Protein AF-0000000081416481 (afdb_homodimer)

Foldseek 3Di:
DDFAKEWFWEDDPQWIWIWIARLVVRDTDDIDTGHLVVLVVVLVVCVVVPHAEYEYFDALAAFWDKLVCLPVCPRLPPADDCPPSVSVNVSQVVVSVRHTYIYAHALVLFPQEDPVQPAPFSHQGGSLRQLLLLLCCPVVVDQFAWEFEQAQKTKIFTGHRLGTNDIDILLRDAHHQQAHRDDDVVVCVVVVDDPHVNRGRPDGDDPVSNVVVCVVCVVVGTDDYDYPVPDDPCSSRSSRRNVVSVRHGPRRDNDDDDPDPPPPVD/DDFAKEWFWEDDPQWIWIWIARLVVRDTDDIDTGHLVVLVVVLVVCVVVPHAEYEYFDALAAAWDKLVCLPPCPRLPPADDCPPSVSVNVSQVVVSVRHTYIYAHALVLFPQEDPVQPAPFSGQGGSLRQLLLLLCCPVVVDQFAWEFEQAQKTKIFTGHRLGTNDIDILLRDAHHQQAHRDDDVVVCVVVVDDPHVNRGRPPGDDPVSNVVVCVVCVVVGTDDYDYPVPDDPCSSRSSRRNVVSVRHGPRRDNDDPDPDDPVPVD

Sequence (532 aa):
MRTYLSAGIDIGTRGIRLTVIDCSSLNTIYKEVYDRHSIDFLLKTIKGLGVERICVAGGYQWREVTNHDIYSEELIAFGSSQEETHGLRRTVRMLSLAKELLLLPSGGASGELPRWFTFNVLDSGTPDKVAKANYIIHRMGLHTFTLIDDGCFTTLIGIEDDAITKVIASTWGVPGKCSPGRVDVELCLAFKWPQSKRDLIDCDVPNDVMEGWIDFYKELFPSPYMRGSELDEFSASEGAALWCCGLRPKHIFSSRPWGCLWDKHGMRTYLSAGIDIGTRGIRLTVIDCSSLNTIYKEVYDRHSIDFLLKTIKGLGVERICVAGGYQWREVTNHDIYSEELIAFGSSQEETHGLRRTVRMLSLAKELLLLPSGGASGELPRWFTFNVLDSGTPDKVAKANYIIHRMGLHTFTLIDDGCFTTLIGIEDDAITKVIASTWGVPGKCSPGRVDVELCLAFKWPQSKRDLIDCDVPNDVMEGWIDFYKELFPSPYMRGSELDEFSASEGAALWCCGLRPKHIFSSRPWGCLWDKHG

Radius of gyration: 26.32 Å; Cα contacts (8 Å, |Δi|>4): 1264; chains: 2; bounding box: 42×94×52 Å

Organism: NCBI:txid940294

pLDDT: mean 77.61, std 19.05, range [24.7, 98.44]

Nearest PDB structures (foldseek):
  7l1p-assembly1_B  TM=5.091E-01  e=4.007E-02  Human immunodeficiency virus 1
  7sia-assembly1_B  TM=4.610E-01  e=2.797E-02  Human immunodeficiency virus 1
  7rq0-assembly1_B  TM=4.502E-01  e=3.348E-02  Human immunodeficiency virus 1
  6vlh-assembly1_B  TM=4.629E-01  e=4.797E-02  Human immunodeficiency virus 1
  6vka-assembly1_B  TM=5.162E-01  e=7.298E-02  Human immunodeficiency virus 1

Structure (mmCIF, N/CA/C/O backbone):
data_AF-0000000081416481-model_v1
#
loop_
_entity.id
_entity.type
_entity.pdbx_description
1 polymer 'Carbohydrate kinase FGGY N-terminal domain-containing protein'
#
loop_
_atom_site.group_PDB
_atom_site.id
_atom_site.type_symbol
_atom_site.label_atom_id
_atom_site.label_alt_id
_atom_site.label_comp_id
_atom_site.label_asym_id
_atom_site.label_entity_id
_atom_site.label_seq_id
_atom_site.pdbx_PDB_ins_code
_atom_site.Cartn_x
_atom_site.Cartn_y
_atom_site.Cartn_z
_atom_site.occupancy
_atom_site.B_iso_or_equiv
_atom_site.auth_seq_id
_atom_site.auth_comp_id
_atom_site.auth_asym_id
_atom_site.auth_atom_id
_atom_site.pdbx_PDB_model_num
ATOM 1 N N . MET A 1 1 ? 9.281 47.531 17.812 1 38.59 1 MET A N 1
ATOM 2 C CA . MET A 1 1 ? 9.164 46.781 16.562 1 38.59 1 MET A CA 1
ATOM 3 C C . MET A 1 1 ? 7.953 45.844 16.609 1 38.59 1 MET A C 1
ATOM 5 O O . MET A 1 1 ? 7.762 45.125 17.578 1 38.59 1 MET A O 1
ATOM 9 N N . ARG A 1 2 ? 6.867 46.062 15.977 1 51.91 2 ARG A N 1
ATOM 10 C CA . ARG A 1 2 ? 5.602 45.344 16.156 1 51.91 2 ARG A CA 1
ATOM 11 C C . ARG A 1 2 ? 5.781 43.844 15.977 1 51.91 2 ARG A C 1
ATOM 13 O O . ARG A 1 2 ? 6.32 43.406 14.961 1 51.91 2 ARG A O 1
ATOM 20 N N . THR A 1 3 ? 5.672 43.094 17.109 1 67.25 3 THR A N 1
ATOM 21 C CA . THR A 1 3 ? 5.895 41.656 17.125 1 67.25 3 THR A CA 1
ATOM 22 C C . THR A 1 3 ? 4.797 40.938 16.359 1 67.25 3 THR A C 1
ATOM 24 O O . THR A 1 3 ? 3.619 41.281 16.469 1 67.25 3 THR A O 1
ATOM 27 N N . TYR A 1 4 ? 5.172 40.281 15.297 1 88.38 4 TYR A N 1
ATOM 28 C CA . TYR A 1 4 ? 4.266 39.469 14.5 1 88.38 4 TYR A CA 1
ATOM 29 C C . TYR A 1 4 ? 4.016 38.094 15.164 1 88.38 4 TYR A C 1
ATOM 31 O O . TYR A 1 4 ? 4.949 37.344 15.398 1 88.38 4 TYR A O 1
ATOM 39 N N . LEU A 1 5 ? 2.717 38.094 15.766 1 95.12 5 LEU A N 1
ATOM 40 C CA . LEU A 1 5 ? 2.359 36.844 16.422 1 95.12 5 LEU A CA 1
ATOM 41 C C . LEU A 1 5 ? 1.654 35.906 15.445 1 95.12 5 LEU A C 1
ATOM 43 O O . LEU A 1 5 ? 0.775 36.344 14.688 1 95.12 5 LEU A O 1
ATOM 47 N N . SER A 1 6 ? 2.1 34.719 15.445 1 95.38 6 SER A N 1
ATOM 48 C CA . SER A 1 6 ? 1.468 33.656 14.656 1 95.38 6 SER A CA 1
ATOM 49 C C . SER A 1 6 ? 0.84 32.594 15.555 1 95.38 6 SER A C 1
ATOM 51 O O . SER A 1 6 ? 1.391 32.25 16.609 1 95.38 6 SER A O 1
ATOM 53 N N . ALA A 1 7 ? -0.306 32.125 15.109 1 96.38 7 ALA A N 1
ATOM 54 C CA . ALA A 1 7 ? -0.968 31.031 15.805 1 96.38 7 ALA A CA 1
ATOM 55 C C . ALA A 1 7 ? -0.958 29.766 14.953 1 96.38 7 ALA A C 1
ATOM 57 O O . ALA A 1 7 ? -1.301 29.812 13.766 1 96.38 7 ALA A O 1
ATOM 58 N N . GLY A 1 8 ? -0.435 28.703 15.586 1 96.44 8 GLY A N 1
ATOM 59 C CA . GLY A 1 8 ? -0.566 27.375 15.008 1 96.44 8 GLY A CA 1
ATOM 60 C C . GLY A 1 8 ? -1.636 26.531 15.68 1 96.44 8 GLY A C 1
ATOM 61 O O . GLY A 1 8 ? -1.695 26.453 16.906 1 96.44 8 GLY A O 1
ATOM 62 N N . ILE A 1 9 ? -2.451 25.891 14.844 1 93.94 9 ILE A N 1
ATOM 63 C CA . ILE A 1 9 ? -3.555 25.078 15.359 1 93.94 9 ILE A CA 1
ATOM 64 C C . ILE A 1 9 ? -3.455 23.656 14.805 1 93.94 9 ILE A C 1
ATOM 66 O O . ILE A 1 9 ? -3.275 23.469 13.602 1 93.94 9 ILE A O 1
ATOM 70 N N . ASP A 1 10 ? -3.52 22.703 15.656 1 92.56 10 ASP A N 1
ATOM 71 C CA . ASP A 1 10 ? -3.627 21.281 15.32 1 92.56 10 ASP A CA 1
ATOM 72 C C . ASP A 1 10 ? -4.996 20.719 15.711 1 92.56 10 ASP A C 1
ATOM 74 O O . ASP A 1 10 ? -5.324 20.641 16.891 1 92.56 10 ASP A O 1
ATOM 78 N N . ILE A 1 11 ? -5.668 20.328 14.664 1 83.81 11 ILE A N 1
ATOM 79 C CA . ILE A 1 11 ? -7 19.797 14.906 1 83.81 11 ILE A CA 1
ATOM 80 C C . ILE A 1 11 ? -6.934 18.266 14.977 1 83.81 11 ILE A C 1
ATOM 82 O O . ILE A 1 11 ? -6.863 17.594 13.945 1 83.81 11 ILE A O 1
ATOM 86 N N . GLY A 1 12 ? -6.891 17.703 16.156 1 72.19 12 GLY A N 1
ATOM 87 C CA . GLY A 1 12 ? -6.82 16.266 16.344 1 72.19 12 GLY A CA 1
ATOM 88 C C . GLY A 1 12 ? -8.156 15.648 16.703 1 72.19 12 GLY A C 1
ATOM 89 O O . GLY A 1 12 ? -9.148 16.359 16.891 1 72.19 12 GLY A O 1
ATOM 90 N N . THR A 1 13 ? -8.164 14.336 16.797 1 62.53 13 THR A N 1
ATOM 91 C CA . THR A 1 13 ? -9.352 13.57 17.125 1 62.53 13 THR A CA 1
ATOM 92 C C . THR A 1 13 ? -9.789 13.859 18.562 1 62.53 13 THR A C 1
ATOM 94 O O . THR A 1 13 ? -10.984 13.875 18.859 1 62.53 13 THR A O 1
ATOM 97 N N . ARG A 1 14 ? -8.844 14.188 19.484 1 64.25 14 ARG A N 1
ATOM 98 C CA . ARG A 1 14 ? -9.164 14.289 20.906 1 64.25 14 ARG A CA 1
ATOM 99 C C . ARG A 1 14 ? -9.25 15.75 21.344 1 64.25 14 ARG A C 1
ATOM 101 O O . ARG A 1 14 ? -9.703 16.047 22.453 1 64.25 14 ARG A O 1
ATOM 108 N N . GLY A 1 15 ? -8.812 16.562 20.469 1 79.19 15 GLY A N 1
ATOM 109 C CA . GLY A 1 15 ? -8.828 17.953 20.844 1 79.19 15 GLY A CA 1
ATOM 110 C C . GLY A 1 15 ? -8.086 18.844 19.859 1 79.19 15 GLY A C 1
ATOM 111 O O . GLY A 1 15 ? -7.543 18.359 18.859 1 79.19 15 GLY A O 1
ATOM 112 N N . ILE A 1 16 ? -8.234 20.188 20.172 1 90.38 16 ILE A N 1
ATOM 113 C CA . ILE A 1 16 ? -7.566 21.203 19.375 1 90.38 16 ILE A CA 1
ATOM 114 C C . ILE A 1 16 ? -6.398 21.797 20.156 1 90.38 16 ILE A C 1
ATOM 116 O O . ILE A 1 16 ? -6.559 22.219 21.297 1 90.38 16 ILE A O 1
ATOM 120 N N . ARG A 1 17 ? -5.246 21.812 19.531 1 94.75 17 ARG A N 1
ATOM 121 C CA . ARG A 1 17 ? -4.07 22.406 20.172 1 94.75 17 ARG A CA 1
ATOM 122 C C . ARG A 1 17 ? -3.715 23.734 19.531 1 94.75 17 ARG A C 1
ATOM 124 O O . ARG A 1 17 ? -3.65 23.859 18.312 1 94.75 17 ARG A O 1
ATOM 131 N N . LEU A 1 18 ? -3.52 24.672 20.438 1 96.25 18 LEU A N 1
ATOM 132 C CA . LEU A 1 18 ? -3.133 26.016 20 1 96.25 18 LEU A CA 1
ATOM 133 C C . LEU A 1 18 ? -1.738 26.359 20.516 1 96.25 18 LEU A C 1
ATOM 135 O O . LEU A 1 18 ? -1.438 26.172 21.703 1 96.25 18 LEU A O 1
ATOM 139 N N . THR A 1 19 ? -0.907 26.812 19.609 1 98.12 19 THR A N 1
ATOM 140 C CA . THR A 1 19 ? 0.381 27.391 19.953 1 98.12 19 THR A CA 1
ATOM 141 C C . THR A 1 19 ? 0.535 28.781 19.328 1 98.12 19 THR A C 1
ATOM 143 O O . THR A 1 19 ? 0.225 28.969 18.156 1 98.12 19 THR A O 1
ATOM 146 N N . VAL A 1 20 ? 0.928 29.734 20.141 1 97.88 20 VAL A N 1
ATOM 147 C CA . VAL A 1 20 ? 1.2 31.078 19.641 1 97.88 20 VAL A CA 1
ATOM 148 C C . VAL A 1 20 ? 2.686 31.391 19.781 1 97.88 20 VAL A C 1
ATOM 150 O O . VAL A 1 20 ? 3.266 31.203 20.859 1 97.88 20 VAL A O 1
ATOM 153 N N . ILE A 1 21 ? 3.227 31.906 18.719 1 97.69 21 ILE A N 1
ATOM 154 C CA . ILE A 1 21 ? 4.656 32.188 18.688 1 97.69 21 ILE A CA 1
ATOM 155 C C . ILE A 1 21 ? 4.879 33.656 18.281 1 97.69 21 ILE A C 1
ATOM 157 O O . ILE A 1 21 ? 4.137 34.188 17.453 1 97.69 21 ILE A O 1
ATOM 161 N N . ASP A 1 22 ? 5.879 34.281 18.922 1 97.06 22 ASP A N 1
ATOM 162 C CA . ASP A 1 22 ? 6.414 35.531 18.438 1 97.06 22 ASP A CA 1
ATOM 163 C C . ASP A 1 22 ? 7.406 35.312 17.297 1 97.06 22 ASP A C 1
ATOM 165 O O . ASP A 1 22 ? 8.516 34.812 17.516 1 97.06 22 ASP A O 1
ATOM 169 N N . CYS A 1 23 ? 7.066 35.719 16.109 1 95.5 23 CYS A N 1
ATOM 170 C CA . CYS A 1 23 ? 7.836 35.375 14.922 1 95.5 23 CYS A CA 1
ATOM 171 C C . CYS A 1 23 ? 9.195 36.094 14.938 1 95.5 23 CYS A C 1
ATOM 173 O O . CYS A 1 23 ? 10.109 35.688 14.219 1 95.5 23 CYS A O 1
ATOM 175 N N . SER A 1 24 ? 9.344 37.156 15.672 1 94.06 24 SER A N 1
ATOM 176 C CA . SER A 1 24 ? 10.609 37.875 15.758 1 94.06 24 SER A CA 1
ATOM 177 C C . SER A 1 24 ? 11.609 37.125 16.641 1 94.06 24 SER A C 1
ATOM 179 O O . SER A 1 24 ? 12.773 36.969 16.266 1 94.06 24 SER A O 1
ATOM 181 N N . SER A 1 25 ? 11.18 36.625 17.766 1 95.19 25 SER A N 1
ATOM 182 C CA . SER A 1 25 ? 12.055 35.906 18.703 1 95.19 25 SER A CA 1
ATOM 183 C C . SER A 1 25 ? 11.961 34.406 18.531 1 95.19 25 SER A C 1
ATOM 185 O O . SER A 1 25 ? 12.797 33.656 19.047 1 95.19 25 SER A O 1
ATOM 187 N N . LEU A 1 26 ? 10.867 33.969 17.953 1 95.25 26 LEU A N 1
ATOM 188 C CA . LEU A 1 26 ? 10.531 32.562 17.766 1 95.25 26 LEU A CA 1
ATOM 189 C C . LEU A 1 26 ? 10.234 31.875 19.094 1 95.25 26 LEU A C 1
ATOM 191 O O . LEU A 1 26 ? 10.227 30.656 19.203 1 95.25 26 LEU A O 1
ATOM 195 N N . ASN A 1 27 ? 9.961 32.688 20.062 1 96.31 27 ASN A N 1
ATOM 196 C CA . ASN A 1 27 ? 9.555 32.156 21.359 1 96.31 27 ASN A CA 1
ATOM 197 C C . ASN A 1 27 ? 8.062 31.812 21.391 1 96.31 27 ASN A C 1
ATOM 199 O O . ASN A 1 27 ? 7.246 32.562 20.828 1 96.31 27 ASN A O 1
ATOM 203 N N . THR A 1 28 ? 7.855 30.672 22.016 1 96.75 28 THR A N 1
ATOM 204 C CA . THR A 1 28 ? 6.461 30.312 22.266 1 96.75 28 THR A CA 1
ATOM 205 C C . THR A 1 28 ? 5.883 31.156 23.391 1 96.75 28 THR A C 1
ATOM 207 O O . THR A 1 28 ? 6.422 31.172 24.5 1 96.75 28 THR A O 1
ATOM 210 N N . ILE A 1 29 ? 4.711 31.797 23.125 1 96 29 ILE A N 1
ATOM 211 C CA . ILE A 1 29 ? 4.148 32.719 24.094 1 96 29 ILE A CA 1
ATOM 212 C C . ILE A 1 29 ? 2.92 32.125 24.75 1 96 29 ILE A C 1
ATOM 214 O O . ILE A 1 29 ? 2.508 32.531 25.828 1 96 29 ILE A O 1
ATOM 218 N N . TYR A 1 30 ? 2.361 31.156 24.078 1 97.69 30 TYR A N 1
ATOM 219 C CA . TYR A 1 30 ? 1.127 30.578 24.594 1 97.69 30 TYR A CA 1
ATOM 220 C C . TYR A 1 30 ? 0.916 29.172 24.047 1 97.69 30 TYR A C 1
ATOM 222 O O . TYR A 1 30 ? 1.189 28.906 22.859 1 97.69 30 TYR A O 1
ATOM 230 N N . LYS A 1 31 ? 0.507 28.234 24.906 1 97.25 31 LYS A N 1
ATOM 231 C CA . LYS A 1 31 ? 0.068 26.891 24.531 1 97.25 31 LYS A CA 1
ATOM 232 C C . LYS A 1 31 ? -1.149 26.469 25.359 1 97.25 31 LYS A C 1
ATOM 234 O O . LYS A 1 31 ? -1.186 26.656 26.562 1 97.25 31 LYS A O 1
ATOM 239 N N . GLU A 1 32 ? -2.049 25.859 24.625 1 96.62 32 GLU A N 1
ATOM 240 C CA . GLU A 1 32 ? -3.215 25.344 25.344 1 96.62 32 GLU A CA 1
ATOM 241 C C . GLU A 1 32 ? -3.957 24.297 24.516 1 96.62 32 GLU A C 1
ATOM 243 O O . GLU A 1 32 ? -3.93 24.344 23.281 1 96.62 32 GLU A O 1
ATOM 248 N N . VAL A 1 33 ? -4.562 23.344 25.188 1 94.56 33 VAL A N 1
ATOM 249 C CA . VAL A 1 33 ? -5.445 22.359 24.562 1 94.56 33 VAL A CA 1
ATOM 250 C C . VAL A 1 33 ? -6.898 22.766 24.766 1 94.56 33 VAL A C 1
ATOM 252 O O . VAL A 1 33 ? -7.297 23.125 25.891 1 94.56 33 VAL A O 1
ATOM 255 N N . TYR A 1 34 ? -7.605 22.781 23.688 1 91.69 34 TYR A N 1
ATOM 256 C CA . TYR A 1 34 ? -9.031 23.094 23.734 1 91.69 34 TYR A CA 1
ATOM 257 C C . TYR A 1 34 ? -9.867 21.875 23.359 1 91.69 34 TYR A C 1
ATOM 259 O O . TYR A 1 34 ? -9.445 21.047 22.547 1 91.69 34 TYR A O 1
ATOM 267 N N . ASP A 1 35 ? -11.023 21.812 23.922 1 86.44 35 ASP A N 1
ATOM 268 C CA . ASP A 1 35 ? -12.008 20.844 23.453 1 86.44 35 ASP A CA 1
ATOM 269 C C . ASP A 1 35 ? -12.594 21.25 22.109 1 86.44 35 ASP A C 1
ATOM 271 O O . ASP A 1 35 ? -12.68 22.438 21.797 1 86.44 35 ASP A O 1
ATOM 275 N N . ARG A 1 36 ? -13.055 20.344 21.359 1 76.62 36 ARG A N 1
ATOM 276 C CA . ARG A 1 36 ? -13.586 20.594 20.016 1 76.62 36 ARG A CA 1
ATOM 277 C C . ARG A 1 36 ? -14.812 21.5 20.078 1 76.62 36 ARG A C 1
ATOM 279 O O . ARG A 1 36 ? -15.117 22.219 19.109 1 76.62 36 ARG A O 1
ATOM 286 N N . HIS A 1 37 ? -15.438 21.516 21.203 1 77.94 37 HIS A N 1
ATOM 287 C CA . HIS A 1 37 ? -16.641 22.312 21.375 1 77.94 37 HIS A CA 1
ATOM 288 C C . HIS A 1 37 ? -16.312 23.719 21.891 1 77.94 37 HIS A C 1
ATOM 290 O O . HIS A 1 37 ? -17.203 24.562 21.984 1 77.94 37 HIS A O 1
ATOM 296 N N . SER A 1 38 ? -15.109 24 22.109 1 81 38 SER A N 1
ATOM 297 C CA . SER A 1 38 ? -14.719 25.281 22.703 1 81 38 SER A CA 1
ATOM 298 C C . SER A 1 38 ? -14.023 26.172 21.688 1 81 38 SER A C 1
ATOM 300 O O . SER A 1 38 ? -13.055 26.859 22.016 1 81 38 SER A O 1
ATOM 302 N N . ILE A 1 39 ? -14.492 26.125 20.531 1 83.25 39 ILE A N 1
ATOM 303 C CA . ILE A 1 39 ? -13.859 26.891 19.453 1 83.25 39 ILE A CA 1
ATOM 304 C C . ILE A 1 39 ? -14.016 28.375 19.734 1 83.25 39 ILE A C 1
ATOM 306 O O . ILE A 1 39 ? -13.117 29.172 19.422 1 83.25 39 ILE A O 1
ATOM 310 N N . ASP A 1 40 ? -15.094 28.734 20.359 1 86.19 40 ASP A N 1
ATOM 311 C CA . ASP A 1 40 ? -15.328 30.141 20.672 1 86.19 40 ASP A CA 1
ATOM 312 C C . ASP A 1 40 ? -14.273 30.672 21.641 1 86.19 40 ASP A C 1
ATOM 314 O O . ASP A 1 40 ? -13.805 31.812 21.484 1 86.19 40 ASP A O 1
ATOM 318 N N . PHE A 1 41 ? -13.977 29.875 22.562 1 90.44 41 PHE A N 1
ATOM 319 C CA . PHE A 1 41 ? -12.961 30.281 23.531 1 90.44 41 PHE A CA 1
ATOM 320 C C . PHE A 1 41 ? -11.594 30.375 22.875 1 90.44 41 PHE A C 1
ATOM 322 O O . PHE A 1 41 ? -10.805 31.266 23.188 1 90.44 41 PHE A O 1
ATOM 329 N N . LEU A 1 42 ? -11.32 29.5 21.984 1 91.38 42 LEU A N 1
ATOM 330 C CA . LEU A 1 42 ? -10.086 29.516 21.219 1 91.38 42 LEU A CA 1
ATOM 331 C C . LEU A 1 42 ? -9.961 30.812 20.406 1 91.38 42 LEU A C 1
ATOM 333 O O . LEU A 1 42 ? -8.914 31.453 20.422 1 91.38 42 LEU A O 1
ATOM 337 N N . LEU A 1 43 ? -11.008 31.156 19.797 1 89.88 43 LEU A N 1
ATOM 338 C CA . LEU A 1 43 ? -11.023 32.375 18.984 1 89.88 43 LEU A CA 1
ATOM 339 C C . LEU A 1 43 ? -10.812 33.625 19.859 1 89.88 43 LEU A C 1
ATOM 341 O O . LEU A 1 43 ? -10.094 34.531 19.453 1 89.88 43 LEU A O 1
ATOM 345 N N . LYS A 1 44 ? -11.492 33.625 20.953 1 92.12 44 LYS A N 1
ATOM 346 C CA . LYS A 1 44 ? -11.328 34.75 21.891 1 92.12 44 LYS A CA 1
ATOM 347 C C . LYS A 1 44 ? -9.875 34.875 22.328 1 92.12 44 LYS A C 1
ATOM 349 O O . LYS A 1 44 ? -9.352 36 22.438 1 92.12 44 LYS A O 1
ATOM 354 N N . THR A 1 45 ? -9.312 33.781 22.578 1 93.88 45 THR A N 1
ATOM 355 C CA . THR A 1 45 ? -7.91 33.75 22.984 1 93.88 45 THR A CA 1
ATOM 356 C C . THR A 1 45 ? -7.02 34.312 21.875 1 93.88 45 THR A C 1
ATOM 358 O O . THR A 1 45 ? -6.164 35.188 22.141 1 93.88 45 THR A O 1
ATOM 361 N N . ILE A 1 46 ? -7.191 33.875 20.719 1 93.06 46 ILE A N 1
ATOM 362 C CA . ILE A 1 46 ? -6.406 34.312 19.562 1 93.06 46 ILE A CA 1
ATOM 363 C C . ILE A 1 46 ? -6.551 35.812 19.375 1 93.06 46 ILE A C 1
ATOM 365 O O . ILE A 1 46 ? -5.559 36.531 19.219 1 93.06 46 ILE A O 1
ATOM 369 N N . LYS A 1 47 ? -7.75 36.281 19.438 1 90.81 47 LYS A N 1
ATOM 370 C CA . LYS A 1 47 ? -8.023 37.719 19.297 1 90.81 47 LYS A CA 1
ATOM 371 C C . LYS A 1 47 ? -7.391 38.531 20.438 1 90.81 47 LYS A C 1
ATOM 373 O O . LYS A 1 47 ? -6.789 39.562 20.203 1 90.81 47 LYS A O 1
ATOM 378 N N . GLY A 1 48 ? -7.582 38.031 21.578 1 93.38 48 GLY A N 1
ATOM 379 C CA . GLY A 1 48 ? -7.066 38.688 22.766 1 93.38 48 GLY A CA 1
ATOM 380 C C . GLY A 1 48 ? -5.559 38.844 22.766 1 93.38 48 GLY A C 1
ATOM 381 O O . GLY A 1 48 ? -5.016 39.812 23.281 1 93.38 48 GLY A O 1
ATOM 382 N N . LEU A 1 49 ? -4.875 37.906 22.172 1 94 49 LEU A N 1
ATOM 383 C CA . LEU A 1 49 ? -3.418 37.906 22.156 1 94 49 LEU A CA 1
ATOM 384 C C . LEU A 1 49 ? -2.881 38.781 21.031 1 94 49 LEU A C 1
ATOM 386 O O . LEU A 1 49 ? -1.693 39.125 21.016 1 94 49 LEU A O 1
ATOM 390 N N . GLY A 1 50 ? -3.814 39.125 20.094 1 92.38 50 GLY A N 1
ATOM 391 C CA . GLY A 1 50 ? -3.389 39.969 18.984 1 92.38 50 GLY A CA 1
ATOM 392 C C . GLY A 1 50 ? -2.715 39.188 17.875 1 92.38 50 GLY A C 1
ATOM 393 O O . GLY A 1 50 ? -1.798 39.688 17.219 1 92.38 50 GLY A O 1
ATOM 394 N N . VAL A 1 51 ? -3.02 37.938 17.703 1 93.69 51 VAL A N 1
ATOM 395 C CA . VAL A 1 51 ? -2.484 37.094 16.641 1 93.69 51 VAL A CA 1
ATOM 396 C C . VAL A 1 51 ? -2.828 37.719 15.273 1 93.69 51 VAL A C 1
ATOM 398 O O . VAL A 1 51 ? -3.949 38.188 15.062 1 93.69 51 VAL A O 1
ATOM 401 N N . GLU A 1 52 ? -1.878 37.688 14.391 1 89.25 52 GLU A N 1
ATOM 402 C CA . GLU A 1 52 ? -2.082 38.281 13.078 1 89.25 52 GLU A CA 1
ATOM 403 C C . GLU A 1 52 ? -2.4 37.219 12.031 1 89.25 52 GLU A C 1
ATOM 405 O O . GLU A 1 52 ? -3.125 37.5 11.07 1 89.25 52 GLU A O 1
ATOM 410 N N . ARG A 1 53 ? -1.781 36.062 12.18 1 90.06 53 ARG A N 1
ATOM 411 C CA . ARG A 1 53 ? -1.967 35 11.211 1 90.06 53 ARG A CA 1
ATOM 412 C C . ARG A 1 53 ? -2.199 33.656 11.914 1 90.06 53 ARG A C 1
ATOM 414 O O . ARG A 1 53 ? -1.585 33.375 12.945 1 90.06 53 ARG A O 1
ATOM 421 N N . ILE A 1 54 ? -3.092 32.906 11.242 1 91.88 54 ILE A N 1
ATOM 422 C CA . ILE A 1 54 ? -3.398 31.562 11.773 1 91.88 54 ILE A CA 1
ATOM 423 C C . ILE A 1 54 ? -3.016 30.5 10.75 1 91.88 54 ILE A C 1
ATOM 425 O O . ILE A 1 54 ? -3.385 30.594 9.578 1 91.88 54 ILE A O 1
ATOM 429 N N . CYS A 1 55 ? -2.25 29.578 11.18 1 91.25 55 CYS A N 1
ATOM 430 C CA . CYS A 1 55 ? -1.938 28.406 10.375 1 91.25 55 CYS A CA 1
ATOM 431 C C . CYS A 1 55 ? -2.529 27.156 11.008 1 91.25 55 CYS A C 1
ATOM 433 O O . CYS A 1 55 ? -2.346 26.906 12.195 1 91.25 55 CYS A O 1
ATOM 435 N N . VAL A 1 56 ? -3.152 26.391 10.172 1 89.75 56 VAL A N 1
ATOM 436 C CA . VAL A 1 56 ? -3.873 25.234 10.68 1 89.75 56 VAL A CA 1
ATOM 437 C C . VAL A 1 56 ? -3.289 23.953 10.07 1 89.75 56 VAL A C 1
ATOM 439 O O . VAL A 1 56 ? -3.119 23.859 8.852 1 89.75 56 VAL A O 1
ATOM 442 N N . ALA A 1 57 ? -2.906 23.078 10.969 1 89.69 57 ALA A N 1
ATOM 443 C CA . ALA A 1 57 ? -2.533 21.719 10.594 1 89.69 57 ALA A CA 1
ATOM 444 C C . ALA A 1 57 ? -3.725 20.766 10.719 1 89.69 57 ALA A C 1
ATOM 446 O O . ALA A 1 57 ? -3.959 20.188 11.781 1 89.69 57 ALA A O 1
ATOM 447 N N . GLY A 1 58 ? -4.457 20.562 9.703 1 76.44 58 GLY A N 1
ATOM 448 C CA . GLY A 1 58 ? -5.629 19.703 9.703 1 76.44 58 GLY A CA 1
ATOM 449 C C . GLY A 1 58 ? -6.164 19.438 8.312 1 76.44 58 GLY A C 1
ATOM 450 O O . GLY A 1 58 ? -5.895 20.188 7.375 1 76.44 58 GLY A O 1
ATOM 451 N N . GLY A 1 59 ? -6.895 18.219 8.25 1 66.19 59 GLY A N 1
ATOM 452 C CA . GLY A 1 59 ? -7.598 17.891 7.023 1 66.19 59 GLY A CA 1
ATOM 453 C C . GLY A 1 59 ? -6.777 17.031 6.078 1 66.19 59 GLY A C 1
ATOM 454 O O . GLY A 1 59 ? -5.82 16.375 6.5 1 66.19 59 GLY A O 1
ATOM 455 N N . TYR A 1 60 ? -7.328 16.75 4.84 1 59.47 60 TYR A N 1
ATOM 456 C CA . TYR A 1 60 ? -6.805 15.859 3.807 1 59.47 60 TYR A CA 1
ATOM 457 C C . TYR A 1 60 ? -6.008 16.641 2.771 1 59.47 60 TYR A C 1
ATOM 459 O O . TYR A 1 60 ? -5.375 16.062 1.891 1 59.47 60 TYR A O 1
ATOM 467 N N . GLN A 1 61 ? -5.719 17.938 3.133 1 55.69 61 GLN A N 1
ATOM 468 C CA . GLN A 1 61 ? -5.5 18.812 1.982 1 55.69 61 GLN A CA 1
ATOM 469 C C . GLN A 1 61 ? -4.039 18.797 1.547 1 55.69 61 GLN A C 1
ATOM 471 O O . GLN A 1 61 ? -3.143 18.609 2.371 1 55.69 61 GLN A O 1
ATOM 476 N N . TRP A 1 62 ? -3.846 18.578 0.098 1 57.16 62 TRP A N 1
ATOM 477 C CA . TRP A 1 62 ? -2.496 18.688 -0.449 1 57.16 62 TRP A CA 1
ATOM 478 C C . TRP A 1 62 ? -2.043 20.141 -0.516 1 57.16 62 TRP A C 1
ATOM 480 O O . TRP A 1 62 ? -0.862 20.438 -0.327 1 57.16 62 TRP A O 1
ATOM 490 N N . ARG A 1 63 ? -3.018 21.094 -0.978 1 52.12 63 ARG A N 1
ATOM 491 C CA . ARG A 1 63 ? -2.457 22.422 -1.206 1 52.12 63 ARG A CA 1
ATOM 492 C C . ARG A 1 63 ? -2.707 23.328 -0.01 1 52.12 63 ARG A C 1
ATOM 494 O O . ARG A 1 63 ? -3.607 23.078 0.793 1 52.12 63 ARG A O 1
ATOM 501 N N . GLU A 1 64 ? -1.729 24.203 0.074 1 51.94 64 GLU A N 1
ATOM 502 C CA . GLU A 1 64 ? -1.997 25.297 1.004 1 51.94 64 GLU A CA 1
ATOM 503 C C . GLU A 1 64 ? -3.277 26.047 0.63 1 51.94 64 GLU A C 1
ATOM 505 O O . GLU A 1 64 ? -3.492 26.375 -0.538 1 51.94 64 GLU A O 1
ATOM 510 N N . VAL A 1 65 ? -4.258 25.906 1.418 1 54.88 65 VAL A N 1
ATOM 511 C CA . VAL A 1 65 ? -5.516 26.594 1.144 1 54.88 65 VAL A CA 1
ATOM 512 C C . VAL A 1 65 ? -5.617 27.859 1.997 1 54.88 65 VAL A C 1
ATOM 514 O O . VAL A 1 65 ? -5.355 27.828 3.201 1 54.88 65 VAL A O 1
ATOM 517 N N . THR A 1 66 ? -5.605 28.984 1.227 1 52.38 66 THR A N 1
ATOM 518 C CA . THR A 1 66 ? -5.859 30.219 1.938 1 52.38 66 THR A CA 1
ATOM 519 C C . THR A 1 66 ? -7.355 30.5 2.035 1 52.38 66 THR A C 1
ATOM 521 O O . THR A 1 66 ? -8.164 29.734 1.5 1 52.38 66 THR A O 1
ATOM 524 N N . ASN A 1 67 ? -7.723 31.453 2.775 1 51.75 67 ASN A N 1
ATOM 525 C CA . ASN A 1 67 ? -9.102 31.859 3.043 1 51.75 67 ASN A CA 1
ATOM 526 C C . ASN A 1 67 ? -9.953 31.812 1.776 1 51.75 67 ASN A C 1
ATOM 528 O O . ASN A 1 67 ? -11.109 31.391 1.815 1 51.75 67 ASN A O 1
ATOM 532 N N . HIS A 1 68 ? -9.367 32.125 0.734 1 46.47 68 HIS A N 1
ATOM 533 C CA . HIS A 1 68 ? -10.141 32.281 -0.494 1 46.47 68 HIS A CA 1
ATOM 534 C C . HIS A 1 68 ? -10.539 30.906 -1.055 1 46.47 68 HIS A C 1
ATOM 536 O O . HIS A 1 68 ? -11.594 30.781 -1.674 1 46.47 68 HIS A O 1
ATOM 542 N N . ASP A 1 69 ? -9.773 29.938 -0.774 1 52.41 69 ASP A N 1
ATOM 543 C CA . ASP A 1 69 ? -9.938 28.656 -1.452 1 52.41 69 ASP A CA 1
ATOM 544 C C . ASP A 1 69 ? -10.719 27.672 -0.581 1 52.41 69 ASP A C 1
ATOM 546 O O . ASP A 1 69 ? -11.172 26.641 -1.063 1 52.41 69 ASP A O 1
ATOM 550 N N . ILE A 1 70 ? -10.758 28.016 0.603 1 49.41 70 ILE A N 1
ATOM 551 C CA . ILE A 1 70 ? -11.281 27.062 1.574 1 49.41 70 ILE A CA 1
ATOM 552 C C . ILE A 1 70 ? -12.703 26.672 1.188 1 49.41 70 ILE A C 1
ATOM 554 O O . ILE A 1 70 ? -13.117 25.531 1.425 1 49.41 70 ILE A O 1
ATOM 558 N N . TYR A 1 71 ? -13.391 27.625 0.591 1 46.59 71 TYR A N 1
ATOM 559 C CA . TYR A 1 71 ? -14.797 27.328 0.322 1 46.59 71 TYR A CA 1
ATOM 560 C C . TYR A 1 71 ? -14.961 26.656 -1.037 1 46.59 71 TYR A C 1
ATOM 562 O O . TYR A 1 71 ? -16.078 26.359 -1.452 1 46.59 71 TYR A O 1
ATOM 570 N N . SER A 1 72 ? -13.875 26.516 -1.605 1 45 72 SER A N 1
ATOM 571 C CA . SER A 1 72 ? -14.133 25.797 -2.854 1 45 72 SER A CA 1
ATOM 572 C C . SER A 1 72 ? -14.5 24.344 -2.592 1 45 72 SER A C 1
ATOM 574 O O . SER A 1 72 ? -13.93 23.703 -1.708 1 45 72 SER A O 1
ATOM 576 N N . GLU A 1 73 ? -15.734 23.906 -2.869 1 44.88 73 GLU A N 1
ATOM 577 C CA . GLU A 1 73 ? -16.562 22.734 -2.596 1 44.88 73 GLU A CA 1
ATOM 578 C C . GLU A 1 73 ? -15.75 21.453 -2.623 1 44.88 73 GLU A C 1
ATOM 580 O O . GLU A 1 73 ? -16.031 20.5 -1.882 1 44.88 73 GLU A O 1
ATOM 585 N N . GLU A 1 74 ? -14.805 21.375 -3.463 1 46.88 74 GLU A N 1
ATOM 586 C CA . GLU A 1 74 ? -14.289 20.047 -3.791 1 46.88 74 GLU A CA 1
ATOM 587 C C . GLU A 1 74 ? -13.414 19.5 -2.662 1 46.88 74 GLU A C 1
ATOM 589 O O . GLU A 1 74 ? -13.406 18.297 -2.398 1 46.88 74 GLU A O 1
ATOM 594 N N . LEU A 1 75 ? -12.672 20.297 -2.195 1 45.84 75 LEU A N 1
ATOM 595 C CA . LEU A 1 75 ? -11.695 19.859 -1.207 1 45.84 75 LEU A CA 1
ATOM 596 C C . LEU A 1 75 ? -12.391 19.375 0.065 1 45.84 75 LEU A C 1
ATOM 598 O O . LEU A 1 75 ? -11.961 18.391 0.673 1 45.84 75 LEU A O 1
ATOM 602 N N . ILE A 1 76 ? -13.336 20.203 0.565 1 44 76 ILE A N 1
ATOM 603 C CA . ILE A 1 76 ? -14.086 19.953 1.792 1 44 76 ILE A CA 1
ATOM 604 C C . ILE A 1 76 ? -15.055 18.797 1.572 1 44 76 ILE A C 1
ATOM 606 O O . ILE A 1 76 ? -15.539 18.188 2.533 1 44 76 ILE A O 1
ATOM 610 N N . ALA A 1 77 ? -15.414 18.625 0.343 1 41.62 77 ALA A N 1
ATOM 611 C CA . ALA A 1 77 ? -16.547 17.766 -0.011 1 41.62 77 ALA A CA 1
ATOM 612 C C . ALA A 1 77 ? -16.203 16.297 0.21 1 41.62 77 ALA A C 1
ATOM 614 O O . ALA A 1 77 ? -17.094 15.438 0.18 1 41.62 77 ALA A O 1
ATOM 615 N N . PHE A 1 78 ? -15 16.031 0.054 1 43.09 78 PHE A N 1
ATOM 616 C CA . PHE A 1 78 ? -14.852 14.586 -0.104 1 43.09 78 PHE A CA 1
ATOM 617 C C . PHE A 1 78 ? -15.477 13.844 1.072 1 43.09 78 PHE A C 1
ATOM 619 O O . PHE A 1 78 ? -15.727 12.641 0.993 1 43.09 78 PHE A O 1
ATOM 626 N N . GLY A 1 79 ? -15.18 14.328 2.346 1 39.47 79 GLY A N 1
ATOM 627 C CA . GLY A 1 79 ? -15.57 13.398 3.396 1 39.47 79 GLY A CA 1
ATOM 628 C C . GLY A 1 79 ? -17.078 13.289 3.562 1 39.47 79 GLY A C 1
ATOM 629 O O . GLY A 1 79 ? -17.844 13.836 2.762 1 39.47 79 GLY A O 1
ATOM 630 N N . SER A 1 80 ? -17.5 13.219 4.977 1 36.72 80 SER A N 1
ATOM 631 C CA . SER A 1 80 ? -18.578 12.617 5.773 1 36.72 80 SER A CA 1
ATOM 632 C C . SER A 1 80 ? -19.938 13.18 5.391 1 36.72 80 SER A C 1
ATOM 634 O O . SER A 1 80 ? -20.031 14.273 4.828 1 36.72 80 SER A O 1
ATOM 636 N N . SER A 1 81 ? -20.766 12.289 5.457 1 38.59 81 SER A N 1
ATOM 637 C CA . SER A 1 81 ? -22.062 12.68 5.992 1 38.59 81 SER A CA 1
ATOM 638 C C . SER A 1 81 ? -21.953 13.906 6.895 1 38.59 81 SER A C 1
ATOM 640 O O . SER A 1 81 ? -20.906 14.133 7.508 1 38.59 81 SER A O 1
ATOM 642 N N . GLN A 1 82 ? -22.828 14.875 6.902 1 39.72 82 GLN A N 1
ATOM 643 C CA . GLN A 1 82 ? -23.078 16.125 7.613 1 39.72 82 GLN A CA 1
ATOM 644 C C . GLN A 1 82 ? -22.406 16.125 8.977 1 39.72 82 GLN A C 1
ATOM 646 O O . GLN A 1 82 ? -22.031 17.188 9.492 1 39.72 82 GLN A O 1
ATOM 651 N N . GLU A 1 83 ? -22.219 15.023 9.594 1 40.28 83 GLU A N 1
ATOM 652 C CA . GLU A 1 83 ? -22.016 15.148 11.031 1 40.28 83 GLU A CA 1
ATOM 653 C C . GLU A 1 83 ? -20.531 15.25 11.367 1 40.28 83 GLU A C 1
ATOM 655 O O . GLU A 1 83 ? -20.141 16.078 12.195 1 40.28 83 GLU A O 1
ATOM 660 N N . GLU A 1 84 ? -19.594 14.273 10.969 1 43.56 84 GLU A N 1
ATOM 661 C CA . GLU A 1 84 ? -18.281 14.148 11.602 1 43.56 84 GLU A CA 1
ATOM 662 C C . GLU A 1 84 ? -17.281 15.109 10.977 1 43.56 84 GLU A C 1
ATOM 664 O O . GLU A 1 84 ? -16.422 15.664 11.672 1 43.56 84 GLU A O 1
ATOM 669 N N . THR A 1 85 ? -17.125 15.273 9.617 1 44.69 85 THR A N 1
ATOM 670 C CA . THR A 1 85 ? -16.359 16.281 8.898 1 44.69 85 THR A CA 1
ATOM 671 C C . THR A 1 85 ? -16.797 17.688 9.32 1 44.69 85 THR A C 1
ATOM 673 O O . THR A 1 85 ? -16.125 18.672 9.008 1 44.69 85 THR A O 1
ATOM 676 N N . HIS A 1 86 ? -17.781 17.719 10.109 1 49.41 86 HIS A N 1
ATOM 677 C CA . HIS A 1 86 ? -18.375 18.953 10.602 1 49.41 86 HIS A CA 1
ATOM 678 C C . HIS A 1 86 ? -17.422 19.672 11.562 1 49.41 86 HIS A C 1
ATOM 680 O O . HIS A 1 86 ? -17.344 20.906 11.555 1 49.41 86 HIS A O 1
ATOM 686 N N . GLY A 1 87 ? -16.484 18.781 12.102 1 59.53 87 GLY A N 1
ATOM 687 C CA . GLY A 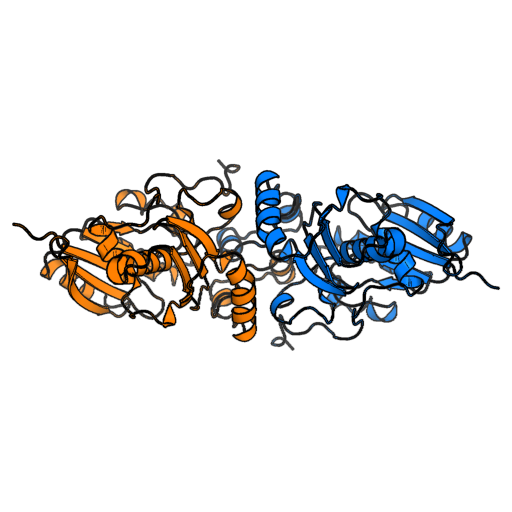1 87 ? -15.672 19.484 13.086 1 59.53 87 GLY A CA 1
ATOM 688 C C . GLY A 1 87 ? -14.586 20.344 12.469 1 59.53 87 GLY A C 1
ATOM 689 O O . GLY A 1 87 ? -14.438 21.516 12.828 1 59.53 87 GLY A O 1
ATOM 690 N N . LEU A 1 88 ? -13.914 19.812 11.406 1 67.88 88 LEU A N 1
ATOM 691 C CA . LEU A 1 88 ? -12.844 20.578 10.781 1 67.88 88 LEU A CA 1
ATOM 692 C C . LEU A 1 88 ? -13.406 21.75 9.984 1 67.88 88 LEU A C 1
ATOM 694 O O . LEU A 1 88 ? -12.922 22.875 10.102 1 67.88 88 LEU A O 1
ATOM 698 N N . ARG A 1 89 ? -14.422 21.469 9.32 1 67.62 89 ARG A N 1
ATOM 699 C CA . ARG A 1 89 ? -15.031 22.5 8.484 1 67.62 89 ARG A CA 1
ATOM 700 C C . ARG A 1 89 ? -15.531 23.656 9.328 1 67.62 89 ARG A C 1
ATOM 702 O O . ARG A 1 89 ? -15.305 24.828 8.992 1 67.62 89 ARG A O 1
ATOM 709 N N . ARG A 1 90 ? -16.172 23.234 10.328 1 70.38 90 ARG A N 1
ATOM 710 C CA . ARG A 1 90 ? -16.688 24.266 11.227 1 70.38 90 ARG A CA 1
ATOM 711 C C . ARG A 1 90 ? -15.547 25.078 11.836 1 70.38 90 ARG A C 1
ATOM 713 O O . ARG A 1 90 ? -15.625 26.312 11.898 1 70.38 90 ARG A O 1
ATOM 720 N N . THR A 1 91 ? -14.602 24.375 12.219 1 74 91 THR A N 1
ATOM 721 C CA . THR A 1 91 ? -13.469 25.031 12.852 1 74 91 THR A CA 1
ATOM 722 C C . THR A 1 91 ? -12.758 25.953 11.859 1 74 91 THR A C 1
ATOM 724 O O . THR A 1 91 ? -12.5 27.125 12.172 1 74 91 THR A O 1
ATOM 727 N N . VAL A 1 92 ? -12.555 25.5 10.719 1 75.88 92 VAL A N 1
ATOM 728 C CA . VAL A 1 92 ? -11.852 26.266 9.695 1 75.88 92 VAL A CA 1
ATOM 729 C C . VAL A 1 92 ? -12.688 27.469 9.289 1 75.88 92 VAL A C 1
ATOM 731 O O . VAL A 1 92 ? -12.156 28.578 9.117 1 75.88 92 VAL A O 1
ATOM 734 N N . ARG A 1 93 ? -13.914 27.25 9.219 1 76 93 ARG A N 1
ATOM 735 C CA . ARG A 1 93 ? -14.812 28.359 8.875 1 76 93 ARG A CA 1
ATOM 736 C C . ARG A 1 93 ? -14.766 29.453 9.93 1 76 93 ARG A C 1
ATOM 738 O O . ARG A 1 93 ? -14.625 30.641 9.602 1 76 93 ARG A O 1
ATOM 745 N N . MET A 1 94 ? -14.828 29.062 11.062 1 76.44 94 MET A N 1
ATOM 746 C CA . MET A 1 94 ? -14.844 30.031 12.164 1 76.44 94 MET A CA 1
ATOM 747 C C . MET A 1 94 ? -13.523 30.781 12.25 1 76.44 94 MET A C 1
ATOM 749 O O . MET A 1 94 ? -13.508 31.984 12.461 1 76.44 94 MET A O 1
ATOM 753 N N . LEU A 1 95 ? -12.57 30.094 12.023 1 79.19 95 LEU A N 1
ATOM 754 C CA . LEU A 1 95 ? -11.25 30.703 12.07 1 79.19 95 LEU A CA 1
ATOM 755 C C . LEU A 1 95 ? -11.047 31.672 10.914 1 79.19 95 LEU A C 1
ATOM 757 O O . LEU A 1 95 ? -10.461 32.75 11.086 1 79.19 95 LEU A O 1
ATOM 761 N N . SER A 1 96 ? -11.5 31.219 9.812 1 77.06 96 SER A N 1
ATOM 762 C CA . SER A 1 96 ? -11.297 32 8.609 1 77.06 96 SER A CA 1
ATOM 763 C C . SER A 1 96 ? -12.047 33.344 8.672 1 77.06 96 SER A C 1
ATOM 765 O O . SER A 1 96 ? -11.672 34.312 8.023 1 77.06 96 SER A O 1
ATOM 767 N N . LEU A 1 97 ? -13.07 33.344 9.398 1 73.19 97 LEU A N 1
ATOM 768 C CA . LEU A 1 97 ? -13.852 34.562 9.578 1 73.19 97 LEU A CA 1
ATOM 769 C C . LEU A 1 97 ? -13.133 35.531 10.516 1 73.19 97 LEU A C 1
ATOM 771 O O . LEU A 1 97 ? -13.352 36.75 10.438 1 73.19 97 LEU A O 1
ATOM 775 N N . ALA A 1 98 ? -12.281 35.062 11.266 1 72.62 98 ALA A N 1
ATOM 776 C CA . ALA A 1 98 ? -11.648 35.875 12.297 1 72.62 98 ALA A CA 1
ATOM 777 C C . ALA A 1 98 ? -10.336 36.469 11.789 1 72.62 98 ALA A C 1
ATOM 779 O O . ALA A 1 98 ? -10.039 37.625 12.07 1 72.62 98 ALA A O 1
ATOM 780 N N . LYS A 1 99 ? -9.602 35.719 11.117 1 78 99 LYS A N 1
ATOM 781 C CA . LYS A 1 99 ? -8.266 36.156 10.695 1 78 99 LYS A CA 1
ATOM 782 C C . LYS A 1 99 ? -7.848 35.438 9.406 1 78 99 LYS A C 1
ATOM 784 O O . LYS A 1 99 ? -8.492 34.469 8.984 1 78 99 LYS A O 1
ATOM 789 N N . GLU A 1 100 ? -6.762 36.031 8.883 1 78.44 100 GLU A N 1
ATOM 790 C CA . GLU A 1 100 ? -6.145 35.312 7.766 1 78.44 100 GLU A CA 1
ATOM 791 C C . GLU A 1 100 ? -5.73 33.906 8.172 1 78.44 100 GLU A C 1
ATOM 793 O O . GLU A 1 100 ? -5.043 33.719 9.18 1 78.44 100 GLU A O 1
ATOM 798 N N . LEU A 1 101 ? -6.25 33 7.434 1 82.62 101 LEU A N 1
ATOM 799 C CA . LEU A 1 101 ? -6.035 31.609 7.75 1 82.62 101 LEU A CA 1
ATOM 800 C C . LEU A 1 101 ? -5.273 30.906 6.633 1 82.62 101 LEU A C 1
ATOM 802 O O . LEU A 1 101 ? -5.531 31.156 5.453 1 82.62 101 LEU A O 1
ATOM 806 N N . LEU A 1 102 ? -4.316 30.156 7.051 1 82.94 102 LEU A N 1
ATOM 807 C CA . LEU A 1 102 ? -3.602 29.281 6.121 1 82.94 102 LEU A CA 1
ATOM 808 C C . LEU A 1 102 ? -3.721 27.828 6.543 1 82.94 102 LEU A C 1
ATOM 810 O O . LEU A 1 102 ? -3.457 27.484 7.695 1 82.94 102 LEU A O 1
ATOM 814 N N . LEU A 1 103 ? -4.168 27.062 5.648 1 84 103 LEU A N 1
ATOM 815 C CA . LEU A 1 103 ? -4.129 25.609 5.852 1 84 103 LEU A CA 1
ATOM 816 C C . LEU A 1 103 ? -2.838 25.016 5.297 1 84 103 LEU A C 1
ATOM 818 O O . LEU A 1 103 ? -2.502 25.234 4.129 1 84 103 LEU A O 1
ATOM 822 N N . LEU A 1 104 ? -2.193 24.344 6.164 1 86.06 104 LEU A N 1
ATOM 823 C CA . LEU A 1 104 ? -0.926 23.766 5.73 1 86.06 104 LEU A CA 1
ATOM 824 C C . LEU A 1 104 ? -1.153 22.688 4.68 1 86.06 104 LEU A C 1
ATOM 826 O O . LEU A 1 104 ? -2.17 21.984 4.707 1 86.06 104 LEU A O 1
ATOM 830 N N . PRO A 1 105 ? -0.185 22.547 3.877 1 83.44 105 PRO A N 1
ATOM 831 C CA . PRO A 1 105 ? -0.274 21.484 2.877 1 83.44 105 PRO A CA 1
ATOM 832 C C . PRO A 1 105 ? 0.053 20.109 3.451 1 83.44 105 PRO A C 1
ATOM 834 O O . PRO A 1 105 ? 0.589 20 4.559 1 83.44 105 PRO A O 1
ATOM 837 N N . SER A 1 106 ? -0.302 19.094 2.684 1 83.81 106 SER A N 1
ATOM 838 C CA . SER A 1 106 ? 0.141 17.734 2.977 1 83.81 106 SER A CA 1
ATOM 839 C C . SER A 1 106 ? 1.535 17.484 2.416 1 83.81 106 SER A C 1
ATOM 841 O O . SER A 1 106 ? 2.088 18.312 1.697 1 83.81 106 SER A O 1
ATOM 843 N N . GLY A 1 107 ? 2.092 16.328 2.848 1 84.06 107 GLY A N 1
ATOM 844 C CA . GLY A 1 107 ? 3.4 15.953 2.342 1 84.06 107 GLY A CA 1
ATOM 845 C C . GLY A 1 107 ? 3.439 15.82 0.831 1 84.06 107 GLY A C 1
ATOM 846 O O . GLY A 1 107 ? 4.465 16.094 0.205 1 84.06 107 GLY A O 1
ATOM 847 N N . GLY A 1 108 ? 2.35 15.484 0.279 1 79.75 108 GLY A N 1
ATOM 848 C CA . GLY A 1 108 ? 2.236 15.305 -1.16 1 79.75 108 GLY A CA 1
ATOM 849 C C . GLY A 1 108 ? 2.449 16.594 -1.938 1 79.75 108 GLY A C 1
ATOM 850 O O . GLY A 1 108 ? 2.67 16.562 -3.15 1 79.75 108 GLY A O 1
ATOM 851 N N . ALA A 1 109 ? 2.463 17.688 -1.277 1 78.88 109 ALA A N 1
ATOM 852 C CA . ALA A 1 109 ? 2.627 18.969 -1.939 1 78.88 109 ALA A CA 1
ATOM 853 C C . ALA A 1 109 ? 4.102 19.297 -2.158 1 78.88 109 ALA A C 1
ATOM 855 O O . ALA A 1 109 ? 4.438 20.297 -2.789 1 78.88 109 ALA A O 1
ATOM 856 N N . SER A 1 110 ? 4.957 18.469 -1.636 1 82.94 110 SER A N 1
ATOM 857 C CA . SER A 1 110 ? 6.387 18.688 -1.835 1 82.94 110 SER A CA 1
ATOM 858 C C . SER A 1 110 ? 6.766 18.547 -3.305 1 82.94 110 SER A C 1
ATOM 860 O O . SER A 1 110 ? 6.352 17.594 -3.967 1 82.94 110 SER A O 1
ATOM 862 N N . GLY A 1 111 ? 7.52 19.438 -3.74 1 80.81 111 GLY A N 1
ATOM 863 C CA . GLY A 1 111 ? 8.016 19.391 -5.109 1 80.81 111 GLY A CA 1
ATOM 864 C C . GLY A 1 111 ? 9.078 18.328 -5.32 1 80.81 111 GLY A C 1
ATOM 865 O O . GLY A 1 111 ? 9.484 18.062 -6.453 1 80.81 111 GLY A O 1
ATOM 866 N N . GLU A 1 112 ? 9.484 17.781 -4.191 1 85.88 112 GLU A N 1
ATOM 867 C CA . GLU A 1 112 ? 10.531 16.766 -4.27 1 85.88 112 GLU A CA 1
ATOM 868 C C . GLU A 1 112 ? 9.938 15.383 -4.539 1 85.88 112 GLU A C 1
ATOM 870 O O . GLU A 1 112 ? 10.664 14.445 -4.887 1 85.88 112 GLU A O 1
ATOM 875 N N . LEU A 1 113 ? 8.656 15.273 -4.324 1 85.25 113 LEU A N 1
ATOM 876 C CA . LEU A 1 113 ? 8.031 13.969 -4.496 1 85.25 113 LEU A CA 1
ATOM 877 C C . LEU A 1 113 ? 7.742 13.688 -5.969 1 85.25 113 LEU A C 1
ATOM 879 O O . LEU A 1 113 ? 7.152 14.523 -6.656 1 85.25 113 LEU A O 1
ATOM 883 N N . PRO A 1 114 ? 8.156 12.555 -6.359 1 81.88 114 PRO A N 1
ATOM 884 C CA . PRO A 1 114 ? 7.809 12.211 -7.738 1 81.88 114 PRO A CA 1
ATOM 885 C C . PRO A 1 114 ? 6.305 12.023 -7.938 1 81.88 114 PRO A C 1
ATOM 887 O O . PRO A 1 114 ? 5.586 11.734 -6.977 1 81.88 114 PRO A O 1
ATOM 890 N N . ARG A 1 115 ? 5.891 12.055 -9.086 1 76 115 ARG A N 1
ATOM 891 C CA . ARG A 1 115 ? 4.477 11.992 -9.445 1 76 115 ARG A CA 1
ATOM 892 C C . ARG A 1 115 ? 3.859 10.664 -9.016 1 76 115 ARG A C 1
ATOM 894 O O . ARG A 1 115 ? 2.709 10.625 -8.578 1 76 115 ARG A O 1
ATOM 901 N N . TRP A 1 116 ? 4.57 9.648 -9.172 1 76.81 116 TRP A N 1
ATOM 902 C CA . TRP A 1 116 ? 4.012 8.328 -8.914 1 76.81 116 TRP A CA 1
ATOM 903 C C . TRP A 1 116 ? 3.654 8.164 -7.441 1 76.81 116 TRP A C 1
ATOM 905 O O . TRP A 1 116 ? 2.77 7.379 -7.09 1 76.81 116 TRP A O 1
ATOM 915 N N . PHE A 1 117 ? 4.207 9 -6.625 1 76.75 117 PHE A N 1
ATOM 916 C CA . PHE A 1 117 ? 3.939 8.93 -5.191 1 76.75 117 PHE A CA 1
ATOM 917 C C . PHE A 1 117 ? 2.572 9.523 -4.867 1 76.75 117 PHE A C 1
ATOM 919 O O . PHE A 1 117 ? 1.986 9.211 -3.83 1 76.75 117 PHE A O 1
ATOM 926 N N . THR A 1 118 ? 2.16 10.328 -5.68 1 71.31 118 THR A N 1
ATOM 927 C CA . THR A 1 118 ? 0.938 11.062 -5.383 1 71.31 118 THR A CA 1
ATOM 928 C C . THR A 1 118 ? -0.195 10.625 -6.309 1 71.31 118 THR A C 1
ATOM 930 O O . THR A 1 118 ? -1.284 11.203 -6.281 1 71.31 118 THR A O 1
ATOM 933 N N . PHE A 1 119 ? 0.04 9.547 -6.965 1 70.75 119 PHE A N 1
ATOM 934 C CA . PHE A 1 119 ? -0.959 9.07 -7.914 1 70.75 119 PHE A CA 1
ATOM 935 C C . PHE A 1 119 ? -2.107 8.375 -7.188 1 70.75 119 PHE A C 1
ATOM 937 O O . PHE A 1 119 ? -1.882 7.504 -6.344 1 70.75 119 PHE A O 1
ATOM 944 N N . ASN A 1 120 ? -3.387 8.797 -7.352 1 64.81 120 ASN A N 1
ATOM 945 C CA . ASN A 1 120 ? -4.617 8.219 -6.82 1 64.81 120 ASN A CA 1
ATOM 946 C C . ASN A 1 120 ? -4.613 8.203 -5.297 1 64.81 120 ASN A C 1
ATOM 948 O O . ASN A 1 120 ? -5.051 7.223 -4.68 1 64.81 120 ASN A O 1
ATOM 952 N N . VAL A 1 121 ? -4 9.188 -4.742 1 63.72 121 VAL A N 1
ATOM 953 C CA . VAL A 1 121 ? -3.994 9.273 -3.287 1 63.72 121 VAL A CA 1
ATOM 954 C C . VAL A 1 121 ? -4.652 10.578 -2.84 1 63.72 121 VAL A C 1
ATOM 956 O O . VAL A 1 121 ? -4.469 11.617 -3.469 1 63.72 121 VAL A O 1
ATOM 959 N N . LEU A 1 122 ? -5.512 10.367 -1.878 1 60.28 122 LEU A N 1
ATOM 960 C CA . LEU A 1 122 ? -6.152 11.555 -1.32 1 60.28 122 LEU A CA 1
ATOM 961 C C . LEU A 1 122 ? -5.184 12.328 -0.436 1 60.28 122 LEU A C 1
ATOM 963 O O . LEU A 1 122 ? -5.195 13.562 -0.428 1 60.28 122 LEU A O 1
ATOM 967 N N . ASP A 1 123 ? -4.449 11.453 0.311 1 63.16 123 ASP A N 1
ATOM 968 C CA . ASP A 1 123 ? -3.555 12.094 1.269 1 63.16 123 ASP A CA 1
ATOM 969 C C . ASP A 1 123 ? -2.18 11.43 1.271 1 63.16 123 ASP A C 1
ATOM 971 O O . ASP A 1 123 ? -2.078 10.203 1.188 1 63.16 123 ASP A O 1
ATOM 975 N N . SER A 1 124 ? -1.186 12.164 1.061 1 72.5 124 SER A N 1
ATOM 976 C CA . SER A 1 124 ? 0.2 11.711 1.139 1 72.5 124 SER A CA 1
ATOM 977 C C . SER A 1 124 ? 0.916 12.328 2.336 1 72.5 124 SER A C 1
ATOM 979 O O . SER A 1 124 ? 2.016 12.867 2.197 1 72.5 124 SER A O 1
ATOM 981 N N . GLY A 1 125 ? 0.276 12.156 3.535 1 74.75 125 GLY A N 1
ATOM 982 C CA . GLY A 1 125 ? 0.782 12.766 4.754 1 74.75 125 GLY A CA 1
ATOM 983 C C . GLY A 1 125 ? 0.042 14.031 5.141 1 74.75 125 GLY A C 1
ATOM 984 O O . GLY A 1 125 ? 0.309 15.102 4.594 1 74.75 125 GLY A O 1
ATOM 985 N N . THR A 1 126 ? -0.774 13.898 6.035 1 81.5 126 THR A N 1
ATOM 986 C CA . THR A 1 126 ? -1.658 14.984 6.445 1 81.5 126 THR A CA 1
ATOM 987 C C . THR A 1 126 ? -0.856 16.156 7.004 1 81.5 126 THR A C 1
ATOM 989 O O . THR A 1 126 ? 0.297 15.984 7.406 1 81.5 126 THR A O 1
ATOM 992 N N . PRO A 1 127 ? -1.487 17.312 6.984 1 86.62 127 PRO A N 1
ATOM 993 C CA . PRO A 1 127 ? -0.781 18.531 7.367 1 86.62 127 PRO A CA 1
ATOM 994 C C . PRO A 1 127 ? -0.19 18.453 8.773 1 86.62 127 PRO A C 1
ATOM 996 O O . PRO A 1 127 ? 0.852 19.062 9.039 1 86.62 127 PRO A O 1
ATOM 999 N N . ASP A 1 128 ? -0.805 17.766 9.633 1 89.75 128 ASP A N 1
ATOM 1000 C CA . ASP A 1 128 ? -0.271 17.672 10.984 1 89.75 128 ASP A CA 1
ATOM 1001 C C . ASP A 1 128 ? 1.104 17 10.984 1 89.75 128 ASP A C 1
ATOM 1003 O O . ASP A 1 128 ? 1.974 17.359 11.781 1 89.75 128 ASP A O 1
ATOM 1007 N N . LYS A 1 129 ? 1.257 16.062 10.094 1 90.88 129 LYS A N 1
ATOM 1008 C CA . LYS A 1 129 ? 2.564 15.43 9.992 1 90.88 129 LYS A CA 1
ATOM 1009 C C . LYS A 1 129 ? 3.598 16.375 9.391 1 90.88 129 LYS A C 1
ATOM 1011 O O . LYS A 1 129 ? 4.758 16.391 9.812 1 90.88 129 LYS A O 1
ATOM 1016 N N . VAL A 1 130 ? 3.162 17.094 8.453 1 92.12 130 VAL A N 1
ATOM 1017 C CA . VAL A 1 130 ? 4.039 18.094 7.863 1 92.12 130 VAL A CA 1
ATOM 1018 C C . VAL A 1 130 ? 4.426 19.141 8.922 1 92.12 130 VAL A C 1
ATOM 1020 O O . VAL A 1 130 ? 5.586 19.547 9 1 92.12 130 VAL A O 1
ATOM 1023 N N . ALA A 1 131 ? 3.482 19.516 9.68 1 95.31 131 ALA A N 1
ATOM 1024 C CA . ALA A 1 131 ? 3.736 20.469 10.758 1 95.31 131 ALA A CA 1
ATOM 1025 C C . ALA A 1 131 ? 4.727 19.891 11.773 1 95.31 131 ALA A C 1
ATOM 1027 O O . ALA A 1 131 ? 5.629 20.609 12.227 1 95.31 131 ALA A O 1
ATOM 1028 N N . LYS A 1 132 ? 4.59 18.672 12.078 1 96.06 132 LYS A N 1
ATOM 1029 C CA . LYS A 1 132 ? 5.531 18.016 12.984 1 96.06 132 LYS A CA 1
ATOM 1030 C C . LYS A 1 132 ? 6.938 18 12.391 1 96.06 132 LYS A C 1
ATOM 1032 O O . LYS A 1 132 ? 7.918 18.234 13.094 1 96.06 132 LYS A O 1
ATOM 1037 N N . ALA A 1 133 ? 6.988 17.672 11.156 1 96.69 133 ALA A N 1
ATOM 1038 C CA . ALA A 1 133 ? 8.281 17.703 10.492 1 96.69 133 ALA A CA 1
ATOM 1039 C C . ALA A 1 133 ? 8.906 19.094 10.562 1 96.69 133 ALA A C 1
ATOM 1041 O O . ALA A 1 133 ? 10.102 19.234 10.828 1 96.69 133 ALA A O 1
ATOM 1042 N N . ASN A 1 134 ? 8.07 20.047 10.312 1 97.06 134 ASN A N 1
ATOM 1043 C CA . ASN A 1 134 ? 8.531 21.438 10.398 1 97.06 134 ASN A CA 1
ATOM 1044 C C . ASN A 1 134 ? 9.055 21.766 11.797 1 97.06 134 ASN A C 1
ATOM 1046 O O . ASN A 1 134 ? 10.078 22.438 11.938 1 97.06 134 ASN A O 1
ATOM 1050 N N . TYR A 1 135 ? 8.359 21.297 12.805 1 98.31 135 TYR A N 1
ATOM 1051 C CA . TYR A 1 135 ? 8.789 21.438 14.195 1 98.31 135 TYR A CA 1
ATOM 1052 C C . TYR A 1 135 ? 10.164 20.828 14.406 1 98.31 135 TYR A C 1
ATOM 1054 O O . TYR A 1 135 ? 11.039 21.438 15.023 1 98.31 135 TYR A O 1
ATOM 1062 N N . ILE A 1 136 ? 10.391 19.656 13.906 1 98.25 136 ILE A N 1
ATOM 1063 C CA . ILE A 1 136 ? 11.648 18.938 14.086 1 98.25 136 ILE A CA 1
ATOM 1064 C C . ILE A 1 136 ? 12.781 19.703 13.406 1 98.25 136 ILE A C 1
ATOM 1066 O O . ILE A 1 136 ? 13.859 19.875 13.984 1 98.25 136 ILE A O 1
ATOM 1070 N N . ILE A 1 137 ? 12.516 20.219 12.266 1 98 137 ILE A N 1
ATOM 1071 C CA . ILE A 1 137 ? 13.523 20.953 11.508 1 98 137 ILE A CA 1
ATOM 1072 C C . ILE A 1 137 ? 13.93 22.203 12.281 1 98 137 ILE A C 1
ATOM 1074 O O . ILE A 1 137 ? 15.125 22.453 12.484 1 98 137 ILE A O 1
ATOM 1078 N N . HIS A 1 138 ? 13.023 22.922 12.812 1 97.31 138 HIS A N 1
ATOM 1079 C CA . HIS A 1 138 ? 13.312 24.281 13.242 1 97.31 138 HIS A CA 1
ATOM 1080 C C . HIS A 1 138 ? 13.461 24.359 14.758 1 97.31 138 HIS A C 1
ATOM 1082 O O . HIS A 1 138 ? 14.102 25.281 15.281 1 97.31 138 HIS A O 1
ATOM 1088 N N . ARG A 1 139 ? 12.844 23.484 15.492 1 97.62 139 ARG A N 1
ATOM 1089 C CA . ARG A 1 139 ? 12.977 23.516 16.953 1 97.62 139 ARG A CA 1
ATOM 1090 C C . ARG A 1 139 ? 14.031 22.531 17.422 1 97.62 139 ARG A C 1
ATOM 1092 O O . ARG A 1 139 ? 14.773 22.797 18.359 1 97.62 139 ARG A O 1
ATOM 1099 N N . MET A 1 140 ? 14.094 21.438 16.719 1 97.25 140 MET A N 1
ATOM 1100 C CA . MET A 1 140 ? 15.023 20.406 17.156 1 97.25 140 MET A CA 1
ATOM 1101 C C . MET A 1 140 ? 16.328 20.469 16.359 1 97.25 140 MET A C 1
ATOM 1103 O O . MET A 1 140 ? 17.328 19.875 16.734 1 97.25 140 MET A O 1
ATOM 1107 N N . GLY A 1 141 ? 16.312 21.094 15.227 1 97.44 141 GLY A N 1
ATOM 1108 C CA . GLY A 1 141 ? 17.531 21.344 14.461 1 97.44 141 GLY A CA 1
ATOM 1109 C C . GLY A 1 141 ? 17.969 20.141 13.648 1 97.44 141 GLY A C 1
ATOM 1110 O O . GLY A 1 141 ? 19.156 20 13.32 1 97.44 141 GLY A O 1
ATOM 1111 N N . LEU A 1 142 ? 17.062 19.219 13.367 1 97.75 142 LEU A N 1
ATOM 1112 C CA . LEU A 1 142 ? 17.359 18.062 12.516 1 97.75 142 LEU A CA 1
ATOM 1113 C C . LEU A 1 142 ? 16.938 18.328 11.078 1 97.75 142 LEU A C 1
ATOM 1115 O O . LEU A 1 142 ? 15.789 18.719 10.82 1 97.75 142 LEU A O 1
ATOM 1119 N N . HIS A 1 143 ? 17.797 18.062 10.188 1 98.06 143 HIS A N 1
ATOM 1120 C CA . HIS A 1 143 ? 17.547 18.484 8.812 1 98.06 143 HIS A CA 1
ATOM 1121 C C . HIS A 1 143 ? 17.391 17.266 7.891 1 98.06 143 HIS A C 1
ATOM 1123 O O . HIS A 1 143 ? 16.891 17.406 6.773 1 98.06 143 HIS A O 1
ATOM 1129 N N . THR A 1 144 ? 17.906 16.156 8.25 1 98.44 144 THR A N 1
ATOM 1130 C CA . THR A 1 144 ? 17.719 14.867 7.59 1 98.44 144 THR A CA 1
ATOM 1131 C C . THR A 1 144 ? 17.25 13.812 8.586 1 98.44 144 THR A C 1
ATOM 1133 O O . THR A 1 144 ? 17.953 13.531 9.57 1 98.44 144 THR A O 1
ATOM 1136 N N . PHE A 1 145 ? 16.062 13.352 8.344 1 98.38 145 PHE A N 1
ATOM 1137 C CA . PHE A 1 145 ? 15.438 12.406 9.273 1 98.38 145 PHE A CA 1
ATOM 1138 C C . PHE A 1 145 ? 14.156 11.828 8.688 1 98.38 145 PHE A C 1
ATOM 1140 O O . PHE A 1 145 ? 13.727 12.234 7.602 1 98.38 145 PHE A O 1
ATOM 1147 N N . THR A 1 146 ? 13.664 10.805 9.352 1 98 146 THR A N 1
ATOM 1148 C CA . THR A 1 146 ? 12.336 10.281 9.055 1 98 146 THR A CA 1
ATOM 1149 C C . THR A 1 146 ? 11.406 10.445 10.258 1 98 146 THR A C 1
ATOM 1151 O O . THR A 1 146 ? 11.75 10.031 11.367 1 98 146 THR A O 1
ATOM 1154 N N . LEU A 1 147 ? 10.359 11.109 10.023 1 97.19 147 LEU A N 1
ATOM 1155 C CA . LEU A 1 147 ? 9.289 11.148 11.016 1 97.19 147 LEU A CA 1
ATOM 1156 C C . LEU A 1 147 ? 8.352 9.961 10.844 1 97.19 147 LEU A C 1
ATOM 1158 O O . LEU A 1 147 ? 7.805 9.742 9.758 1 97.19 147 LEU A O 1
ATOM 1162 N N . ILE A 1 148 ? 8.188 9.188 11.852 1 94.62 148 ILE A N 1
ATOM 1163 C CA . ILE A 1 148 ? 7.215 8.102 11.914 1 94.62 148 ILE A CA 1
ATOM 1164 C C . ILE A 1 148 ? 6.059 8.5 12.828 1 94.62 148 ILE A C 1
ATOM 1166 O O . ILE A 1 148 ? 6.195 8.484 14.055 1 94.62 148 ILE A O 1
ATOM 1170 N N . ASP A 1 149 ? 5.027 8.867 12.219 1 90 149 ASP A N 1
ATOM 1171 C CA . ASP A 1 149 ? 3.822 9.094 13.008 1 90 149 ASP A CA 1
ATOM 1172 C C . ASP A 1 149 ? 3.049 7.797 13.219 1 90 149 ASP A C 1
ATOM 1174 O O . ASP A 1 149 ? 2.391 7.305 12.297 1 90 149 ASP A O 1
ATOM 1178 N N . ASP A 1 150 ? 3.059 7.273 14.352 1 82 150 ASP A N 1
ATOM 1179 C CA . ASP A 1 150 ? 2.486 5.965 14.648 1 82 150 ASP A CA 1
ATOM 1180 C C . ASP A 1 150 ? 1.104 6.102 15.281 1 82 150 ASP A C 1
ATOM 1182 O O . ASP A 1 150 ? 0.695 5.258 16.078 1 82 150 ASP A O 1
ATOM 1186 N N . GLY A 1 151 ? 0.414 7.172 14.977 1 75.19 151 GLY A N 1
ATOM 1187 C CA . GLY A 1 151 ? -0.945 7.383 15.453 1 75.19 151 GLY A CA 1
ATOM 1188 C C . GLY A 1 151 ? -1.986 6.668 14.609 1 75.19 151 GLY A C 1
ATOM 1189 O O . GLY A 1 151 ? -1.712 5.609 14.039 1 75.19 151 GLY A O 1
ATOM 1190 N N . CYS A 1 152 ? -3.23 7.16 14.57 1 71.62 152 CYS A N 1
ATOM 1191 C CA . CYS A 1 152 ? -4.359 6.547 13.875 1 71.62 152 CYS A CA 1
ATOM 1192 C C . CYS A 1 152 ? -4.07 6.395 12.391 1 71.62 152 CYS A C 1
ATOM 1194 O O . CYS A 1 152 ? -4.398 5.371 11.789 1 71.62 152 CYS A O 1
ATOM 1196 N N . PHE A 1 153 ? -3.416 7.445 11.867 1 77.94 153 PHE A N 1
ATOM 1197 C CA . PHE A 1 153 ? -3.02 7.406 10.469 1 77.94 153 PHE A CA 1
ATOM 1198 C C . PHE A 1 153 ? -1.503 7.352 10.336 1 77.94 153 PHE A C 1
ATOM 1200 O O . PHE A 1 153 ? -0.855 8.375 10.125 1 77.94 153 PHE A O 1
ATOM 1207 N N . THR A 1 154 ? -1.036 6.156 10.406 1 84.38 154 THR A N 1
ATOM 1208 C CA . THR A 1 154 ? 0.405 5.934 10.406 1 84.38 154 THR A CA 1
ATOM 1209 C C . THR A 1 154 ? 1.035 6.473 9.125 1 84.38 154 THR A C 1
ATOM 1211 O O . THR A 1 154 ? 0.499 6.277 8.031 1 84.38 154 THR A O 1
ATOM 1214 N N . THR A 1 155 ? 2.127 7.223 9.32 1 88.19 155 THR A N 1
ATOM 1215 C CA . THR A 1 155 ? 2.789 7.863 8.188 1 88.19 155 THR A CA 1
ATOM 1216 C C . THR A 1 155 ? 4.301 7.918 8.406 1 88.19 155 THR A C 1
ATOM 1218 O O . THR A 1 155 ? 4.762 8.188 9.516 1 88.19 155 THR A O 1
ATOM 1221 N N . LEU A 1 156 ? 5 7.566 7.387 1 91.75 156 LEU A N 1
ATOM 1222 C CA . LEU A 1 156 ? 6.43 7.852 7.328 1 91.75 156 LEU A CA 1
ATOM 1223 C C . LEU A 1 156 ? 6.715 9.023 6.391 1 91.75 156 LEU A C 1
ATOM 1225 O O . LEU A 1 156 ? 6.285 9.016 5.234 1 91.75 156 LEU A O 1
ATOM 1229 N N . ILE A 1 157 ? 7.352 10.023 6.891 1 93.81 157 ILE A N 1
ATOM 1230 C CA . ILE A 1 157 ? 7.789 11.172 6.098 1 93.81 157 ILE A CA 1
ATOM 1231 C C . ILE A 1 157 ? 9.312 11.297 6.16 1 93.81 157 ILE A C 1
ATOM 1233 O O . ILE A 1 157 ? 9.883 11.461 7.238 1 93.81 157 ILE A O 1
ATOM 1237 N N . GLY A 1 158 ? 9.906 11.18 4.988 1 95.88 158 GLY A N 1
ATOM 1238 C CA . GLY A 1 158 ? 11.352 11.352 4.891 1 95.88 158 GLY A CA 1
ATOM 1239 C C . GLY A 1 158 ? 11.758 12.773 4.535 1 95.88 158 GLY A C 1
ATOM 1240 O O . GLY A 1 158 ? 11.258 13.344 3.562 1 95.88 158 GLY A O 1
ATOM 1241 N N . ILE A 1 159 ? 12.586 13.32 5.375 1 97.38 159 ILE A N 1
ATOM 1242 C CA . ILE A 1 159 ? 13.117 14.664 5.172 1 97.38 159 ILE A CA 1
ATOM 1243 C C . ILE A 1 159 ? 14.609 14.586 4.855 1 97.38 159 ILE A C 1
ATOM 1245 O O . ILE A 1 159 ? 15.375 13.961 5.594 1 97.38 159 ILE A O 1
ATOM 1249 N N . GLU A 1 160 ? 14.969 15.156 3.719 1 97.06 160 GLU A N 1
ATOM 1250 C CA . GLU A 1 160 ? 16.375 15.312 3.352 1 97.06 160 GLU A CA 1
ATOM 1251 C C . GLU A 1 160 ? 16.719 16.781 3.092 1 97.06 160 GLU A C 1
ATOM 1253 O O . GLU A 1 160 ? 16.141 17.406 2.205 1 97.06 160 GLU A O 1
ATOM 1258 N N . ASP A 1 161 ? 17.719 17.297 3.887 1 97.06 161 ASP A N 1
ATOM 1259 C CA . ASP A 1 161 ? 18.109 18.688 3.75 1 97.06 161 ASP A CA 1
ATOM 1260 C C . ASP A 1 161 ? 16.906 19.609 3.783 1 97.06 161 ASP A C 1
ATOM 1262 O O . ASP A 1 161 ? 16.703 20.406 2.857 1 97.06 161 ASP A O 1
ATOM 1266 N N . ASP A 1 162 ? 15.984 19.422 4.715 1 96.81 162 ASP A N 1
ATOM 1267 C CA . ASP A 1 162 ? 14.828 20.25 5.051 1 96.81 162 ASP A CA 1
ATOM 1268 C C . ASP A 1 162 ? 13.695 20.047 4.051 1 96.81 162 ASP A C 1
ATOM 1270 O O . ASP A 1 162 ? 12.672 20.734 4.113 1 96.81 162 ASP A O 1
ATOM 1274 N N . ALA A 1 163 ? 13.859 19.094 3.125 1 95.38 163 ALA A N 1
ATOM 1275 C CA . ALA A 1 163 ? 12.828 18.875 2.119 1 95.38 163 ALA A CA 1
ATOM 1276 C C . ALA A 1 163 ? 12.133 17.531 2.342 1 95.38 163 ALA A C 1
ATOM 1278 O O . ALA A 1 163 ? 12.781 16.531 2.67 1 95.38 163 ALA A O 1
ATOM 1279 N N . ILE A 1 164 ? 10.859 17.578 2.166 1 93.44 164 ILE A N 1
ATOM 1280 C CA . ILE A 1 164 ? 10.117 16.312 2.174 1 93.44 164 ILE A CA 1
ATOM 1281 C C . ILE A 1 164 ? 10.375 15.555 0.878 1 93.44 164 ILE A C 1
ATOM 1283 O O . ILE A 1 164 ? 9.969 15.992 -0.2 1 93.44 164 ILE A O 1
ATOM 1287 N N . THR A 1 165 ? 10.984 14.367 0.996 1 92.94 165 THR A N 1
ATOM 1288 C CA . THR A 1 165 ? 11.43 13.672 -0.207 1 92.94 165 THR A CA 1
ATOM 1289 C C . THR A 1 165 ? 10.68 12.352 -0.374 1 92.94 165 THR A C 1
ATOM 1291 O O . THR A 1 165 ? 10.68 11.766 -1.457 1 92.94 165 THR A O 1
ATOM 1294 N N . LYS A 1 166 ? 10.102 11.891 0.669 1 91.06 166 LYS A N 1
ATOM 1295 C CA . LYS A 1 166 ? 9.359 10.641 0.648 1 91.06 166 LYS A CA 1
ATOM 1296 C C . LYS A 1 166 ? 8.195 10.672 1.639 1 91.06 166 LYS A C 1
ATOM 1298 O O . LYS A 1 166 ? 8.32 11.234 2.729 1 91.06 166 LYS A O 1
ATOM 1303 N N . VAL A 1 167 ? 7.133 10.102 1.24 1 88.69 167 VAL A N 1
ATOM 1304 C CA . VAL A 1 167 ? 5.988 9.977 2.139 1 88.69 167 VAL A CA 1
ATOM 1305 C C . VAL A 1 167 ? 5.277 8.648 1.893 1 88.69 167 VAL A C 1
ATOM 1307 O O . VAL A 1 167 ? 4.977 8.305 0.748 1 88.69 167 VAL A O 1
ATOM 1310 N N . ILE A 1 168 ? 5.148 7.871 2.92 1 84.81 168 ILE A N 1
ATOM 1311 C CA . ILE A 1 168 ? 4.254 6.719 2.904 1 84.81 168 ILE A CA 1
ATOM 1312 C C . ILE A 1 168 ? 3.197 6.875 3.994 1 84.81 168 ILE A C 1
ATOM 1314 O O . ILE A 1 168 ? 3.516 6.848 5.188 1 84.81 168 ILE A O 1
ATOM 1318 N N . ALA A 1 169 ? 2.047 7.086 3.59 1 79.94 169 ALA A N 1
ATOM 1319 C CA . ALA A 1 169 ? 0.95 7.297 4.531 1 79.94 169 ALA A CA 1
ATOM 1320 C C . ALA A 1 169 ? 0.031 6.078 4.582 1 79.94 169 ALA A C 1
ATOM 1322 O O . ALA A 1 169 ? 0.191 5.141 3.797 1 79.94 169 ALA A O 1
ATOM 1323 N N . SER A 1 170 ? -0.86 6.109 5.574 1 67 170 SER A N 1
ATOM 1324 C CA . SER A 1 170 ? -1.817 5.02 5.738 1 67 170 SER A CA 1
ATOM 1325 C C . SER A 1 170 ? -2.637 4.805 4.473 1 67 170 SER A C 1
ATOM 1327 O O . SER A 1 170 ? -3.121 3.701 4.219 1 67 170 SER A O 1
ATOM 1329 N N . THR A 1 171 ? -2.676 5.871 3.783 1 60.75 171 THR A N 1
ATOM 1330 C CA . THR A 1 171 ? -3.363 5.742 2.504 1 60.75 171 THR A CA 1
ATOM 1331 C C . THR A 1 171 ? -2.584 4.832 1.561 1 60.75 171 THR A C 1
ATOM 1333 O O . THR A 1 171 ? -3.17 4.172 0.698 1 60.75 171 THR A O 1
ATOM 1336 N N . TRP A 1 172 ? -1.271 4.801 1.706 1 60.59 172 TRP A N 1
ATOM 1337 C CA . TRP A 1 172 ? -0.454 4.012 0.791 1 60.59 172 TRP A CA 1
ATOM 1338 C C . TRP A 1 172 ? 0.09 2.768 1.483 1 60.59 172 TRP A C 1
ATOM 1340 O O . TRP A 1 172 ? 0.683 1.899 0.838 1 60.59 172 TRP A O 1
ATOM 1350 N N . GLY A 1 173 ? -0.331 2.623 2.639 1 56.72 173 GLY A N 1
ATOM 1351 C CA . GLY A 1 173 ? 0.255 1.31 2.855 1 56.72 173 GLY A CA 1
ATOM 1352 C C . GLY A 1 173 ? 0.367 0.94 4.32 1 56.72 173 GLY A C 1
ATOM 1353 O O . GLY A 1 173 ? 0.58 -0.227 4.66 1 56.72 173 GLY A O 1
ATOM 1354 N N . VAL A 1 174 ? 0.418 1.807 5.105 1 60.44 174 VAL A N 1
ATOM 1355 C CA . VAL A 1 174 ? 0.609 1.358 6.48 1 60.44 174 VAL A CA 1
ATOM 1356 C C . VAL A 1 174 ? -0.712 1.449 7.242 1 60.44 174 VAL A C 1
ATOM 1358 O O . VAL A 1 174 ? -1.259 2.539 7.422 1 60.44 174 VAL A O 1
ATOM 1361 N N . PRO A 1 175 ? -1.132 0.164 7.367 1 64 175 PRO A N 1
ATOM 1362 C CA . PRO A 1 175 ? -2.318 0.239 8.227 1 64 175 PRO A CA 1
ATOM 1363 C C . PRO A 1 175 ? -2.041 0.936 9.555 1 64 175 PRO A C 1
ATOM 1365 O O . PRO A 1 175 ? -0.928 0.849 10.086 1 64 175 PRO A O 1
ATOM 1368 N N . GLY A 1 176 ? -2.912 1.838 9.891 1 62.81 176 GLY A N 1
ATOM 1369 C CA . GLY A 1 176 ? -2.797 2.559 11.148 1 62.81 176 GLY A CA 1
ATOM 1370 C 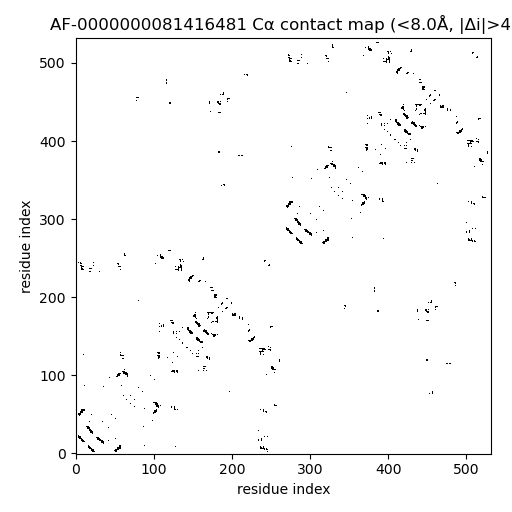C . GLY A 1 176 ? -3.715 2.021 12.234 1 62.81 176 GLY A C 1
ATOM 1371 O O . GLY A 1 176 ? -4.461 1.067 12 1 62.81 176 GLY A O 1
ATOM 1372 N N . LYS A 1 177 ? -3.576 2.564 13.336 1 66.5 177 LYS A N 1
ATOM 1373 C CA . LYS A 1 177 ? -4.309 2.127 14.523 1 66.5 177 LYS A CA 1
ATOM 1374 C C . LYS A 1 177 ? -5.812 2.303 14.336 1 66.5 177 LYS A C 1
ATOM 1376 O O . LYS A 1 177 ? -6.602 1.51 14.852 1 66.5 177 LYS A O 1
ATOM 1381 N N . CYS A 1 178 ? -6.148 3.309 13.539 1 64.94 178 CYS A N 1
ATOM 1382 C CA . CYS A 1 178 ? -7.574 3.598 13.422 1 64.94 178 CYS A CA 1
ATOM 1383 C C . CYS A 1 178 ? -8.031 3.502 11.977 1 64.94 178 CYS A C 1
ATOM 1385 O O . CYS A 1 178 ? -9.148 3.916 11.641 1 64.94 178 CYS A O 1
ATOM 1387 N N . SER A 1 179 ? -7.188 3.172 11.227 1 64.88 179 SER A N 1
ATOM 1388 C CA . SER A 1 179 ? -7.527 3.064 9.812 1 64.88 179 SER A CA 1
ATOM 1389 C C . SER A 1 179 ? -6.82 1.88 9.164 1 64.88 179 SER A C 1
ATOM 1391 O O . SER A 1 179 ? -5.629 1.658 9.391 1 64.88 179 SER A O 1
ATOM 1393 N N . PRO A 1 180 ? -7.633 1.226 8.391 1 64.94 180 PRO A N 1
ATOM 1394 C CA . PRO A 1 180 ? -6.977 0.104 7.715 1 64.94 180 PRO A CA 1
ATOM 1395 C C . PRO A 1 180 ? -6.031 0.555 6.605 1 64.94 180 PRO A C 1
ATOM 1397 O O . PRO A 1 180 ? -5.227 -0.239 6.117 1 64.94 180 PRO A O 1
ATOM 1400 N N . GLY A 1 181 ? -6.098 1.884 6.402 1 64.12 181 GLY A N 1
ATOM 1401 C CA . GLY A 1 181 ? -5.281 2.348 5.293 1 64.12 181 GLY A CA 1
ATOM 1402 C C . GLY A 1 181 ? -5.773 1.855 3.945 1 64.12 181 GLY A C 1
ATOM 1403 O O . GLY A 1 181 ? -6.953 2.004 3.615 1 64.12 181 GLY A O 1
ATOM 1404 N N . ARG A 1 182 ? -4.941 1.34 3.152 1 63.47 182 ARG A N 1
ATOM 1405 C CA . ARG A 1 182 ? -5.309 0.812 1.843 1 63.47 182 ARG A CA 1
ATOM 1406 C C . ARG A 1 182 ? -5.859 -0.605 1.96 1 63.47 182 ARG A C 1
ATOM 1408 O O . ARG A 1 182 ? -5.375 -1.403 2.762 1 63.47 182 ARG A O 1
ATOM 1415 N N . VAL A 1 183 ? -6.906 -0.591 1.372 1 64.62 183 VAL A N 1
ATOM 1416 C CA . VAL A 1 183 ? -7.559 -1.896 1.345 1 64.62 183 VAL A CA 1
ATOM 1417 C C . VAL A 1 183 ? -7.672 -2.389 -0.096 1 64.62 183 VAL A C 1
ATOM 1419 O O . VAL A 1 183 ? -7.812 -1.587 -1.023 1 64.62 183 VAL A O 1
ATOM 1422 N N . ASP A 1 184 ? -7.41 -3.617 -0.215 1 64.44 184 ASP A N 1
ATOM 1423 C CA . ASP A 1 184 ? -7.707 -4.207 -1.518 1 64.44 184 ASP A CA 1
ATOM 1424 C C . ASP A 1 184 ? -9.141 -3.891 -1.948 1 64.44 184 ASP A C 1
ATOM 1426 O O . ASP A 1 184 ? -10.094 -4.246 -1.254 1 64.44 184 ASP A O 1
ATOM 1430 N N . VAL A 1 185 ? -9.195 -3.207 -3.035 1 68.81 185 VAL A N 1
ATOM 1431 C CA . VAL A 1 185 ? -10.5 -2.717 -3.477 1 68.81 185 VAL A CA 1
ATOM 1432 C C . VAL A 1 185 ? -11.414 -3.898 -3.789 1 68.81 185 VAL A C 1
ATOM 1434 O O . VAL A 1 185 ? -12.641 -3.789 -3.674 1 68.81 185 VAL A O 1
ATOM 1437 N N . GLU A 1 186 ? -10.844 -4.988 -4.164 1 65.19 186 GLU A N 1
ATOM 1438 C CA . GLU A 1 186 ? -11.656 -6.172 -4.43 1 65.19 186 GLU A CA 1
ATOM 1439 C C . GLU A 1 186 ? -12.383 -6.633 -3.168 1 65.19 186 GLU A C 1
ATOM 1441 O O . GLU A 1 186 ? -13.484 -7.184 -3.246 1 65.19 186 GLU A O 1
ATOM 1446 N N . LEU A 1 187 ? -11.75 -6.32 -2.057 1 66.44 187 LEU A N 1
ATOM 1447 C CA . LEU A 1 187 ? -12.414 -6.621 -0.792 1 66.44 187 LEU A CA 1
ATOM 1448 C C . LEU A 1 187 ? -13.602 -5.688 -0.565 1 66.44 187 LEU A C 1
ATOM 1450 O O . LEU A 1 187 ? -14.641 -6.113 -0.058 1 66.44 187 LEU A O 1
ATOM 1454 N N . CYS A 1 188 ? -13.375 -4.52 -0.972 1 69.81 188 CYS A N 1
ATOM 1455 C CA . CYS A 1 188 ? -14.453 -3.551 -0.837 1 69.81 188 CYS A CA 1
ATOM 1456 C C . CYS A 1 188 ? -15.664 -3.961 -1.672 1 69.81 188 CYS A C 1
ATOM 1458 O O . CYS A 1 188 ? -16.797 -3.846 -1.219 1 69.81 188 CYS A O 1
ATOM 1460 N N . LEU A 1 189 ? -15.367 -4.445 -2.805 1 69.31 189 LEU A N 1
ATOM 1461 C CA . LEU A 1 189 ? -16.438 -4.891 -3.699 1 69.31 189 LEU A CA 1
ATOM 1462 C C . LEU A 1 189 ? -17.109 -6.145 -3.156 1 69.31 189 LEU A C 1
ATOM 1464 O O . LEU A 1 189 ? -18.344 -6.238 -3.15 1 69.31 189 LEU A O 1
ATOM 1468 N N . ALA A 1 190 ? -16.312 -7.039 -2.732 1 65.25 190 ALA A N 1
ATOM 1469 C CA . ALA A 1 190 ? -16.828 -8.328 -2.285 1 65.25 190 ALA A CA 1
ATOM 1470 C C . ALA A 1 190 ? -17.688 -8.18 -1.032 1 65.25 190 ALA A C 1
ATOM 1472 O O . ALA A 1 190 ? -18.719 -8.844 -0.889 1 65.25 190 ALA A O 1
ATOM 1473 N N . PHE A 1 191 ? -17.25 -7.238 -0.213 1 68.75 191 PHE A N 1
ATOM 1474 C CA . PHE A 1 191 ? -17.906 -7.145 1.086 1 68.75 191 PHE A CA 1
ATOM 1475 C C . PHE A 1 191 ? -18.766 -5.891 1.172 1 68.75 191 PHE A C 1
ATOM 1477 O O . PHE A 1 191 ? -19.422 -5.648 2.186 1 68.75 191 PHE A O 1
ATOM 1484 N N . LYS A 1 192 ? -18.75 -5.27 0.103 1 73 192 LYS A N 1
ATOM 1485 C CA . LYS A 1 192 ? -19.484 -4.008 0.077 1 73 192 LYS A CA 1
ATOM 1486 C C . LYS A 1 192 ? -19.094 -3.123 1.257 1 73 192 LYS A C 1
ATOM 1488 O O . LYS A 1 192 ? -19.953 -2.654 2.002 1 73 192 LYS A O 1
ATOM 1493 N N . TRP A 1 193 ? -17.906 -3.15 1.474 1 73.06 193 TRP A N 1
ATOM 1494 C CA . TRP A 1 193 ? -17.266 -2.426 2.566 1 73.06 193 TRP A CA 1
ATOM 1495 C C . TRP A 1 193 ? -16.219 -1.444 2.033 1 73.06 193 TRP A C 1
ATOM 1497 O O . TRP A 1 193 ? -15.539 -1.729 1.046 1 73.06 193 TRP A O 1
ATOM 1507 N N . PRO A 1 194 ? -16.016 -0.261 2.695 1 71.81 194 PRO A N 1
ATOM 1508 C CA . PRO A 1 194 ? -16.75 0.289 3.836 1 71.81 194 PRO A CA 1
ATOM 1509 C C . PRO A 1 194 ? -18.062 0.974 3.426 1 71.81 194 PRO A C 1
ATOM 1511 O O . PRO A 1 194 ? -18.219 1.347 2.262 1 71.81 194 PRO A O 1
ATOM 1514 N N . GLN A 1 195 ? -18.938 1.035 4.418 1 75.44 195 GLN A N 1
ATOM 1515 C CA . GLN A 1 195 ? -20.203 1.71 4.168 1 75.44 195 GLN A CA 1
ATOM 1516 C C . GLN A 1 195 ? -20.219 3.107 4.781 1 75.44 195 GLN A C 1
ATOM 1518 O O . GLN A 1 195 ? -21.047 3.947 4.414 1 75.44 195 GLN A O 1
ATOM 1523 N N . SER A 1 196 ? -19.344 3.254 5.746 1 71.31 196 SER A N 1
ATOM 1524 C CA . SER A 1 196 ? -19.234 4.543 6.418 1 71.31 196 SER A CA 1
ATOM 1525 C C . SER A 1 196 ? -17.812 4.758 6.949 1 71.31 196 SER A C 1
ATOM 1527 O O . SER A 1 196 ? -17.016 3.82 7.012 1 71.31 196 SER A O 1
ATOM 1529 N N . LYS A 1 197 ? -17.469 5.934 7.309 1 67.88 197 LYS A N 1
ATOM 1530 C CA . LYS A 1 197 ? -16.188 6.242 7.918 1 67.88 197 LYS A CA 1
ATOM 1531 C C . LYS A 1 197 ? -16 5.496 9.234 1 67.88 197 LYS A C 1
ATOM 1533 O O . LYS A 1 197 ? -14.891 5.133 9.609 1 67.88 197 LYS A O 1
ATOM 1538 N N . ARG A 1 198 ? -17.062 5.305 9.867 1 69.88 198 ARG A N 1
ATOM 1539 C CA . ARG A 1 198 ? -17.031 4.574 11.125 1 69.88 198 ARG A CA 1
ATOM 1540 C C . ARG A 1 198 ? -16.469 3.168 10.93 1 69.88 198 ARG A C 1
ATOM 1542 O O . ARG A 1 198 ? -15.781 2.637 11.797 1 69.88 198 ARG A O 1
ATOM 1549 N N . ASP A 1 199 ? -16.719 2.652 9.703 1 72.06 199 ASP A N 1
ATOM 1550 C CA . ASP A 1 199 ? -16.219 1.317 9.398 1 72.06 199 ASP A CA 1
ATOM 1551 C C . ASP A 1 199 ? -14.695 1.308 9.328 1 72.06 199 ASP A C 1
ATOM 1553 O O . ASP A 1 199 ? -14.062 0.297 9.641 1 72.06 199 ASP A O 1
ATOM 1557 N N . LEU A 1 200 ? -14.242 2.451 9.062 1 68.44 200 LEU A N 1
ATOM 1558 C CA . LEU A 1 200 ? -12.797 2.559 8.914 1 68.44 200 LEU A CA 1
ATOM 1559 C C . LEU A 1 200 ? -12.117 2.703 10.266 1 68.44 200 LEU A C 1
ATOM 1561 O O . LEU A 1 200 ? -11.078 2.086 10.516 1 68.44 200 LEU A O 1
ATOM 1565 N N . ILE A 1 201 ? -12.711 3.488 11.094 1 64.5 201 ILE A N 1
ATOM 1566 C CA . ILE A 1 201 ? -12.117 3.809 12.383 1 64.5 201 ILE A CA 1
ATOM 1567 C C . ILE A 1 201 ? -12.195 2.59 13.305 1 64.5 201 ILE A C 1
ATOM 1569 O O . ILE A 1 201 ? -11.344 2.412 14.18 1 64.5 201 ILE A O 1
ATOM 1573 N N . ASP A 1 202 ? -13.07 1.714 13 1 61.59 202 ASP A N 1
ATOM 1574 C CA . ASP A 1 202 ? -13.266 0.544 13.852 1 61.59 202 ASP A CA 1
ATOM 1575 C C . ASP A 1 202 ? -12.336 -0.596 13.445 1 61.59 202 ASP A C 1
ATOM 1577 O O . ASP A 1 202 ? -12.305 -1.642 14.094 1 61.59 202 ASP A O 1
ATOM 1581 N N . CYS A 1 203 ? -11.617 -0.302 12.438 1 61.72 203 CYS A N 1
ATOM 1582 C CA . CYS A 1 203 ? -10.711 -1.363 12 1 61.72 203 CYS A CA 1
ATOM 1583 C C . CYS A 1 203 ? -9.438 -1.369 12.836 1 61.72 203 CYS A C 1
ATOM 1585 O O . CYS A 1 203 ? -8.688 -0.39 12.844 1 61.72 203 CYS A O 1
ATOM 1587 N N . ASP A 1 204 ? -9.367 -2.047 13.875 1 63.94 204 ASP A N 1
ATOM 1588 C CA . ASP A 1 204 ? -8.203 -2.166 14.758 1 63.94 204 ASP A CA 1
ATOM 1589 C C . ASP A 1 204 ? -7.102 -2.99 14.102 1 63.94 204 ASP A C 1
ATOM 1591 O O . ASP A 1 204 ? -7.23 -4.207 13.961 1 63.94 204 ASP A O 1
ATOM 1595 N N . VAL A 1 205 ? -6.125 -2.307 13.609 1 71.31 205 VAL A N 1
ATOM 1596 C CA . VAL A 1 205 ? -4.961 -3.021 13.102 1 71.31 205 VAL A CA 1
ATOM 1597 C C . VAL A 1 205 ? -4.023 -3.373 14.25 1 71.31 205 VAL A C 1
ATOM 1599 O O . VAL A 1 205 ? -3.654 -2.506 15.047 1 71.31 205 VAL A O 1
ATOM 1602 N N . PRO A 1 206 ? -3.65 -4.609 14.32 1 76.44 206 PRO A N 1
ATOM 1603 C CA . PRO A 1 206 ? -2.727 -4.996 15.383 1 76.44 206 PRO A CA 1
ATOM 1604 C C . PRO A 1 206 ? -1.398 -4.246 15.32 1 76.44 206 PRO A C 1
ATOM 1606 O O . PRO A 1 206 ? -0.893 -3.973 14.227 1 76.44 206 PRO A O 1
ATOM 1609 N N . ASN A 1 207 ? -0.876 -4.023 16.516 1 82 207 ASN A N 1
ATOM 1610 C CA . ASN A 1 207 ? 0.358 -3.254 16.625 1 82 207 ASN A CA 1
ATOM 1611 C C . ASN A 1 207 ? 1.511 -3.934 15.883 1 82 207 ASN A C 1
ATOM 1613 O O . ASN A 1 207 ? 2.363 -3.262 15.297 1 82 207 ASN A O 1
ATOM 1617 N N . ASP A 1 208 ? 1.509 -5.203 15.938 1 84.06 208 ASP A N 1
ATOM 1618 C CA . ASP A 1 208 ? 2.611 -5.93 15.312 1 84.06 208 ASP A CA 1
ATOM 1619 C C . ASP A 1 208 ? 2.564 -5.797 13.797 1 84.06 208 ASP A C 1
ATOM 1621 O O . ASP A 1 208 ? 3.605 -5.805 13.133 1 84.06 208 ASP A O 1
ATOM 1625 N N . VAL A 1 209 ? 1.385 -5.707 13.242 1 81.12 209 VAL A N 1
ATOM 1626 C CA . VAL A 1 209 ? 1.226 -5.5 11.805 1 81.12 209 VAL A CA 1
ATOM 1627 C C . VAL A 1 209 ? 1.717 -4.105 11.43 1 81.12 209 VAL A C 1
ATOM 1629 O O . VAL A 1 209 ? 2.494 -3.951 10.484 1 81.12 209 VAL A O 1
ATOM 1632 N N . MET A 1 210 ? 1.318 -3.176 12.219 1 83.81 210 MET A N 1
ATOM 1633 C CA . MET A 1 210 ? 1.741 -1.8 11.969 1 83.81 210 MET A CA 1
ATOM 1634 C C . MET A 1 210 ? 3.258 -1.674 12.055 1 83.81 210 MET A C 1
ATOM 1636 O O . MET A 1 210 ? 3.891 -1.12 11.156 1 83.81 210 MET A O 1
ATOM 1640 N N . GLU A 1 211 ? 3.842 -2.25 13.07 1 87.94 211 GLU A N 1
ATOM 1641 C CA . GLU A 1 211 ? 5.285 -2.168 13.281 1 87.94 211 GLU A CA 1
ATOM 1642 C C . GLU A 1 211 ? 6.047 -2.91 12.188 1 87.94 211 GLU A C 1
ATOM 1644 O O . GLU A 1 211 ? 7.137 -2.494 11.789 1 87.94 211 GLU A O 1
ATOM 1649 N N . GLY A 1 212 ? 5.477 -4 11.789 1 86.88 212 GLY A N 1
ATOM 1650 C CA . GLY A 1 212 ? 6.086 -4.73 10.688 1 86.88 212 GLY A CA 1
ATOM 1651 C C . GLY A 1 212 ? 6.215 -3.9 9.422 1 86.88 212 GLY A C 1
ATOM 1652 O O . GLY A 1 212 ? 7.273 -3.879 8.789 1 86.88 212 GLY A O 1
ATOM 1653 N N . TRP A 1 213 ? 5.195 -3.205 9.117 1 85.38 213 TRP A N 1
ATOM 1654 C CA . TRP A 1 213 ? 5.207 -2.367 7.926 1 85.38 213 TRP A CA 1
ATOM 1655 C C . TRP A 1 213 ? 6.148 -1.182 8.102 1 85.38 213 TRP A C 1
ATOM 1657 O O . TRP A 1 213 ? 6.855 -0.797 7.164 1 85.38 213 TRP A O 1
ATOM 1667 N N . ILE A 1 214 ? 6.121 -0.602 9.273 1 89.12 214 ILE A N 1
ATOM 1668 C CA . ILE A 1 214 ? 7.035 0.5 9.547 1 89.12 214 ILE A CA 1
ATOM 1669 C C . ILE A 1 214 ? 8.477 0.036 9.344 1 89.12 214 ILE A C 1
ATOM 1671 O O . ILE A 1 214 ? 9.258 0.7 8.656 1 89.12 214 ILE A O 1
ATOM 1675 N N . ASP A 1 215 ? 8.773 -1.099 9.867 1 90.81 215 ASP A N 1
ATOM 1676 C CA . ASP A 1 215 ? 10.125 -1.64 9.758 1 90.81 215 ASP A CA 1
ATOM 1677 C C . ASP A 1 215 ? 10.477 -1.949 8.305 1 90.81 215 ASP A C 1
ATOM 1679 O O . ASP A 1 215 ? 11.617 -1.745 7.883 1 90.81 215 ASP A O 1
ATOM 1683 N N . PHE A 1 216 ? 9.547 -2.402 7.617 1 87.81 216 PHE A N 1
ATOM 1684 C CA . PHE A 1 216 ? 9.734 -2.723 6.207 1 87.81 216 PHE A CA 1
ATOM 1685 C C . PHE A 1 216 ? 10.094 -1.474 5.41 1 87.81 216 PHE A C 1
ATOM 1687 O O . PHE A 1 216 ? 11.047 -1.479 4.633 1 87.81 216 PHE A O 1
ATOM 1694 N N . TYR A 1 217 ? 9.406 -0.391 5.688 1 89.19 217 TYR A N 1
ATOM 1695 C CA . TYR A 1 217 ? 9.57 0.818 4.887 1 89.19 217 TYR A CA 1
ATOM 1696 C C . TYR A 1 217 ? 10.766 1.636 5.375 1 89.19 217 TYR A C 1
ATOM 1698 O O . TYR A 1 217 ? 11.367 2.383 4.605 1 89.19 217 TYR A O 1
ATOM 1706 N N . LYS A 1 218 ? 11.031 1.54 6.645 1 91.06 218 LYS A N 1
ATOM 1707 C CA . LYS A 1 218 ? 12.078 2.371 7.23 1 91.06 218 LYS A CA 1
ATOM 1708 C C . LYS A 1 218 ? 13.383 2.234 6.461 1 91.06 218 LYS A C 1
ATOM 1710 O O . LYS A 1 218 ? 14.148 3.195 6.352 1 91.06 218 LYS A O 1
ATOM 1715 N N . GLU A 1 219 ? 13.539 1.098 5.801 1 90.38 219 GLU A N 1
ATOM 1716 C CA . GLU A 1 219 ? 14.766 0.835 5.059 1 90.38 219 GLU A CA 1
ATOM 1717 C C . GLU A 1 219 ? 14.883 1.752 3.846 1 90.38 219 GLU A C 1
ATOM 1719 O O . GLU A 1 219 ? 15.984 2 3.354 1 90.38 219 GLU A O 1
ATOM 1724 N N . LEU A 1 220 ? 13.844 2.309 3.438 1 93 220 LEU A N 1
ATOM 1725 C CA . LEU A 1 220 ? 13.82 3.133 2.234 1 93 220 LEU A CA 1
ATOM 1726 C C . LEU A 1 220 ? 13.898 4.613 2.588 1 93 220 LEU A C 1
ATOM 1728 O O . LEU A 1 220 ? 13.938 5.469 1.699 1 93 220 LEU A O 1
ATOM 1732 N N . PHE A 1 221 ? 13.938 4.922 3.895 1 95.44 221 PHE A N 1
ATOM 1733 C CA . PHE A 1 221 ? 13.875 6.301 4.367 1 95.44 221 PHE A CA 1
ATOM 1734 C C . PHE A 1 221 ? 15.172 6.695 5.062 1 95.44 221 PHE A C 1
ATOM 1736 O O . PHE A 1 221 ? 15.906 5.832 5.543 1 95.44 221 PHE A O 1
ATOM 1743 N N . PRO A 1 222 ? 15.445 7.957 5.086 1 96.81 222 PRO A N 1
ATOM 1744 C CA . PRO A 1 222 ? 16.703 8.383 5.723 1 96.81 222 PRO A CA 1
ATOM 1745 C C . PRO A 1 222 ? 16.656 8.266 7.246 1 96.81 222 PRO A C 1
ATOM 1747 O O . PRO A 1 222 ? 15.594 8.445 7.855 1 96.81 222 PRO A O 1
ATOM 1750 N N . SER A 1 223 ? 17.766 7.992 7.77 1 96.44 223 SER A N 1
ATOM 1751 C CA . SER A 1 223 ? 17.953 8.016 9.219 1 96.44 223 SER A CA 1
ATOM 1752 C C . SER A 1 223 ? 18.438 9.383 9.688 1 96.44 223 SER A C 1
ATOM 1754 O O . SER A 1 223 ? 19 10.148 8.906 1 96.44 223 SER A O 1
ATOM 1756 N N . PRO A 1 224 ? 18.219 9.688 11.008 1 97.81 224 PRO A N 1
ATOM 1757 C CA . PRO A 1 224 ? 17.578 8.914 12.078 1 97.81 224 PRO A CA 1
ATOM 1758 C C . PRO A 1 224 ? 16.047 8.906 11.969 1 97.81 224 PRO A C 1
ATOM 1760 O O . PRO A 1 224 ? 15.484 9.617 11.133 1 97.81 224 PRO A O 1
ATOM 1763 N N . TYR A 1 225 ? 15.461 8.047 12.773 1 97.19 225 TYR A N 1
ATOM 1764 C CA . TYR A 1 225 ? 14.016 7.918 12.836 1 97.19 225 TYR A CA 1
ATOM 1765 C C . TYR A 1 225 ? 13.469 8.547 14.117 1 97.19 225 TYR A C 1
ATOM 1767 O O . TYR A 1 225 ? 13.984 8.297 15.203 1 97.19 225 TYR A O 1
ATOM 1775 N N . MET A 1 226 ? 12.461 9.359 13.914 1 95.94 226 MET A N 1
ATOM 1776 C CA . MET A 1 226 ? 11.773 9.992 15.039 1 95.94 226 MET A CA 1
ATOM 1777 C C . MET A 1 226 ? 10.305 9.594 15.07 1 95.94 226 MET A C 1
ATOM 1779 O O . MET A 1 226 ? 9.602 9.719 14.07 1 95.94 226 MET A O 1
ATOM 1783 N N . ARG A 1 227 ? 9.883 9.172 16.219 1 94.81 227 ARG A N 1
ATOM 1784 C CA . ARG A 1 227 ? 8.477 8.828 16.344 1 94.81 227 ARG A CA 1
ATOM 1785 C C . ARG A 1 227 ? 7.66 10.031 16.812 1 94.81 227 ARG A C 1
ATOM 1787 O O . ARG A 1 227 ? 8.094 10.773 17.703 1 94.81 227 ARG A O 1
ATOM 1794 N N . GLY A 1 228 ? 6.504 10.148 16.188 1 92.62 228 GLY A N 1
ATOM 1795 C CA . GLY A 1 228 ? 5.613 11.234 16.578 1 92.62 228 GLY A CA 1
ATOM 1796 C C . GLY A 1 228 ? 5.227 11.195 18.031 1 92.62 228 GLY A C 1
ATOM 1797 O O . GLY A 1 228 ? 5.07 12.234 18.672 1 92.62 228 GLY A O 1
ATOM 1798 N N . SER A 1 229 ? 5.156 10.016 18.578 1 89.06 229 SER A N 1
ATOM 1799 C CA . SER A 1 229 ? 4.746 9.82 19.953 1 89.06 229 SER A CA 1
ATOM 1800 C C . SER A 1 229 ? 5.82 10.305 20.922 1 89.06 229 SER A C 1
ATOM 1802 O O . SER A 1 229 ? 5.551 10.5 22.109 1 89.06 229 SER A O 1
ATOM 1804 N N . GLU A 1 230 ? 6.969 10.523 20.438 1 91.56 230 GLU A N 1
ATOM 1805 C CA . GLU A 1 230 ? 8.078 10.969 21.281 1 91.56 230 GLU A CA 1
ATOM 1806 C C . GLU A 1 230 ? 8.203 12.492 21.281 1 91.56 230 GLU A C 1
ATOM 1808 O O . GLU A 1 230 ? 8.961 13.062 22.062 1 91.56 230 GLU A O 1
ATOM 1813 N N . LEU A 1 231 ? 7.422 13.102 20.484 1 95.06 231 LEU A N 1
ATOM 1814 C CA . LEU A 1 231 ? 7.496 14.547 20.375 1 95.06 231 LEU A CA 1
ATOM 1815 C C . LEU A 1 231 ? 6.582 15.227 21.391 1 95.06 231 LEU A C 1
ATOM 1817 O O . LEU A 1 231 ? 5.703 14.578 21.969 1 95.06 231 LEU A O 1
ATOM 1821 N N . ASP A 1 232 ? 6.914 16.484 21.625 1 94.69 232 ASP A N 1
ATOM 1822 C CA . ASP A 1 232 ? 6.008 17.312 22.406 1 94.69 232 ASP A CA 1
ATOM 1823 C C . ASP A 1 232 ? 4.594 17.281 21.828 1 94.69 232 ASP A C 1
ATOM 1825 O O . ASP A 1 232 ? 4.414 17.312 20.609 1 94.69 232 ASP A O 1
ATOM 1829 N N . GLU A 1 233 ? 3.598 17.219 22.719 1 93.38 233 GLU A N 1
ATOM 1830 C CA . GLU A 1 233 ? 2.215 17.094 22.266 1 93.38 233 GLU A CA 1
ATOM 1831 C C . GLU A 1 233 ? 1.804 18.297 21.438 1 93.38 233 GLU A C 1
ATOM 1833 O O . GLU A 1 233 ? 0.805 18.25 20.703 1 93.38 233 GLU A O 1
ATOM 1838 N N . PHE A 1 234 ? 2.52 19.406 21.516 1 96.44 234 PHE A N 1
ATOM 1839 C CA . PHE A 1 234 ? 2.207 20.609 20.766 1 96.44 234 PHE A CA 1
ATOM 1840 C C . PHE A 1 234 ? 3.082 20.719 19.516 1 96.44 234 PHE A C 1
ATOM 1842 O O . PHE A 1 234 ? 3.078 21.734 18.828 1 96.44 234 PHE A O 1
ATOM 1849 N N . SER A 1 235 ? 3.781 19.672 19.172 1 96.81 235 SER A N 1
ATOM 1850 C CA . SER A 1 235 ? 4.73 19.734 18.062 1 96.81 235 SER A CA 1
ATOM 1851 C C . SER A 1 235 ? 4.035 20.125 16.766 1 96.81 235 SER A C 1
ATOM 1853 O O . SER A 1 235 ? 4.543 20.969 16.016 1 96.81 235 SER A O 1
ATOM 1855 N N . ALA A 1 236 ? 2.893 19.578 16.531 1 95.94 236 ALA A N 1
ATOM 1856 C CA . ALA A 1 236 ? 2.178 19.891 15.297 1 95.94 236 ALA A CA 1
ATOM 1857 C C . ALA A 1 236 ? 1.718 21.344 15.297 1 95.94 236 ALA A C 1
ATOM 1859 O O . ALA A 1 236 ? 1.906 22.062 14.312 1 95.94 236 ALA A O 1
ATOM 1860 N N . SER A 1 237 ? 1.137 21.797 16.391 1 97.06 237 SER A N 1
ATOM 1861 C CA . SER A 1 237 ? 0.67 23.188 16.438 1 97.06 237 SER A CA 1
ATOM 1862 C C . SER A 1 237 ? 1.837 24.156 16.391 1 97.06 237 SER A C 1
ATOM 1864 O O . SER A 1 237 ? 1.747 25.219 15.758 1 97.06 237 SER A O 1
ATOM 1866 N N . GLU A 1 238 ? 2.85 23.812 17.047 1 98.25 238 GLU A N 1
ATOM 1867 C CA . GLU A 1 238 ? 4.016 24.703 17.016 1 98.25 238 GLU A CA 1
ATOM 1868 C C . GLU A 1 238 ? 4.641 24.734 15.625 1 98.25 238 GLU A C 1
ATOM 1870 O O . GLU A 1 238 ? 5.035 25.797 15.141 1 98.25 238 GLU A O 1
ATOM 1875 N N . GLY A 1 239 ? 4.707 23.562 15.016 1 97.81 239 GLY A N 1
ATOM 1876 C CA . GLY A 1 239 ? 5.176 23.531 13.633 1 97.81 239 GLY A CA 1
ATOM 1877 C C . GLY A 1 239 ? 4.332 24.375 12.703 1 97.81 239 GLY A C 1
ATOM 1878 O O . GLY A 1 239 ? 4.859 25.016 11.789 1 97.81 239 GLY A O 1
ATOM 1879 N N . ALA A 1 240 ? 3.104 24.344 12.93 1 95.88 240 ALA A N 1
ATOM 1880 C CA . ALA A 1 240 ? 2.189 25.156 12.141 1 95.88 240 ALA A CA 1
ATOM 1881 C C . ALA A 1 240 ? 2.42 26.656 12.383 1 95.88 240 ALA A C 1
ATOM 1883 O O . ALA A 1 240 ? 2.414 27.453 11.445 1 95.88 240 ALA A O 1
ATOM 1884 N N . ALA A 1 241 ? 2.619 27.062 13.625 1 96.94 241 ALA A N 1
ATOM 1885 C CA . ALA A 1 241 ? 2.893 28.453 13.953 1 96.94 241 ALA A CA 1
ATOM 1886 C C . ALA A 1 241 ? 4.176 28.938 13.281 1 96.94 241 ALA A C 1
ATOM 1888 O O . ALA A 1 241 ? 4.223 30.047 12.75 1 96.94 241 ALA A O 1
ATOM 1889 N N . LEU A 1 242 ? 5.121 28.078 13.281 1 96.94 242 LEU A N 1
ATOM 1890 C CA . LEU A 1 242 ? 6.391 28.406 12.641 1 96.94 242 LEU A CA 1
ATOM 1891 C C . LEU A 1 242 ? 6.203 28.609 11.141 1 96.94 242 LEU A C 1
ATOM 1893 O O . LEU A 1 242 ? 6.836 29.484 10.547 1 96.94 242 LEU A O 1
ATOM 1897 N N . TRP A 1 243 ? 5.352 27.781 10.609 1 93.5 243 TRP A N 1
ATOM 1898 C CA . TRP A 1 243 ? 5.023 27.906 9.195 1 93.5 243 TRP A CA 1
ATOM 1899 C C . TRP A 1 243 ? 4.566 29.328 8.867 1 93.5 243 TRP A C 1
ATOM 1901 O O . TRP A 1 243 ? 5.035 29.922 7.895 1 93.5 243 TRP A O 1
ATOM 1911 N N . CYS A 1 244 ? 3.76 29.938 9.664 1 91.06 244 CYS A N 1
ATOM 1912 C CA . CYS A 1 244 ? 3.217 31.281 9.477 1 91.06 244 CYS A CA 1
ATOM 1913 C C . CYS A 1 244 ? 4.277 32.344 9.742 1 91.06 244 CYS A C 1
ATOM 1915 O O . CYS A 1 244 ? 4.129 33.5 9.336 1 91.06 244 CYS A O 1
ATOM 1917 N N . CYS A 1 245 ? 5.309 31.938 10.406 1 94 245 CYS A N 1
ATOM 1918 C CA . CYS A 1 245 ? 6.434 32.844 10.609 1 94 245 CYS A CA 1
ATOM 1919 C C . CYS A 1 245 ? 7.395 32.781 9.422 1 94 245 CYS A C 1
ATOM 1921 O O . CYS A 1 245 ? 8.43 33.469 9.43 1 94 245 CYS A O 1
ATOM 1923 N N . GLY A 1 246 ? 7.109 31.875 8.453 1 90.75 246 GLY A N 1
ATOM 1924 C CA . GLY A 1 246 ? 7.934 31.797 7.258 1 90.75 246 GLY A CA 1
ATOM 1925 C C . GLY A 1 246 ? 8.945 30.672 7.301 1 90.75 246 GLY A C 1
ATOM 1926 O O . GLY A 1 246 ? 9.734 30.5 6.375 1 90.75 246 GLY A O 1
ATOM 1927 N N . LEU A 1 247 ? 8.93 29.984 8.391 1 94.62 247 LEU A N 1
ATOM 1928 C CA . LEU A 1 247 ? 9.812 28.828 8.516 1 94.62 247 LEU A CA 1
ATOM 1929 C C . LEU A 1 247 ? 9.109 27.547 8.047 1 94.62 247 LEU A C 1
ATOM 1931 O O . LEU A 1 247 ? 8.203 27.062 8.711 1 94.62 247 LEU A O 1
ATOM 1935 N N . ARG A 1 248 ? 9.594 27.094 6.922 1 92.44 248 ARG A N 1
ATOM 1936 C CA . ARG A 1 248 ? 8.945 25.953 6.273 1 9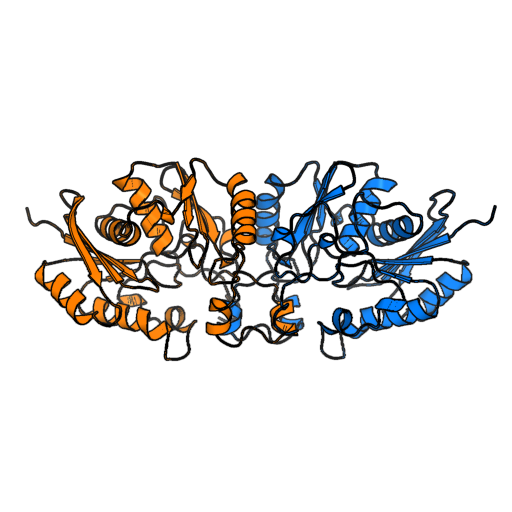2.44 248 ARG A CA 1
ATOM 1937 C C . ARG A 1 248 ? 9.984 25 5.703 1 92.44 248 ARG A C 1
ATOM 1939 O O . ARG A 1 248 ? 11.141 25.375 5.488 1 92.44 248 ARG A O 1
ATOM 1946 N N . PRO A 1 249 ? 9.492 23.75 5.504 1 92.81 249 PRO A N 1
ATOM 1947 C CA . PRO A 1 249 ? 10.375 22.859 4.746 1 92.81 249 PRO A CA 1
ATOM 1948 C C . PRO A 1 249 ? 10.68 23.391 3.344 1 92.81 249 PRO A C 1
ATOM 1950 O O . PRO A 1 249 ? 9.922 24.188 2.803 1 92.81 249 PRO A O 1
ATOM 1953 N N . LYS A 1 250 ? 11.758 22.938 2.836 1 91.81 250 LYS A N 1
ATOM 1954 C CA . LYS A 1 250 ? 12.164 23.359 1.498 1 91.81 250 LYS A CA 1
ATOM 1955 C C . LYS A 1 250 ? 11.266 22.734 0.431 1 91.81 250 LYS A C 1
ATOM 1957 O O . LYS A 1 250 ? 10.758 21.625 0.606 1 91.81 250 LYS A O 1
ATOM 1962 N N . HIS A 1 251 ? 11.008 23.484 -0.643 1 83.88 251 HIS A N 1
ATOM 1963 C CA . HIS A 1 251 ? 10.398 23.047 -1.891 1 83.88 251 HIS A CA 1
ATOM 1964 C C . HIS A 1 251 ? 8.945 22.625 -1.675 1 83.88 251 HIS A C 1
ATOM 1966 O O . HIS A 1 251 ? 8.477 21.672 -2.293 1 83.88 251 HIS A O 1
ATOM 1972 N N . ILE A 1 252 ? 8.438 23.078 -0.649 1 77.88 252 ILE A N 1
ATOM 1973 C CA . ILE A 1 252 ? 7.004 22.859 -0.485 1 77.88 252 ILE A CA 1
ATOM 1974 C C . ILE A 1 252 ? 6.234 23.891 -1.313 1 77.88 252 ILE A C 1
ATOM 1976 O O . ILE A 1 252 ? 6.504 25.094 -1.233 1 77.88 252 ILE A O 1
ATOM 1980 N N . PHE A 1 253 ? 5.656 23.375 -2.588 1 61.59 253 PHE A N 1
ATOM 1981 C CA . PHE A 1 253 ? 5.008 24.328 -3.477 1 61.59 253 PHE A CA 1
ATOM 1982 C C . PHE A 1 253 ? 3.553 24.547 -3.078 1 61.59 253 PHE A C 1
ATOM 1984 O O . PHE A 1 253 ? 2.889 23.609 -2.621 1 61.59 253 PHE A O 1
ATOM 1991 N N . SER A 1 254 ? 3.283 25.625 -2.748 1 50.62 254 SER A N 1
ATOM 1992 C CA . SER A 1 254 ? 1.885 25.969 -2.52 1 50.62 254 SER A CA 1
ATOM 1993 C C . SER A 1 254 ? 1.07 25.859 -3.805 1 50.62 254 SER A C 1
ATOM 1995 O O . SER A 1 254 ? -0.161 25.906 -3.771 1 50.62 254 SER A O 1
ATOM 1997 N N . SER A 1 255 ? 1.673 25.922 -5.027 1 41.06 255 SER A N 1
ATOM 1998 C CA . SER A 1 255 ? 0.826 26.188 -6.188 1 41.06 255 SER A CA 1
ATOM 1999 C C . SER A 1 255 ? 0.092 24.922 -6.637 1 41.06 255 SER A C 1
ATOM 2001 O O . SER A 1 255 ? -0.863 25 -7.41 1 41.06 255 SER A O 1
ATOM 2003 N N . ARG A 1 256 ? 0.857 23.859 -7.125 1 39.81 256 ARG A N 1
ATOM 2004 C CA . ARG A 1 256 ? 0.239 23.031 -8.156 1 39.81 256 ARG A CA 1
ATOM 2005 C C . ARG A 1 256 ? -0.971 22.281 -7.602 1 39.81 256 ARG A C 1
ATOM 2007 O O . ARG A 1 256 ? -0.905 21.703 -6.52 1 39.81 256 ARG A O 1
ATOM 2014 N N . PRO A 1 257 ? -2.059 22.594 -8.344 1 34.44 257 PRO A N 1
ATOM 2015 C CA . PRO A 1 257 ? -3.334 21.922 -8.07 1 34.44 257 PRO A CA 1
ATOM 2016 C C . PRO A 1 257 ? -3.215 20.406 -8.078 1 34.44 257 PRO A C 1
ATOM 2018 O O . PRO A 1 257 ? -2.211 19.859 -8.547 1 34.44 257 PRO A O 1
ATOM 2021 N N . TRP A 1 258 ? -4.355 19.797 -7.949 1 34.91 258 TRP A N 1
ATOM 2022 C CA . TRP A 1 258 ? -4.816 18.406 -7.867 1 34.91 258 TRP A CA 1
ATOM 2023 C C . TRP A 1 258 ? -4.402 17.625 -9.109 1 34.91 258 TRP A C 1
ATOM 2025 O O . TRP A 1 258 ? -4.715 18.016 -10.234 1 34.91 258 TRP A O 1
ATOM 2035 N N . GLY A 1 259 ? -3.365 17.531 -9.547 1 30.67 259 GLY A N 1
ATOM 2036 C CA . GLY A 1 259 ? -3.412 16.688 -10.734 1 30.67 259 GLY A CA 1
ATOM 2037 C C . GLY A 1 259 ? -4.398 15.547 -10.609 1 30.67 259 GLY A C 1
ATOM 2038 O O . GLY A 1 259 ? -4.934 15.297 -9.531 1 30.67 259 GLY A O 1
ATOM 2039 N N . CYS A 1 260 ? -4.602 14.562 -11.789 1 29.5 260 CYS A N 1
ATOM 2040 C CA . CYS A 1 260 ? -5.312 13.336 -12.125 1 29.5 260 CYS A CA 1
ATOM 2041 C C . CYS A 1 260 ? -5.262 12.344 -10.977 1 29.5 260 CYS A C 1
ATOM 2043 O O . CYS A 1 260 ? -4.195 11.836 -10.633 1 29.5 260 CYS A O 1
ATOM 2045 N N . LEU A 1 261 ? -5.812 12.109 -10.047 1 32.19 261 LEU A N 1
ATOM 2046 C CA . LEU A 1 261 ? -6.75 11.008 -10.227 1 32.19 261 LEU A CA 1
ATOM 2047 C C . LEU A 1 261 ? -7.633 11.242 -11.445 1 32.19 261 LEU A C 1
ATOM 2049 O O . LEU A 1 261 ? -7.746 10.367 -12.312 1 32.19 261 LEU A O 1
ATOM 2053 N N . TRP A 1 262 ? -9.289 11.906 -11.43 1 31.58 262 TRP A N 1
ATOM 2054 C CA . TRP A 1 262 ? -10.344 11.914 -12.43 1 31.58 262 TRP A CA 1
ATOM 2055 C C . TRP A 1 262 ? -10.086 12.977 -13.492 1 31.58 262 TRP A C 1
ATOM 2057 O O . TRP A 1 262 ? -10.398 14.156 -13.289 1 31.58 262 TRP A O 1
ATOM 2067 N N . ASP A 1 263 ? -9.117 13.219 -13.859 1 31.92 263 ASP A N 1
ATOM 2068 C CA . ASP A 1 263 ? -9.211 14.125 -15 1 31.92 263 ASP A CA 1
ATOM 2069 C C . ASP A 1 263 ? -10.383 13.75 -15.906 1 31.92 263 ASP A C 1
ATOM 2071 O O . ASP A 1 263 ? -10.648 14.438 -16.891 1 31.92 263 ASP A O 1
ATOM 2075 N N . LYS A 1 264 ? -10.602 12.516 -16.094 1 31.36 264 LYS A N 1
ATOM 2076 C CA . LYS A 1 264 ? -11.656 12.312 -17.078 1 31.36 264 LYS A CA 1
ATOM 2077 C C . LYS A 1 264 ? -12.945 13.023 -16.688 1 31.36 264 LYS A C 1
ATOM 2079 O O . LYS A 1 264 ? -13.898 13.07 -17.453 1 31.36 264 LYS A O 1
ATOM 2084 N N . HIS A 1 265 ? -13.453 13.039 -15.477 1 28.81 265 HIS A N 1
ATOM 2085 C CA . HIS A 1 265 ? -14.797 13.609 -15.461 1 28.81 265 HIS A CA 1
ATOM 2086 C C . HIS A 1 265 ? -14.75 15.117 -15.688 1 28.81 265 HIS A C 1
ATOM 2088 O O . HIS A 1 265 ? -15.781 15.797 -15.602 1 28.81 265 HIS A O 1
ATOM 2094 N N . GLY A 1 266 ? -13.641 15.844 -15.664 1 24.73 266 GLY A N 1
ATOM 2095 C CA . GLY A 1 266 ? -13.984 17.047 -16.422 1 24.73 266 GLY A CA 1
ATOM 2096 C C . GLY A 1 266 ? -13.781 16.891 -17.906 1 24.73 266 GLY A C 1
ATOM 2097 O O . GLY A 1 266 ? -12.969 16.078 -18.359 1 24.73 266 GLY A O 1
ATOM 2098 N N . MET B 1 1 ? 9.211 -47.969 -16.938 1 38.97 1 MET B N 1
ATOM 2099 C CA . MET B 1 1 ? 8.883 -47.25 -15.719 1 38.97 1 MET B CA 1
ATOM 2100 C C . MET B 1 1 ? 7.758 -46.25 -15.953 1 38.97 1 MET B C 1
ATOM 2102 O O . MET B 1 1 ? 7.793 -45.5 -16.922 1 38.97 1 MET B O 1
ATOM 2106 N N . ARG B 1 2 ? 6.582 -46.406 -15.508 1 52.19 2 ARG B N 1
ATOM 2107 C CA . ARG B 1 2 ? 5.406 -45.625 -15.883 1 52.19 2 ARG B CA 1
ATOM 2108 C C . ARG B 1 2 ? 5.641 -44.125 -15.648 1 52.19 2 ARG B C 1
ATOM 2110 O O . ARG B 1 2 ? 6.023 -43.719 -14.555 1 52.19 2 ARG B O 1
ATOM 2117 N N . THR B 1 3 ? 5.758 -43.375 -16.766 1 67.81 3 THR B N 1
ATOM 2118 C CA . THR B 1 3 ? 6.074 -41.938 -16.719 1 67.81 3 THR B CA 1
ATOM 2119 C C . THR B 1 3 ? 4.906 -41.156 -16.156 1 67.81 3 THR B C 1
ATOM 2121 O O . THR B 1 3 ? 3.748 -41.406 -16.484 1 67.81 3 THR B O 1
ATOM 2124 N N . TYR B 1 4 ? 5.137 -40.531 -15.031 1 88.62 4 TYR B N 1
ATOM 2125 C CA . TYR B 1 4 ? 4.152 -39.688 -14.398 1 88.62 4 TYR B CA 1
ATOM 2126 C C . TYR B 1 4 ? 4.102 -38.312 -15.094 1 88.62 4 TYR B C 1
ATOM 2128 O O . TYR B 1 4 ? 5.105 -37.594 -15.148 1 88.62 4 TYR B O 1
ATOM 2136 N N . LEU B 1 5 ? 2.904 -38.219 -15.898 1 95.12 5 LEU B N 1
ATOM 2137 C CA . LEU B 1 5 ? 2.74 -36.938 -16.594 1 95.12 5 LEU B CA 1
ATOM 2138 C C . LEU B 1 5 ? 1.944 -35.938 -15.75 1 95.12 5 LEU B C 1
ATOM 2140 O O . LEU B 1 5 ? 0.923 -36.312 -15.156 1 95.12 5 LEU B O 1
ATOM 2144 N N . SER B 1 6 ? 2.469 -34.781 -15.664 1 95.31 6 SER B N 1
ATOM 2145 C CA . SER B 1 6 ? 1.785 -33.688 -14.984 1 95.31 6 SER B CA 1
ATOM 2146 C C . SER B 1 6 ? 1.387 -32.594 -15.977 1 95.31 6 SER B C 1
ATOM 2148 O O . SER B 1 6 ? 2.121 -32.312 -16.922 1 95.31 6 SER B O 1
ATOM 2150 N N . ALA B 1 7 ? 0.2 -32.062 -15.727 1 96.25 7 ALA B N 1
ATOM 2151 C CA . ALA B 1 7 ? -0.264 -30.906 -16.516 1 96.25 7 ALA B CA 1
ATOM 2152 C C . ALA B 1 7 ? -0.313 -29.641 -15.672 1 96.25 7 ALA B C 1
ATOM 2154 O O . ALA B 1 7 ? -0.857 -29.641 -14.562 1 96.25 7 ALA B O 1
ATOM 2155 N N . GLY B 1 8 ? 0.398 -28.609 -16.203 1 96.31 8 GLY B N 1
ATOM 2156 C CA . GLY B 1 8 ? 0.261 -27.281 -15.648 1 96.31 8 GLY B CA 1
ATOM 2157 C C . GLY B 1 8 ? -0.624 -26.375 -16.484 1 96.31 8 GLY B C 1
ATOM 2158 O O . GLY B 1 8 ? -0.472 -26.312 -17.703 1 96.31 8 GLY B O 1
ATOM 2159 N N . ILE B 1 9 ? -1.534 -25.688 -15.797 1 93.5 9 ILE B N 1
ATOM 2160 C CA . ILE B 1 9 ? -2.482 -24.812 -16.484 1 93.5 9 ILE B CA 1
ATOM 2161 C C . ILE B 1 9 ? -2.385 -23.391 -15.922 1 93.5 9 ILE B C 1
ATOM 2163 O O . ILE B 1 9 ? -2.406 -23.203 -14.703 1 93.5 9 ILE B O 1
ATOM 2167 N N . ASP B 1 10 ? -2.219 -22.438 -16.766 1 92.31 10 ASP B N 1
ATOM 2168 C CA . ASP B 1 10 ? -2.285 -21.016 -16.453 1 92.31 10 ASP B CA 1
ATOM 2169 C C . ASP B 1 10 ? -3.529 -20.375 -17.062 1 92.31 10 ASP B C 1
ATOM 2171 O O . ASP B 1 10 ? -3.648 -20.281 -18.281 1 92.31 10 ASP B O 1
ATOM 2175 N N . ILE B 1 11 ? -4.352 -19.938 -16.141 1 83.38 11 ILE B N 1
ATOM 2176 C CA . ILE B 1 11 ? -5.586 -19.312 -16.594 1 83.38 11 ILE B CA 1
ATOM 2177 C C . ILE B 1 11 ? -5.406 -17.797 -16.656 1 83.38 11 ILE B C 1
ATOM 2179 O O . ILE B 1 11 ? -5.465 -17.125 -15.625 1 83.38 11 ILE B O 1
ATOM 2183 N N . GLY B 1 12 ? -5.121 -17.25 -17.812 1 71.88 12 GLY B N 1
ATOM 2184 C CA . GLY B 1 12 ? -4.922 -15.82 -17.969 1 71.88 12 GLY B CA 1
ATOM 2185 C C . GLY B 1 12 ? -6.133 -15.117 -18.547 1 71.88 12 GLY B C 1
ATOM 2186 O O . GLY B 1 12 ? -7.133 -15.75 -18.875 1 71.88 12 GLY B O 1
ATOM 2187 N N . THR B 1 13 ? -6.031 -13.805 -18.625 1 62.25 13 THR B N 1
ATOM 2188 C CA . THR B 1 13 ? -7.098 -12.961 -19.156 1 62.25 13 THR B CA 1
ATOM 2189 C C . THR B 1 13 ? -7.305 -13.234 -20.656 1 62.25 13 THR B C 1
ATOM 2191 O O . THR B 1 13 ? -8.43 -13.156 -21.156 1 62.25 13 THR B O 1
ATOM 2194 N N . ARG B 1 14 ? -6.246 -13.625 -21.406 1 63.97 14 ARG B N 1
ATOM 2195 C CA . ARG B 1 14 ? -6.328 -13.719 -22.859 1 63.97 14 ARG B CA 1
ATOM 2196 C C . ARG B 1 14 ? -6.453 -15.172 -23.312 1 63.97 14 ARG B C 1
ATOM 2198 O O . ARG B 1 14 ? -6.762 -15.438 -24.469 1 63.97 14 ARG B O 1
ATOM 2205 N N . GLY B 1 15 ? -6.203 -15.992 -22.375 1 78.44 15 GLY B N 1
ATOM 2206 C CA . GLY B 1 15 ? -6.254 -17.391 -22.75 1 78.44 15 GLY B CA 1
ATOM 2207 C C . GLY B 1 15 ? -5.746 -18.328 -21.672 1 78.44 15 GLY B C 1
ATOM 2208 O O . GLY B 1 15 ? -5.34 -17.875 -20.594 1 78.44 15 GLY B O 1
ATOM 2209 N N . ILE B 1 16 ? -5.934 -19.656 -22.016 1 90.19 16 ILE B N 1
ATOM 2210 C CA . ILE B 1 16 ? -5.48 -20.703 -21.109 1 90.19 16 ILE B CA 1
ATOM 2211 C C . ILE B 1 16 ? -4.242 -21.391 -21.688 1 90.19 16 ILE B C 1
ATOM 2213 O O . ILE B 1 16 ? -4.234 -21.797 -22.844 1 90.19 16 ILE B O 1
ATOM 2217 N N . ARG B 1 17 ? -3.205 -21.469 -20.891 1 94.62 17 ARG B N 1
ATOM 2218 C CA . ARG B 1 17 ? -1.981 -22.141 -21.312 1 94.62 17 ARG B CA 1
ATOM 2219 C C . ARG B 1 17 ? -1.829 -23.5 -20.625 1 94.62 17 ARG B C 1
ATOM 2221 O O . ARG B 1 17 ? -1.978 -23.609 -19.406 1 94.62 17 ARG B O 1
ATOM 2228 N N . LEU B 1 18 ? -1.56 -24.438 -21.484 1 96.25 18 LEU B N 1
ATOM 2229 C CA . LEU B 1 18 ? -1.338 -25.797 -21 1 96.25 18 LEU B CA 1
ATOM 2230 C C . LEU B 1 18 ? 0.096 -26.25 -21.266 1 96.25 18 LEU B C 1
ATOM 2232 O O . LEU B 1 18 ? 0.603 -26.078 -22.375 1 96.25 18 LEU B O 1
ATOM 2236 N N . THR B 1 19 ? 0.738 -26.734 -20.234 1 98.06 19 THR B N 1
ATOM 2237 C CA . THR B 1 19 ? 2.025 -27.406 -20.375 1 98.06 19 THR B CA 1
ATOM 2238 C C . THR B 1 19 ? 1.979 -28.797 -19.734 1 98.06 19 THR B C 1
ATOM 2240 O O . THR B 1 19 ? 1.464 -28.969 -18.625 1 98.06 19 THR B O 1
ATOM 2243 N N . VAL B 1 20 ? 2.432 -29.766 -20.469 1 97.81 20 VAL B N 1
ATOM 2244 C CA . VAL B 1 20 ? 2.525 -31.125 -19.938 1 97.81 20 VAL B CA 1
ATOM 2245 C C . VAL B 1 20 ? 3.992 -31.531 -19.844 1 97.81 20 VAL B C 1
ATOM 2247 O O . VAL B 1 20 ? 4.754 -31.391 -20.797 1 97.81 20 VAL B O 1
ATOM 2250 N N . ILE B 1 21 ? 4.312 -32.094 -18.703 1 97.69 21 ILE B N 1
ATOM 2251 C CA . ILE B 1 21 ? 5.695 -32.469 -18.422 1 97.69 21 ILE B CA 1
ATOM 2252 C C . ILE B 1 21 ? 5.75 -33.938 -18 1 97.69 21 ILE B C 1
ATOM 2254 O O . ILE B 1 21 ? 4.852 -34.406 -17.297 1 97.69 21 ILE B O 1
ATOM 2258 N N . ASP B 1 22 ? 6.789 -34.625 -18.469 1 97 22 ASP B N 1
ATOM 2259 C CA . ASP B 1 22 ? 7.152 -35.906 -17.891 1 97 22 ASP B CA 1
ATOM 2260 C C . ASP B 1 22 ? 7.949 -35.75 -16.609 1 97 22 ASP B C 1
ATOM 2262 O O . ASP B 1 22 ? 9.109 -35.312 -16.641 1 97 22 ASP B O 1
ATOM 2266 N N . CYS B 1 23 ? 7.391 -36.125 -15.5 1 95.44 23 CYS B N 1
ATOM 2267 C CA . CYS B 1 23 ? 7.969 -35.844 -14.188 1 95.44 23 CYS B CA 1
ATOM 2268 C C . CYS B 1 23 ? 9.258 -36.625 -13.984 1 95.44 23 CYS B C 1
ATOM 2270 O O . CYS B 1 23 ? 10.062 -36.281 -13.117 1 95.44 23 CYS B O 1
ATOM 2272 N N . SER B 1 24 ? 9.461 -37.688 -14.688 1 94.06 24 SER B N 1
ATOM 2273 C CA . SER B 1 24 ? 10.68 -38.5 -14.562 1 94.06 24 SER B CA 1
ATOM 2274 C C . SER B 1 24 ? 11.859 -37.812 -15.258 1 94.06 24 SER B C 1
ATOM 2276 O O . SER B 1 24 ? 12.953 -37.719 -14.695 1 94.06 24 SER B O 1
ATOM 2278 N N . SER B 1 25 ? 11.656 -37.281 -16.438 1 95.19 25 SER B N 1
ATOM 2279 C CA . SER B 1 25 ? 12.719 -36.656 -17.219 1 95.19 25 SER B CA 1
ATOM 2280 C C . SER B 1 25 ? 12.695 -35.156 -17.062 1 95.19 25 SER B C 1
ATOM 2282 O O . SER B 1 25 ? 13.656 -34.469 -17.422 1 95.19 25 SER B O 1
ATOM 2284 N N . LEU B 1 26 ? 11.57 -34.625 -16.656 1 95.31 26 LEU B N 1
ATOM 2285 C CA . LEU B 1 26 ? 11.297 -33.219 -16.531 1 95.31 26 LEU B CA 1
ATOM 2286 C C . LEU B 1 26 ? 11.273 -32.531 -17.891 1 95.31 26 LEU B C 1
ATOM 2288 O O . LEU B 1 26 ? 11.375 -31.297 -17.984 1 95.31 26 LEU B O 1
ATOM 2292 N N . ASN B 1 27 ? 11.094 -33.312 -18.906 1 96.31 27 ASN B N 1
ATOM 2293 C CA . ASN B 1 27 ? 10.953 -32.781 -20.234 1 96.31 27 ASN B CA 1
ATOM 2294 C C . ASN B 1 27 ? 9.516 -32.344 -20.516 1 96.31 27 ASN B C 1
ATOM 2296 O O . ASN B 1 27 ? 8.57 -33 -20.109 1 96.31 27 ASN B O 1
ATOM 2300 N N . THR B 1 28 ? 9.492 -31.188 -21.141 1 96.69 28 THR B N 1
ATOM 2301 C CA . THR B 1 28 ? 8.188 -30.75 -21.625 1 96.69 28 THR B CA 1
ATOM 2302 C C . THR B 1 28 ? 7.746 -31.547 -22.844 1 96.69 28 THR B C 1
ATOM 2304 O O . THR B 1 28 ? 8.461 -31.609 -23.844 1 96.69 28 THR B O 1
ATOM 2307 N N . ILE B 1 29 ? 6.512 -32.125 -22.766 1 96 29 ILE B N 1
ATOM 2308 C CA . ILE B 1 29 ? 6.059 -33 -23.828 1 96 29 ILE B CA 1
ATOM 2309 C C . ILE B 1 29 ? 5 -32.312 -24.672 1 96 29 ILE B C 1
ATOM 2311 O O . ILE B 1 29 ? 4.75 -32.719 -25.812 1 96 29 ILE B O 1
ATOM 2315 N N . TYR B 1 30 ? 4.406 -31.328 -24.109 1 97.69 30 TYR B N 1
ATOM 2316 C CA . TYR B 1 30 ? 3.316 -30.672 -24.812 1 97.69 30 TYR B CA 1
ATOM 2317 C C . TYR B 1 30 ? 3.109 -29.25 -24.297 1 97.69 30 TYR B C 1
ATOM 2319 O O . TYR B 1 30 ? 3.199 -29 -23.094 1 97.69 30 TYR B O 1
ATOM 2327 N N . LYS B 1 31 ? 2.924 -28.297 -25.219 1 97.19 31 LYS B N 1
ATOM 2328 C CA . LYS B 1 31 ? 2.52 -26.922 -24.922 1 97.19 31 LYS B CA 1
ATOM 2329 C C . LYS B 1 31 ? 1.485 -26.422 -25.938 1 97.19 31 LYS B C 1
ATOM 2331 O O . LYS B 1 31 ? 1.64 -26.625 -27.141 1 97.19 31 LYS B O 1
ATOM 2336 N N . GLU B 1 32 ? 0.505 -25.75 -25.359 1 96.62 32 GLU B N 1
ATOM 2337 C CA . GLU B 1 32 ? -0.488 -25.156 -26.266 1 96.62 32 GLU B CA 1
ATOM 2338 C C . GLU B 1 32 ? -1.29 -24.062 -25.562 1 96.62 32 GLU B C 1
ATOM 2340 O O . GLU B 1 32 ? -1.479 -24.109 -24.344 1 96.62 32 GLU B O 1
ATOM 2345 N N . VAL B 1 33 ? -1.684 -23.078 -26.328 1 94.5 33 VAL B N 1
ATOM 2346 C CA . VAL B 1 33 ? -2.594 -22.047 -25.859 1 94.5 33 VAL B CA 1
ATOM 2347 C C . VAL B 1 33 ? -4.016 -22.359 -26.312 1 94.5 33 VAL B C 1
ATOM 2349 O O . VAL B 1 33 ? -4.238 -22.688 -27.484 1 94.5 33 VAL B O 1
ATOM 2352 N N . TYR B 1 34 ? -4.918 -22.312 -25.359 1 91.56 34 TYR B N 1
ATOM 2353 C CA . TYR B 1 34 ? -6.332 -22.531 -25.656 1 91.56 34 TYR B CA 1
ATOM 2354 C C . TYR B 1 34 ? -7.141 -21.266 -25.406 1 91.56 34 TYR B C 1
ATOM 2356 O O . TYR B 1 34 ? -6.801 -20.469 -24.547 1 91.56 34 TYR B O 1
ATOM 2364 N N . ASP B 1 35 ? -8.156 -21.141 -26.172 1 86.38 35 ASP B N 1
ATOM 2365 C CA . ASP B 1 35 ? -9.133 -20.094 -25.875 1 86.38 35 ASP B CA 1
ATOM 2366 C C . ASP B 1 35 ? -9.969 -20.469 -24.656 1 86.38 35 ASP B C 1
ATOM 2368 O O . ASP B 1 35 ? -10.188 -21.641 -24.375 1 86.38 35 ASP B O 1
ATOM 2372 N N . ARG B 1 36 ? -10.484 -19.516 -23.969 1 76.44 36 ARG B N 1
ATOM 2373 C CA . ARG B 1 36 ? -11.242 -19.719 -22.75 1 76.44 36 ARG B CA 1
ATOM 2374 C C . ARG B 1 36 ? -12.508 -20.547 -23.016 1 76.44 36 ARG B C 1
ATOM 2376 O O . ARG B 1 36 ? -13.008 -21.234 -22.125 1 76.44 36 ARG B O 1
ATOM 2383 N N . HIS B 1 37 ? -12.945 -20.516 -24.234 1 77.88 37 HIS B N 1
ATOM 2384 C CA . HIS B 1 37 ? -14.164 -21.234 -24.594 1 77.88 37 HIS B CA 1
ATOM 2385 C C . HIS B 1 37 ? -13.852 -22.641 -25.062 1 77.88 37 HIS B C 1
ATOM 2387 O O . HIS B 1 37 ? -14.758 -23.438 -25.297 1 77.88 37 HIS B O 1
ATOM 2393 N N . SER B 1 38 ? -12.648 -23.031 -25.094 1 81 38 SER B N 1
ATOM 2394 C CA . SER B 1 38 ? -12.25 -24.328 -25.625 1 81 38 SER B CA 1
ATOM 2395 C C . SER B 1 38 ? -11.797 -25.266 -24.5 1 81 38 SER B C 1
ATOM 2397 O O . SER B 1 38 ? -10.844 -26.016 -24.672 1 81 38 SER B O 1
ATOM 2399 N N . ILE B 1 39 ? -12.43 -25.156 -23.422 1 83.25 39 ILE B N 1
ATOM 2400 C CA . ILE B 1 39 ? -12.039 -25.953 -22.266 1 83.25 39 ILE B CA 1
ATOM 2401 C C . ILE B 1 39 ? -12.242 -27.438 -22.562 1 83.25 39 ILE B C 1
ATOM 2403 O O . ILE B 1 39 ? -11.469 -28.281 -22.109 1 83.25 39 ILE B O 1
ATOM 2407 N N . ASP B 1 40 ? -13.227 -27.75 -23.359 1 86.12 40 ASP B N 1
ATOM 2408 C CA . ASP B 1 40 ? -13.5 -29.125 -23.703 1 86.12 40 ASP B CA 1
ATOM 2409 C C . ASP B 1 40 ? -12.328 -29.734 -24.484 1 86.12 40 ASP B C 1
ATOM 2411 O O . ASP B 1 40 ? -11.977 -30.906 -24.266 1 86.12 40 ASP B O 1
ATOM 2415 N N . PHE B 1 41 ? -11.836 -28.969 -25.359 1 90.44 41 PHE B N 1
ATOM 2416 C CA . PHE B 1 41 ? -10.695 -29.453 -26.141 1 90.44 41 PHE B CA 1
ATOM 2417 C C . PHE B 1 41 ? -9.477 -29.625 -25.25 1 90.44 41 PHE B C 1
ATOM 2419 O O . PHE B 1 41 ? -8.711 -30.578 -25.422 1 90.44 41 PHE B O 1
ATOM 2426 N N . LEU B 1 42 ? -9.297 -28.766 -24.328 1 91.38 42 LEU B N 1
ATOM 2427 C CA . LEU B 1 42 ? -8.211 -28.859 -23.359 1 91.38 42 LEU B CA 1
ATOM 2428 C C . LEU B 1 42 ? -8.312 -30.156 -22.562 1 91.38 42 LEU B C 1
ATOM 2430 O O . LEU B 1 42 ? -7.328 -30.875 -22.406 1 91.38 42 LEU B O 1
ATOM 2434 N N . LEU B 1 43 ? -9.461 -30.438 -22.141 1 89.69 43 LEU B N 1
ATOM 2435 C CA . LEU B 1 43 ? -9.695 -31.625 -21.344 1 89.69 43 LEU B CA 1
ATOM 2436 C C . LEU B 1 43 ? -9.422 -32.875 -22.156 1 89.69 43 LEU B C 1
ATOM 2438 O O . LEU B 1 43 ? -8.844 -33.844 -21.656 1 89.69 43 LEU B O 1
ATOM 2442 N N . LYS B 1 44 ? -9.922 -32.875 -23.359 1 92.06 44 LYS B N 1
ATOM 2443 C CA . LYS B 1 44 ? -9.672 -34 -24.266 1 92.06 44 LYS B CA 1
ATOM 2444 C C . LYS B 1 44 ? -8.172 -34.219 -24.438 1 92.06 44 LYS B C 1
ATOM 2446 O O . LYS B 1 44 ? -7.715 -35.375 -24.453 1 92.06 44 LYS B O 1
ATOM 2451 N N . THR B 1 45 ? -7.5 -33.156 -24.594 1 93.75 45 THR B N 1
ATOM 2452 C CA . THR B 1 45 ? -6.051 -33.25 -24.75 1 93.75 45 THR B CA 1
ATOM 2453 C C . THR B 1 45 ? -5.402 -33.844 -23.516 1 93.75 45 THR B C 1
ATOM 2455 O O . THR B 1 45 ? -4.57 -34.75 -23.625 1 93.75 45 THR B O 1
ATOM 2458 N N . ILE B 1 46 ? -5.738 -33.406 -22.391 1 93 46 ILE B N 1
ATOM 2459 C CA . ILE B 1 46 ? -5.188 -33.875 -21.125 1 93 46 ILE B CA 1
ATOM 2460 C C . ILE B 1 46 ? -5.461 -35.375 -20.984 1 93 46 ILE B C 1
ATOM 2462 O O . ILE B 1 46 ? -4.559 -36.125 -20.656 1 93 46 ILE B O 1
ATOM 2466 N N . LYS B 1 47 ? -6.66 -35.75 -21.25 1 90.69 47 LYS B N 1
ATOM 2467 C CA . LYS B 1 47 ? -7.043 -37.156 -21.156 1 90.69 47 LYS B CA 1
ATOM 2468 C C . LYS B 1 47 ? -6.281 -38 -22.172 1 90.69 47 LYS B C 1
ATOM 2470 O O . LYS B 1 47 ? -5.793 -39.094 -21.844 1 90.69 47 LYS B O 1
ATOM 2475 N N . GLY B 1 48 ? -6.242 -37.5 -23.328 1 93.31 48 GLY B N 1
ATOM 2476 C CA . GLY B 1 48 ? -5.582 -38.219 -24.406 1 93.31 48 GLY B CA 1
ATOM 2477 C C . GLY B 1 48 ? -4.102 -38.438 -24.156 1 93.31 48 GLY B C 1
ATOM 2478 O O . GLY B 1 48 ? -3.547 -39.469 -24.578 1 93.31 48 GLY B O 1
ATOM 2479 N N . LEU B 1 49 ? -3.475 -37.562 -23.453 1 93.94 49 LEU B N 1
ATOM 2480 C CA . LEU B 1 49 ? -2.041 -37.656 -23.203 1 93.94 49 LEU B CA 1
ATOM 2481 C C . LEU B 1 49 ? -1.76 -38.562 -22 1 93.94 49 LEU B C 1
ATOM 2483 O O . LEU B 1 49 ? -0.618 -38.969 -21.781 1 93.94 49 LEU B O 1
ATOM 2487 N N . GLY B 1 50 ? -2.869 -38.844 -21.25 1 92.25 50 GLY B N 1
ATOM 2488 C CA . GLY B 1 50 ? -2.691 -39.688 -20.078 1 92.25 50 GLY B CA 1
ATOM 2489 C C . GLY B 1 50 ? -2.164 -38.938 -18.875 1 92.25 50 GLY B C 1
ATOM 2490 O O . GLY B 1 50 ? -1.401 -39.5 -18.078 1 92.25 50 GLY B O 1
ATOM 2491 N N . VAL B 1 51 ? -2.416 -37.688 -18.75 1 93.56 51 VAL B N 1
ATOM 2492 C CA . VAL B 1 51 ? -2.008 -36.875 -17.609 1 93.56 51 VAL B CA 1
ATOM 2493 C C . VAL B 1 51 ? -2.609 -37.438 -16.328 1 93.56 51 VAL B C 1
ATOM 2495 O O . VAL B 1 51 ? -3.777 -37.844 -16.297 1 93.56 51 VAL B O 1
ATOM 2498 N N . GLU B 1 52 ? -1.816 -37.5 -15.297 1 89.12 52 GLU B N 1
ATOM 2499 C CA . GLU B 1 52 ? -2.27 -38.062 -14.031 1 89.12 52 GLU B CA 1
ATOM 2500 C C . GLU B 1 52 ? -2.691 -36.969 -13.055 1 89.12 52 GLU B C 1
ATOM 2502 O O . GLU B 1 52 ? -3.58 -37.188 -12.227 1 89.12 52 GLU B O 1
ATOM 2507 N N . ARG B 1 53 ? -1.988 -35.875 -13.086 1 89.88 53 ARG B N 1
ATOM 2508 C CA . ARG B 1 53 ? -2.264 -34.781 -12.164 1 89.88 53 ARG B CA 1
ATOM 2509 C C . ARG B 1 53 ? -2.285 -33.438 -12.891 1 89.88 53 ARG B C 1
ATOM 2511 O O . ARG B 1 53 ? -1.482 -33.188 -13.797 1 89.88 53 ARG B O 1
ATOM 2518 N N . ILE B 1 54 ? -3.238 -32.594 -12.383 1 91.62 54 ILE B N 1
ATOM 2519 C CA . ILE B 1 54 ? -3.367 -31.266 -12.961 1 91.62 54 ILE B CA 1
ATOM 2520 C C . ILE B 1 54 ? -3.088 -30.219 -11.883 1 91.62 54 ILE B C 1
ATOM 2522 O O . ILE B 1 54 ? -3.652 -30.266 -10.789 1 91.62 54 ILE B O 1
ATOM 2526 N N . CYS B 1 55 ? -2.188 -29.375 -12.172 1 90.94 55 CYS B N 1
ATOM 2527 C CA . CYS B 1 55 ? -1.937 -28.203 -11.328 1 90.94 55 CYS B CA 1
ATOM 2528 C C . CYS B 1 55 ? -2.33 -26.922 -12.047 1 90.94 55 CYS B C 1
ATOM 2530 O O . CYS B 1 55 ? -1.93 -26.688 -13.188 1 90.94 55 CYS B O 1
ATOM 2532 N N . VAL B 1 56 ? -3.047 -26.109 -11.328 1 89.44 56 VAL B N 1
ATOM 2533 C CA . VAL B 1 56 ? -3.594 -24.906 -11.945 1 89.44 56 VAL B CA 1
ATOM 2534 C C . VAL B 1 56 ? -3.037 -23.672 -11.25 1 89.44 56 VAL B C 1
ATOM 2536 O O . VAL B 1 56 ? -3.072 -23.578 -10.016 1 89.44 56 VAL B O 1
ATOM 2539 N N . ALA B 1 57 ? -2.445 -22.828 -12.062 1 89.44 57 ALA B N 1
ATOM 2540 C CA . ALA B 1 57 ? -2.057 -21.5 -11.625 1 89.44 57 ALA B CA 1
ATOM 2541 C C . ALA B 1 57 ? -3.148 -20.469 -11.938 1 89.44 57 ALA B C 1
ATOM 2543 O O . ALA B 1 57 ? -3.166 -19.891 -13.023 1 89.44 57 ALA B O 1
ATOM 2544 N N . GLY B 1 58 ? -4.055 -20.219 -11.102 1 75.75 58 GLY B N 1
ATOM 2545 C CA . GLY B 1 58 ? -5.156 -19.281 -11.289 1 75.75 58 GLY B CA 1
ATOM 2546 C C . GLY B 1 58 ? -5.898 -18.969 -10.008 1 75.75 58 GLY B C 1
ATOM 2547 O O . GLY B 1 58 ? -5.828 -19.734 -9.039 1 75.75 58 GLY B O 1
ATOM 2548 N N . GLY B 1 59 ? -6.609 -17.734 -10.094 1 64.38 59 GLY B N 1
ATOM 2549 C CA . GLY B 1 59 ? -7.504 -17.359 -9.008 1 64.38 59 GLY B CA 1
ATOM 2550 C C . GLY B 1 59 ? -6.836 -16.5 -7.953 1 64.38 59 GLY B C 1
ATOM 2551 O O . GLY B 1 59 ? -5.793 -15.898 -8.203 1 64.38 59 GLY B O 1
ATOM 2552 N N . TYR B 1 60 ? -7.754 -16.078 -7.004 1 53.47 60 TYR B N 1
ATOM 2553 C CA . TYR B 1 60 ? -7.422 -15.156 -5.93 1 53.47 60 TYR B CA 1
ATOM 2554 C C . TYR B 1 60 ? -6.906 -15.898 -4.703 1 53.47 60 TYR B C 1
ATOM 2556 O O . TYR B 1 60 ? -6.059 -15.391 -3.967 1 53.47 60 TYR B O 1
ATOM 2564 N N . GLN B 1 61 ? -6.5 -17.281 -4.582 1 54.59 61 GLN B N 1
ATOM 2565 C CA . GLN B 1 61 ? -6.609 -17.984 -3.311 1 54.59 61 GLN B CA 1
ATOM 2566 C C . GLN B 1 61 ? -5.234 -18.312 -2.736 1 54.59 61 GLN B C 1
ATOM 2568 O O . GLN B 1 61 ? -4.254 -18.422 -3.479 1 54.59 61 GLN B O 1
ATOM 2573 N N . TRP B 1 62 ? -5.156 -18.031 -1.357 1 53.53 62 TRP B N 1
ATOM 2574 C CA . TRP B 1 62 ? -3.941 -18.328 -0.605 1 53.53 62 TRP B CA 1
ATOM 2575 C C . TRP B 1 62 ? -3.633 -19.812 -0.625 1 53.53 62 TRP B C 1
ATOM 2577 O O . TRP B 1 62 ? -2.477 -20.219 -0.781 1 53.53 62 TRP B O 1
ATOM 2587 N N . ARG B 1 63 ? -4.641 -20.734 -0.163 1 48.81 63 ARG B N 1
ATOM 2588 C CA . ARG B 1 63 ? -4.168 -22.078 0.15 1 48.81 63 ARG B CA 1
ATOM 2589 C C . ARG B 1 63 ? -4.23 -22.969 -1.078 1 48.81 63 ARG B C 1
ATOM 2591 O O . ARG B 1 63 ? -4.953 -22.688 -2.033 1 48.81 63 ARG B O 1
ATOM 2598 N N . GLU B 1 64 ? -3.254 -23.828 -1.068 1 47.62 64 GLU B N 1
ATOM 2599 C CA . GLU B 1 64 ? -3.404 -24.938 -2.01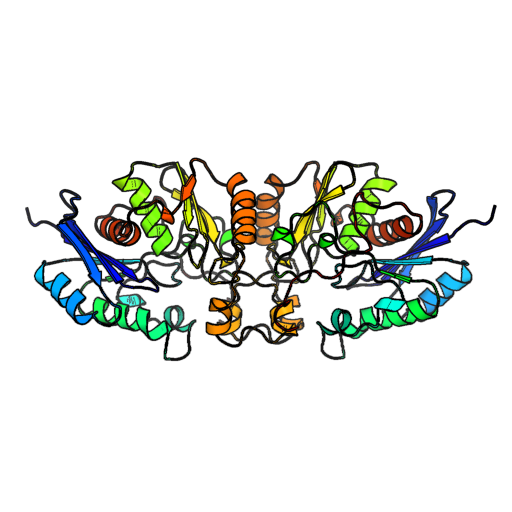6 1 47.62 64 GLU B CA 1
ATOM 2600 C C . GLU B 1 64 ? -4.77 -25.594 -1.878 1 47.62 64 GLU B C 1
ATOM 2602 O O . GLU B 1 64 ? -5.211 -25.891 -0.766 1 47.62 64 GLU B O 1
ATOM 2607 N N . VAL B 1 65 ? -5.633 -25.391 -2.824 1 51.03 65 VAL B N 1
ATOM 2608 C CA . VAL B 1 65 ? -6.957 -26 -2.758 1 51.03 65 VAL B CA 1
ATOM 2609 C C . VAL B 1 65 ? -6.984 -27.266 -3.611 1 51.03 65 VAL B C 1
ATOM 2611 O O . VAL B 1 65 ? -6.531 -27.25 -4.758 1 51.03 65 VAL B O 1
ATOM 2614 N N . THR B 1 66 ? -7.105 -28.406 -2.844 1 47.59 66 THR B N 1
ATOM 2615 C CA . THR B 1 66 ? -7.324 -29.641 -3.58 1 47.59 66 THR B CA 1
ATOM 2616 C C . THR B 1 66 ? -8.805 -29.812 -3.928 1 47.59 66 THR B C 1
ATOM 2618 O O . THR B 1 66 ? -9.641 -29.016 -3.51 1 47.59 66 THR B O 1
ATOM 2621 N N . ASN B 1 67 ? -9.109 -30.734 -4.746 1 47.97 67 ASN B N 1
ATOM 2622 C CA . ASN B 1 67 ? -10.445 -31.031 -5.242 1 47.97 67 ASN B CA 1
ATOM 2623 C C . ASN B 1 67 ? -11.492 -30.922 -4.137 1 47.97 67 ASN B C 1
ATOM 2625 O O . ASN B 1 67 ? -12.594 -30.422 -4.371 1 47.97 67 ASN B O 1
ATOM 2629 N N . HIS B 1 68 ? -11.133 -31.266 -3.023 1 44.38 68 HIS B N 1
ATOM 2630 C CA . HIS B 1 68 ? -12.117 -31.344 -1.949 1 44.38 68 HIS B CA 1
ATOM 2631 C C . HIS B 1 68 ? -12.492 -29.953 -1.444 1 44.38 68 HIS B C 1
ATOM 2633 O O . HIS B 1 68 ? -13.625 -29.734 -1.019 1 44.38 68 HIS B O 1
ATOM 2639 N N . ASP B 1 69 ? -11.602 -29.078 -1.578 1 49.94 69 ASP B N 1
ATOM 2640 C CA . ASP B 1 69 ? -11.781 -27.797 -0.914 1 49.94 69 ASP B CA 1
ATOM 2641 C C . ASP B 1 69 ? -12.305 -26.734 -1.892 1 49.94 69 ASP B C 1
ATOM 2643 O O . ASP B 1 69 ? -12.727 -25.656 -1.479 1 49.94 69 ASP B O 1
ATOM 2647 N N . ILE B 1 70 ? -12.164 -27.094 -3.066 1 47.5 70 ILE B N 1
ATOM 2648 C CA . ILE B 1 70 ? -12.445 -26.094 -4.09 1 47.5 70 ILE B CA 1
ATOM 2649 C C . ILE B 1 70 ? -13.875 -25.578 -3.936 1 47.5 70 ILE B C 1
ATOM 2651 O O . ILE B 1 70 ? -14.156 -24.406 -4.211 1 47.5 70 ILE B O 1
ATOM 2655 N N . TYR B 1 71 ? -14.727 -26.484 -3.502 1 44.28 71 TYR B N 1
ATOM 2656 C CA . TYR B 1 71 ? -16.125 -26.094 -3.469 1 44.28 71 TYR B CA 1
ATOM 2657 C C . TYR B 1 71 ? -16.484 -25.438 -2.143 1 44.28 71 TYR B C 1
ATOM 2659 O O . TYR B 1 71 ? -17.641 -25.062 -1.907 1 44.28 71 TYR B O 1
ATOM 2667 N N . SER B 1 72 ? -15.5 -25.359 -1.415 1 43.78 72 SER B N 1
ATOM 2668 C CA . SER B 1 72 ? -15.938 -24.625 -0.228 1 43.78 72 SER B CA 1
ATOM 2669 C C . SER B 1 72 ? -16.203 -23.156 -0.546 1 43.78 72 SER B C 1
ATOM 2671 O O . SER B 1 72 ? -15.438 -22.531 -1.291 1 43.78 72 SER B O 1
ATOM 2673 N N . GLU B 1 73 ? -17.438 -22.688 -0.553 1 44.34 73 GLU B N 1
ATOM 2674 C CA . GLU B 1 73 ? -18.188 -21.5 -0.988 1 44.34 73 GLU B CA 1
ATOM 2675 C C . GLU B 1 73 ? -17.359 -20.234 -0.832 1 44.34 73 GLU B C 1
ATOM 2677 O O . GLU B 1 73 ? -17.484 -19.297 -1.627 1 44.34 73 GLU B O 1
ATOM 2682 N N . GLU B 1 74 ? -16.594 -20.156 0.175 1 46.28 74 GLU B N 1
ATOM 2683 C CA . GLU B 1 74 ? -16.125 -18.828 0.585 1 46.28 74 GLU B CA 1
ATOM 2684 C C . GLU B 1 74 ? -15.047 -18.312 -0.348 1 46.28 74 GLU B C 1
ATOM 2686 O O . GLU B 1 74 ? -14.977 -17.109 -0.616 1 46.28 74 GLU B O 1
ATOM 2691 N N . LEU B 1 75 ? -14.258 -19.125 -0.675 1 45.5 75 LEU B N 1
ATOM 2692 C CA . LEU B 1 75 ? -13.102 -18.688 -1.451 1 45.5 75 LEU B CA 1
ATOM 2693 C C . LEU B 1 75 ? -13.523 -18.234 -2.848 1 45.5 75 LEU B C 1
ATOM 2695 O O . LEU B 1 75 ? -12.984 -17.266 -3.381 1 45.5 75 LEU B O 1
ATOM 2699 N N . ILE B 1 76 ? -14.352 -19.078 -3.498 1 43.69 76 ILE B N 1
ATOM 2700 C CA . ILE B 1 76 ? -14.852 -18.828 -4.848 1 43.69 76 ILE B CA 1
ATOM 2701 C C . ILE B 1 76 ? -15.805 -17.641 -4.836 1 43.69 76 ILE B C 1
ATOM 2703 O O . ILE B 1 76 ? -16.062 -17.031 -5.875 1 43.69 76 ILE B O 1
ATOM 2707 N N . ALA B 1 77 ? -16.375 -17.422 -3.686 1 41.47 77 ALA B N 1
ATOM 2708 C CA . ALA B 1 77 ? -17.516 -16.5 -3.566 1 41.47 77 ALA B CA 1
ATOM 2709 C C . ALA B 1 77 ? -17.047 -15.055 -3.703 1 41.47 77 ALA B C 1
ATOM 2711 O O . ALA B 1 77 ? -17.875 -14.141 -3.832 1 41.47 77 ALA B O 1
ATOM 2712 N N . PHE B 1 78 ? -15.891 -14.852 -3.309 1 42.88 78 PHE B N 1
ATOM 2713 C CA . PHE B 1 78 ? -15.672 -13.43 -3.08 1 42.88 78 PHE B CA 1
ATOM 2714 C C . PHE B 1 78 ? -16 -12.625 -4.332 1 42.88 78 PHE B C 1
ATOM 2716 O O . PHE B 1 78 ? -16.203 -11.406 -4.262 1 42.88 78 PHE B O 1
ATOM 2723 N N . GLY B 1 79 ? -15.508 -13.109 -5.535 1 39.41 79 GLY B N 1
ATOM 2724 C CA . GLY B 1 79 ? -15.625 -12.125 -6.602 1 39.41 79 GLY B CA 1
ATOM 2725 C C . GLY B 1 79 ? -17.047 -11.961 -7.113 1 39.41 79 GLY B C 1
ATOM 2726 O O . GLY B 1 79 ? -17.781 -11.102 -6.633 1 39.41 79 GLY B O 1
ATOM 2727 N N . SER B 1 80 ? -17.188 -12.133 -8.57 1 36.62 80 SER B N 1
ATOM 2728 C CA . SER B 1 80 ? -17.984 -11.547 -9.633 1 36.62 80 SER B CA 1
ATOM 2729 C C . SER B 1 80 ? -19.469 -11.906 -9.461 1 36.62 80 SER B C 1
ATOM 2731 O O . SER B 1 80 ? -19.797 -12.922 -8.852 1 36.62 80 SER B O 1
ATOM 2733 N N . SER B 1 81 ? -20.156 -10.891 -9.633 1 38.56 81 SER B N 1
ATOM 2734 C CA . SER B 1 81 ? -21.375 -11.172 -10.367 1 38.56 81 SER B CA 1
ATOM 2735 C C . SER B 1 81 ? -21.234 -12.422 -11.234 1 38.56 81 SER B C 1
ATOM 2737 O O . SER B 1 81 ? -20.125 -12.758 -11.664 1 38.56 81 SER B O 1
ATOM 2739 N N . GLN B 1 82 ? -22.188 -13.297 -11.375 1 39.38 82 GLN B N 1
ATOM 2740 C CA . GLN B 1 82 ? -22.406 -14.531 -12.117 1 39.38 82 GLN B CA 1
ATOM 2741 C C . GLN B 1 82 ? -21.531 -14.586 -13.359 1 39.38 82 GLN B C 1
ATOM 2743 O O . GLN B 1 82 ? -21.141 -15.672 -13.812 1 39.38 82 GLN B O 1
ATOM 2748 N N . GLU B 1 83 ? -21.188 -13.492 -13.93 1 40.06 83 GLU B N 1
ATOM 2749 C CA . GLU B 1 83 ? -20.766 -13.625 -15.32 1 40.06 83 GLU B CA 1
ATOM 2750 C C . GLU B 1 83 ? -19.25 -13.836 -15.406 1 40.06 83 GLU B C 1
ATOM 2752 O O . GLU B 1 83 ? -18.781 -14.68 -16.172 1 40.06 83 GLU B O 1
ATOM 2757 N N . GLU B 1 84 ? -18.328 -12.93 -14.828 1 43.09 84 GLU B N 1
ATOM 2758 C CA . GLU B 1 84 ? -16.922 -12.891 -15.234 1 43.09 84 GLU B CA 1
ATOM 2759 C C . GLU B 1 84 ? -16.094 -13.914 -14.469 1 43.09 84 GLU B C 1
ATOM 2761 O O . GLU B 1 84 ? -15.18 -14.516 -15.016 1 43.09 84 GLU B O 1
ATOM 2766 N N . THR B 1 85 ? -16.203 -14.078 -13.102 1 44.44 85 THR B N 1
ATOM 2767 C CA . THR B 1 85 ? -15.602 -15.133 -12.289 1 44.44 85 THR B CA 1
ATOM 2768 C C . THR B 1 85 ? -16.031 -16.516 -12.781 1 44.44 85 THR B C 1
ATOM 2770 O O . THR B 1 85 ? -15.469 -17.531 -12.367 1 44.44 85 THR B O 1
ATOM 2773 N N . HIS B 1 86 ? -16.891 -16.484 -13.68 1 49 86 HIS B N 1
ATOM 2774 C CA . HIS B 1 86 ? -17.453 -17.688 -14.266 1 49 86 HIS B CA 1
ATOM 2775 C C . HIS B 1 86 ? -16.406 -18.469 -15.062 1 49 86 HIS B C 1
ATOM 2777 O O . HIS B 1 86 ? -16.406 -19.703 -15.062 1 49 86 HIS B O 1
ATOM 2783 N N . GLY B 1 87 ? -15.359 -17.641 -15.438 1 59.19 87 GLY B N 1
ATOM 2784 C CA . GLY B 1 87 ? -14.438 -18.391 -16.266 1 59.19 87 GLY B CA 1
ATOM 2785 C C . GLY B 1 87 ? -13.531 -19.312 -15.484 1 59.19 87 GLY B C 1
ATOM 2786 O O . GLY B 1 87 ? -13.398 -20.5 -15.82 1 59.19 87 GLY B O 1
ATOM 2787 N N . LEU B 1 88 ? -13.016 -18.828 -14.312 1 67 88 LEU B N 1
ATOM 2788 C CA . LEU B 1 88 ? -12.117 -19.656 -13.523 1 67 88 LEU B CA 1
ATOM 2789 C C . LEU B 1 88 ? -12.883 -20.781 -12.836 1 67 88 LEU B C 1
ATOM 2791 O O . LEU B 1 88 ? -12.453 -21.938 -12.867 1 67 88 LEU B O 1
ATOM 2795 N N . ARG B 1 89 ? -13.984 -20.422 -12.344 1 67 89 ARG B N 1
ATOM 2796 C CA . ARG B 1 89 ? -14.789 -21.406 -11.633 1 67 89 ARG B CA 1
ATOM 2797 C C . ARG B 1 89 ? -15.203 -22.547 -12.555 1 67 89 ARG B C 1
ATOM 2799 O O . ARG B 1 89 ? -15.102 -23.719 -12.18 1 67 89 ARG B O 1
ATOM 2806 N N . ARG B 1 90 ? -15.648 -22.109 -13.641 1 70 90 ARG B N 1
ATOM 2807 C CA . ARG B 1 90 ? -16.078 -23.109 -14.609 1 70 90 ARG B CA 1
ATOM 2808 C C . ARG B 1 90 ? -14.906 -24 -15.031 1 70 90 ARG B C 1
ATOM 2810 O O . ARG B 1 90 ? -15.047 -25.219 -15.109 1 70 90 ARG B O 1
ATOM 2817 N N . THR B 1 91 ? -13.852 -23.359 -15.25 1 73.81 91 THR B N 1
ATOM 2818 C CA . THR B 1 91 ? -12.664 -24.094 -15.68 1 73.81 91 THR B CA 1
ATOM 2819 C C . THR B 1 91 ? -12.195 -25.047 -14.586 1 73.81 91 THR B C 1
ATOM 2821 O O . THR B 1 91 ? -11.961 -26.234 -14.852 1 73.81 91 THR B O 1
ATOM 2824 N N . VAL B 1 92 ? -12.156 -24.609 -13.422 1 75.44 92 VAL B N 1
ATOM 2825 C CA . VAL B 1 92 ? -11.688 -25.406 -12.297 1 75.44 92 VAL B CA 1
ATOM 2826 C C . VAL B 1 92 ? -12.656 -26.562 -12.039 1 75.44 92 VAL B C 1
ATOM 2828 O O . VAL B 1 92 ? -12.227 -27.688 -11.789 1 75.44 92 VAL B O 1
ATOM 2831 N N . ARG B 1 93 ? -13.867 -26.266 -12.18 1 75.38 93 ARG B N 1
ATOM 2832 C CA . ARG B 1 93 ? -14.867 -27.297 -11.992 1 75.38 93 ARG B CA 1
ATOM 2833 C C . ARG B 1 93 ? -14.719 -28.406 -13.031 1 75.38 93 ARG B C 1
ATOM 2835 O O . ARG B 1 93 ? -14.703 -29.594 -12.688 1 75.38 93 ARG B O 1
ATOM 2842 N N . MET B 1 94 ? -14.57 -28.016 -14.164 1 76.44 94 MET B N 1
ATOM 2843 C CA . MET B 1 94 ? -14.469 -28.984 -15.25 1 76.44 94 MET B CA 1
ATOM 2844 C C . MET B 1 94 ? -13.195 -29.812 -15.125 1 76.44 94 MET B C 1
ATOM 2846 O O . MET B 1 94 ? -13.219 -31.031 -15.328 1 76.44 94 MET B O 1
ATOM 2850 N N . LEU B 1 95 ? -12.258 -29.203 -14.727 1 78.56 95 LEU B N 1
ATOM 2851 C CA . LEU B 1 95 ? -10.984 -29.891 -14.562 1 78.56 95 LEU B CA 1
ATOM 2852 C C . LEU B 1 95 ? -11.039 -30.875 -13.391 1 78.56 95 LEU B C 1
ATOM 2854 O O . LEU B 1 95 ? -10.5 -31.984 -13.469 1 78.56 95 LEU B O 1
ATOM 2858 N N . SER B 1 96 ? -11.625 -30.375 -12.375 1 76.62 96 SER B N 1
ATOM 2859 C CA . SER B 1 96 ? -11.672 -31.172 -11.156 1 76.62 96 SER B CA 1
ATOM 2860 C C . SER B 1 96 ? -12.492 -32.438 -11.359 1 76.62 96 SER B C 1
ATOM 2862 O O . SER B 1 96 ? -12.289 -33.438 -10.656 1 76.62 96 SER B O 1
ATOM 2864 N N . LEU B 1 97 ? -13.375 -32.406 -12.25 1 72.5 97 LEU B N 1
ATOM 2865 C CA . LEU B 1 97 ? -14.188 -33.562 -12.555 1 72.5 97 LEU B CA 1
ATOM 2866 C C . LEU B 1 97 ? -13.398 -34.594 -13.359 1 72.5 97 LEU B C 1
ATOM 2868 O O . LEU B 1 97 ? -13.695 -35.781 -13.328 1 72.5 97 LEU B O 1
ATOM 2872 N N . ALA B 1 98 ? -12.406 -34.156 -13.953 1 72.25 98 ALA B N 1
ATOM 2873 C CA . ALA B 1 98 ? -11.664 -35.031 -14.867 1 72.25 98 ALA B CA 1
ATOM 2874 C C . ALA B 1 98 ? -10.5 -35.719 -14.148 1 72.25 98 ALA B C 1
ATOM 2876 O O . ALA B 1 98 ? -10.234 -36.906 -14.375 1 72.25 98 ALA B O 1
ATOM 2877 N N . LYS B 1 99 ? -9.828 -35 -13.359 1 77.62 99 LYS B N 1
ATOM 2878 C CA . LYS B 1 99 ? -8.617 -35.5 -12.727 1 77.62 99 LYS B CA 1
ATOM 2879 C C . LYS B 1 99 ? -8.375 -34.812 -11.383 1 77.62 99 LYS B C 1
ATOM 2881 O O . LYS B 1 99 ? -9.008 -33.812 -11.07 1 77.62 99 LYS B O 1
ATOM 2886 N N . GLU B 1 100 ? -7.422 -35.469 -10.688 1 78 100 GLU B N 1
ATOM 2887 C CA . GLU B 1 100 ? -6.953 -34.812 -9.484 1 78 100 GLU B CA 1
ATOM 2888 C C . GLU B 1 100 ? -6.391 -33.438 -9.812 1 78 100 GLU B C 1
ATOM 2890 O O . GLU B 1 100 ? -5.531 -33.281 -10.68 1 78 100 GLU B O 1
ATOM 2895 N N . LEU B 1 101 ? -6.977 -32.5 -9.156 1 81.81 101 LEU B N 1
ATOM 2896 C CA . LEU B 1 101 ? -6.621 -31.094 -9.438 1 81.81 101 LEU B CA 1
ATOM 2897 C C . LEU B 1 101 ? -6.023 -30.438 -8.203 1 81.81 101 LEU B C 1
ATOM 2899 O O . LEU B 1 101 ? -6.496 -30.656 -7.086 1 81.81 101 LEU B O 1
ATOM 2903 N N . LEU B 1 102 ? -4.953 -29.766 -8.453 1 82.06 102 LEU B N 1
ATOM 2904 C CA . LEU B 1 102 ? -4.352 -28.938 -7.414 1 82.06 102 LEU B CA 1
ATOM 2905 C C . LEU B 1 102 ? -4.305 -27.469 -7.848 1 82.06 102 LEU B C 1
ATOM 2907 O O . LEU B 1 102 ? -3.84 -27.156 -8.945 1 82.06 102 LEU B O 1
ATOM 2911 N N . LEU B 1 103 ? -4.828 -26.672 -7.039 1 83.56 103 LEU B N 1
ATOM 2912 C CA . LEU B 1 103 ? -4.66 -25.234 -7.23 1 83.56 103 LEU B CA 1
ATOM 2913 C C . LEU B 1 103 ? -3.439 -24.719 -6.473 1 83.56 103 LEU B C 1
ATOM 2915 O O . LEU B 1 103 ? -3.314 -24.938 -5.266 1 83.56 103 LEU B O 1
ATOM 2919 N N . LEU B 1 104 ? -2.613 -24.109 -7.215 1 85.56 104 LEU B N 1
ATOM 2920 C CA . LEU B 1 104 ? -1.401 -23.609 -6.574 1 85.56 104 LEU B CA 1
ATOM 2921 C C . LEU B 1 104 ? -1.73 -22.5 -5.574 1 85.56 104 LEU B C 1
ATOM 2923 O O . LEU B 1 104 ? -2.678 -21.734 -5.773 1 85.56 104 LEU B O 1
ATOM 2927 N N . PRO B 1 105 ? -0.91 -22.422 -4.605 1 83.12 105 PRO B N 1
ATOM 2928 C CA . PRO B 1 105 ? -1.091 -21.344 -3.633 1 83.12 105 PRO B CA 1
ATOM 2929 C C . PRO B 1 105 ? -0.585 -20 -4.145 1 83.12 105 PRO B C 1
ATOM 2931 O O . PRO B 1 105 ? 0.139 -19.938 -5.141 1 83.12 105 PRO B O 1
ATOM 2934 N N . SER B 1 106 ? -1.008 -18.953 -3.449 1 83.56 106 SER B N 1
ATOM 2935 C CA . SER B 1 106 ? -0.437 -17.641 -3.666 1 83.56 106 SER B CA 1
ATOM 2936 C C . SER B 1 106 ? 0.858 -17.453 -2.881 1 83.56 106 SER B C 1
ATOM 2938 O O . SER B 1 106 ? 1.224 -18.312 -2.072 1 83.56 106 SER B O 1
ATOM 2940 N N . GLY B 1 107 ? 1.549 -16.344 -3.209 1 83.62 107 GLY B N 1
ATOM 2941 C CA . GLY B 1 107 ? 2.777 -16.031 -2.492 1 83.62 107 GLY B CA 1
ATOM 2942 C C . GLY B 1 107 ? 2.574 -15.898 -0.995 1 83.62 107 GLY B C 1
ATOM 2943 O O . GLY B 1 107 ? 3.463 -16.234 -0.209 1 83.62 107 GLY B O 1
ATOM 2944 N N . GLY B 1 108 ? 1.435 -15.492 -0.624 1 79.5 108 GLY B N 1
ATOM 2945 C CA . GLY B 1 108 ? 1.1 -15.297 0.777 1 79.5 108 GLY B CA 1
ATOM 2946 C C . GLY B 1 108 ? 1.088 -16.578 1.579 1 79.5 108 GLY B C 1
ATOM 2947 O O . GLY B 1 108 ? 1.103 -16.547 2.811 1 79.5 108 GLY B O 1
ATOM 2948 N N . ALA B 1 109 ? 1.135 -17.672 0.934 1 78.5 109 ALA B N 1
ATOM 2949 C CA . ALA B 1 109 ? 1.095 -18.969 1.613 1 78.5 109 ALA B CA 1
ATOM 2950 C C . ALA B 1 109 ? 2.488 -19.391 2.074 1 78.5 109 ALA B C 1
ATOM 2952 O O . ALA B 1 109 ? 2.643 -20.406 2.75 1 78.5 109 ALA B O 1
ATOM 2953 N N . SER B 1 110 ? 3.465 -18.625 1.699 1 82.62 110 SER B N 1
ATOM 2954 C CA . SER B 1 110 ? 4.824 -18.938 2.131 1 82.62 110 SER B CA 1
ATOM 2955 C C . SER B 1 110 ? 4.961 -18.812 3.645 1 82.62 110 SER B C 1
ATOM 2957 O O . SER B 1 110 ? 4.5 -17.844 4.242 1 82.62 110 SER B O 1
ATOM 2959 N N . GLY B 1 111 ? 5.574 -19.766 4.188 1 80.25 111 GLY B N 1
ATOM 2960 C CA . GLY B 1 111 ? 5.832 -19.75 5.621 1 80.25 111 GLY B CA 1
ATOM 2961 C C . GLY B 1 111 ? 6.91 -18.766 6.02 1 80.25 111 GLY B C 1
ATOM 2962 O O . GLY B 1 111 ? 7.137 -18.531 7.211 1 80.25 111 GLY B O 1
ATOM 2963 N N . GLU B 1 112 ? 7.539 -18.25 4.977 1 85.5 112 GLU B N 1
ATOM 2964 C CA . GLU B 1 112 ? 8.617 -17.312 5.242 1 85.5 112 GLU B CA 1
ATOM 2965 C C . GLU B 1 112 ? 8.086 -15.891 5.422 1 85.5 112 GLU B C 1
ATOM 2967 O O . GLU B 1 112 ? 8.797 -15.008 5.891 1 85.5 112 GLU B O 1
ATOM 2972 N N . LEU B 1 113 ? 6.867 -15.688 4.992 1 85 113 LEU B N 1
ATOM 2973 C CA . LEU B 1 113 ? 6.312 -14.344 5.059 1 85 113 LEU B CA 1
ATOM 2974 C C . LEU B 1 113 ? 5.793 -14.039 6.461 1 85 113 LEU B C 1
ATOM 2976 O O . LEU B 1 113 ? 5.047 -14.836 7.035 1 85 113 LEU B O 1
ATOM 2980 N N . PRO B 1 114 ? 6.203 -12.922 6.922 1 81.75 114 PRO B N 1
ATOM 2981 C CA . PRO B 1 114 ? 5.641 -12.547 8.227 1 81.75 114 PRO B CA 1
ATOM 2982 C C . PRO B 1 114 ? 4.141 -12.273 8.156 1 81.75 114 PRO B C 1
ATOM 2984 O O . PRO B 1 114 ? 3.615 -11.938 7.094 1 81.75 114 PRO B O 1
ATOM 2987 N N . ARG B 1 115 ? 3.541 -12.273 9.219 1 75.88 115 ARG B N 1
ATOM 2988 C CA . ARG B 1 115 ? 2.094 -12.125 9.328 1 75.88 115 ARG B CA 1
ATOM 2989 C C . ARG B 1 115 ? 1.644 -10.766 8.805 1 75.88 115 ARG B C 1
ATOM 2991 O O . ARG B 1 115 ? 0.593 -10.656 8.172 1 75.88 115 ARG B O 1
ATOM 2998 N N . TRP B 1 116 ? 2.367 -9.789 9.086 1 76.62 116 TRP B N 1
ATOM 2999 C CA . TRP B 1 116 ? 1.944 -8.43 8.742 1 76.62 116 TRP B CA 1
ATOM 3000 C C . TRP B 1 116 ? 1.85 -8.258 7.234 1 76.62 116 TRP B C 1
ATOM 3002 O O . TRP B 1 116 ? 1.082 -7.422 6.746 1 76.62 116 TRP B O 1
ATOM 3012 N N . PHE B 1 117 ? 2.482 -9.117 6.527 1 76.44 117 PHE B N 1
ATOM 3013 C CA . PHE B 1 117 ? 2.465 -9.031 5.07 1 76.44 117 PHE B CA 1
ATOM 3014 C C . PHE B 1 117 ? 1.134 -9.523 4.516 1 76.44 117 PHE B C 1
ATOM 3016 O O . PHE B 1 117 ? 0.75 -9.164 3.4 1 76.44 117 PHE B O 1
ATOM 3023 N N . THR B 1 118 ? 0.525 -10.297 5.23 1 71.25 118 THR B N 1
ATOM 3024 C CA . THR B 1 118 ? -0.677 -10.953 4.727 1 71.25 118 THR B CA 1
ATOM 3025 C C . THR B 1 118 ? -1.919 -10.438 5.445 1 71.25 118 THR B C 1
ATOM 3027 O O . THR B 1 118 ? -3.023 -10.938 5.227 1 71.25 118 THR B O 1
ATOM 3030 N N . PHE B 1 119 ? -1.721 -9.391 6.141 1 70.56 119 PHE B N 1
ATOM 3031 C CA . PHE B 1 119 ? -2.836 -8.844 6.906 1 70.56 119 PHE B CA 1
ATOM 3032 C C . PHE B 1 119 ? -3.789 -8.078 6 1 70.56 119 PHE B C 1
ATOM 3034 O O . PHE B 1 119 ? -3.361 -7.223 5.219 1 70.56 119 PHE B O 1
ATOM 3041 N N . ASN B 1 120 ? -5.102 -8.398 5.934 1 65.19 120 ASN B N 1
ATOM 3042 C CA . ASN B 1 120 ? -6.176 -7.73 5.207 1 65.19 120 ASN B CA 1
ATOM 3043 C C . ASN B 1 120 ? -5.91 -7.715 3.705 1 65.19 120 ASN B C 1
ATOM 3045 O O . ASN B 1 120 ? -6.156 -6.711 3.037 1 65.19 120 ASN B O 1
ATOM 3049 N N . VAL B 1 121 ? -5.289 -8.734 3.246 1 64 121 VAL B N 1
ATOM 3050 C CA . VAL B 1 121 ? -5.051 -8.836 1.81 1 64 121 VAL B CA 1
ATOM 3051 C C . VAL B 1 121 ? -5.688 -10.117 1.268 1 64 121 VAL B C 1
ATOM 3053 O O . VAL B 1 121 ? -5.645 -11.164 1.92 1 64 121 VAL B O 1
ATOM 3056 N N . LEU B 1 122 ? -6.367 -9.867 0.19 1 60.09 122 LEU B N 1
ATOM 3057 C CA . LEU B 1 122 ? -6.977 -11.031 -0.454 1 60.09 122 LEU B CA 1
ATOM 3058 C C . LEU B 1 122 ? -5.922 -11.867 -1.17 1 60.09 122 LEU B C 1
ATOM 3060 O O . LEU B 1 122 ? -6.016 -13.094 -1.199 1 60.09 122 LEU B O 1
ATOM 3064 N N . ASP B 1 123 ? -5.008 -11.039 -1.771 1 63.22 123 ASP B N 1
ATOM 3065 C CA . ASP B 1 123 ? -4.016 -11.734 -2.584 1 63.22 123 ASP B CA 1
ATOM 3066 C C . ASP B 1 123 ? -2.617 -11.164 -2.346 1 63.22 123 ASP B C 1
ATOM 3068 O O . ASP B 1 123 ? -2.447 -9.945 -2.236 1 63.22 123 ASP B O 1
ATOM 3072 N N . SER B 1 124 ? -1.74 -11.977 -1.975 1 71.88 124 SER B N 1
ATOM 3073 C CA . SER B 1 124 ? -0.335 -11.625 -1.808 1 71.88 124 SER B CA 1
ATOM 3074 C C . SER B 1 124 ? 0.533 -12.281 -2.875 1 71.88 124 SER B C 1
ATOM 3076 O O . SER B 1 124 ? 1.56 -12.883 -2.561 1 71.88 124 SER B O 1
ATOM 3078 N N . GLY B 1 125 ? 0.123 -12.062 -4.16 1 74.94 125 GLY B N 1
ATOM 3079 C CA . GLY B 1 125 ? 0.792 -12.703 -5.281 1 74.94 125 GLY B CA 1
ATOM 3080 C C . GLY B 1 125 ? 0.059 -13.93 -5.793 1 74.94 125 GLY B C 1
ATOM 3081 O O . GLY B 1 125 ? 0.168 -15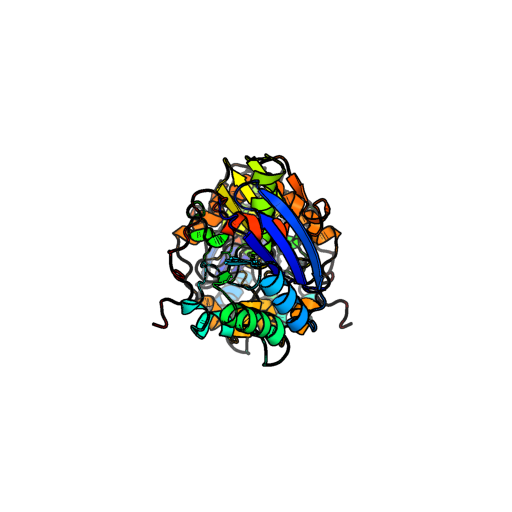.008 -5.215 1 74.94 125 GLY B O 1
ATOM 3082 N N . THR B 1 126 ? -0.602 -13.758 -6.797 1 81.12 126 THR B N 1
ATOM 3083 C CA . THR B 1 126 ? -1.467 -14.797 -7.352 1 81.12 126 THR B CA 1
ATOM 3084 C C . THR B 1 126 ? -0.651 -16.016 -7.777 1 81.12 126 THR B C 1
ATOM 3086 O O . THR B 1 126 ? 0.559 -15.914 -7.988 1 81.12 126 THR B O 1
ATOM 3089 N N . PRO B 1 127 ? -1.335 -17.141 -7.863 1 86.19 127 PRO B N 1
ATOM 3090 C CA . PRO B 1 127 ? -0.647 -18.406 -8.125 1 86.19 127 PRO B CA 1
ATOM 3091 C C . PRO B 1 127 ? 0.176 -18.375 -9.414 1 86.19 127 PRO B C 1
ATOM 3093 O O . PRO B 1 127 ? 1.208 -19.047 -9.508 1 86.19 127 PRO B O 1
ATOM 3096 N N . ASP B 1 128 ? -0.239 -17.656 -10.367 1 89.44 128 ASP B N 1
ATOM 3097 C CA . ASP B 1 128 ? 0.523 -17.594 -11.609 1 89.44 128 ASP B CA 1
ATOM 3098 C C . ASP B 1 128 ? 1.918 -17.016 -11.375 1 89.44 128 ASP B C 1
ATOM 3100 O O . ASP B 1 128 ? 2.883 -17.438 -12.016 1 89.44 128 ASP B O 1
ATOM 3104 N N . LYS B 1 129 ? 1.971 -16.109 -10.461 1 90.69 129 LYS B N 1
ATOM 3105 C CA . LYS B 1 129 ? 3.281 -15.547 -10.141 1 90.69 129 LYS B CA 1
ATOM 3106 C C . LYS B 1 129 ? 4.137 -16.547 -9.375 1 90.69 129 LYS B C 1
ATOM 3108 O O . LYS B 1 129 ? 5.344 -16.641 -9.594 1 90.69 129 LYS B O 1
ATOM 3113 N N . VAL B 1 130 ? 3.508 -17.234 -8.531 1 91.88 130 VAL B N 1
ATOM 3114 C CA . VAL B 1 130 ? 4.207 -18.281 -7.805 1 91.88 130 VAL B CA 1
ATOM 3115 C C . VAL B 1 130 ? 4.695 -19.359 -8.781 1 91.88 130 VAL B C 1
ATOM 3117 O O . VAL B 1 130 ? 5.824 -19.844 -8.672 1 91.88 130 VAL B O 1
ATOM 3120 N N . ALA B 1 131 ? 3.861 -19.688 -9.695 1 95.06 131 ALA B N 1
ATOM 3121 C CA . ALA B 1 131 ? 4.23 -20.656 -10.719 1 95.06 131 ALA B CA 1
ATOM 3122 C C . ALA B 1 131 ? 5.414 -20.156 -11.547 1 95.06 131 ALA B C 1
ATOM 3124 O O . ALA B 1 131 ? 6.332 -20.922 -11.852 1 95.06 131 ALA B O 1
ATOM 3125 N N . LYS B 1 132 ? 5.41 -18.922 -11.875 1 95.94 132 LYS B N 1
ATOM 3126 C CA . LYS B 1 132 ? 6.531 -18.328 -12.602 1 95.94 132 LYS B CA 1
ATOM 3127 C C . LYS B 1 132 ? 7.816 -18.406 -11.781 1 95.94 132 LYS B C 1
ATOM 3129 O O . LYS B 1 132 ? 8.883 -18.703 -12.32 1 95.94 132 LYS B O 1
ATOM 3134 N N . ALA B 1 133 ? 7.68 -18.062 -10.555 1 96.62 133 ALA B N 1
ATOM 3135 C CA . ALA B 1 133 ? 8.844 -18.188 -9.68 1 96.62 133 ALA B CA 1
ATOM 3136 C C . ALA B 1 133 ? 9.375 -19.609 -9.656 1 96.62 133 ALA B C 1
ATOM 3138 O O . ALA B 1 133 ? 10.586 -19.828 -9.719 1 96.62 133 ALA B O 1
ATOM 3139 N N . ASN B 1 134 ? 8.453 -20.516 -9.555 1 97 134 ASN B N 1
ATOM 3140 C CA . ASN B 1 134 ? 8.828 -21.922 -9.57 1 97 134 ASN B CA 1
ATOM 3141 C C . ASN B 1 134 ? 9.562 -22.297 -10.859 1 97 134 ASN B C 1
ATOM 3143 O O . ASN B 1 134 ? 10.547 -23.031 -10.828 1 97 134 ASN B O 1
ATOM 3147 N N . TYR B 1 135 ? 9.07 -21.797 -11.977 1 98.25 135 TYR B N 1
ATOM 3148 C CA . TYR B 1 135 ? 9.711 -21.984 -13.273 1 98.25 135 TYR B CA 1
ATOM 3149 C C . TYR B 1 135 ? 11.141 -21.453 -13.25 1 98.25 135 TYR B C 1
ATOM 3151 O O . TYR B 1 135 ? 12.07 -22.125 -13.711 1 98.25 135 TYR B O 1
ATOM 3159 N N . ILE B 1 136 ? 11.359 -20.297 -12.711 1 98.25 136 ILE B N 1
ATOM 3160 C CA . ILE B 1 136 ? 12.672 -19.656 -12.672 1 98.25 136 ILE B CA 1
ATOM 3161 C C . ILE B 1 136 ? 13.625 -20.484 -11.82 1 98.25 136 ILE B C 1
ATOM 3163 O O . ILE B 1 136 ? 14.773 -20.719 -12.203 1 98.25 136 ILE B O 1
ATOM 3167 N N . ILE B 1 137 ? 13.148 -20.969 -10.742 1 97.94 137 ILE B N 1
ATOM 3168 C CA . ILE B 1 137 ? 13.961 -21.766 -9.828 1 97.94 137 ILE B CA 1
ATOM 3169 C C . ILE B 1 137 ? 14.414 -23.047 -10.523 1 97.94 137 ILE B C 1
ATOM 3171 O O . ILE B 1 137 ? 15.609 -23.375 -10.523 1 97.94 137 ILE B O 1
ATOM 3175 N N . HIS B 1 138 ? 13.562 -23.703 -11.195 1 97.25 138 HIS B N 1
ATOM 3176 C CA . HIS B 1 138 ? 13.836 -25.094 -11.578 1 97.25 138 HIS B CA 1
ATOM 3177 C C . HIS B 1 138 ? 14.234 -25.188 -13.047 1 97.25 138 HIS B C 1
ATOM 3179 O O . HIS B 1 138 ? 14.898 -26.141 -13.445 1 97.25 138 HIS B O 1
ATOM 3185 N N . ARG B 1 139 ? 13.797 -24.297 -13.875 1 97.62 139 ARG B N 1
ATOM 3186 C CA . ARG B 1 139 ? 14.164 -24.328 -15.289 1 97.62 139 ARG B CA 1
ATOM 3187 C C . ARG B 1 139 ? 15.352 -23.422 -15.57 1 97.62 139 ARG B C 1
ATOM 3189 O O . ARG B 1 139 ? 16.219 -23.75 -16.375 1 97.62 139 ARG B O 1
ATOM 3196 N N . MET B 1 140 ? 15.352 -22.328 -14.859 1 97.19 140 MET B N 1
ATOM 3197 C CA . MET B 1 140 ? 16.406 -21.359 -15.133 1 97.19 140 MET B CA 1
ATOM 3198 C C . MET B 1 140 ? 17.547 -21.5 -14.125 1 97.19 140 MET B C 1
ATOM 3200 O O . MET B 1 140 ? 18.641 -20.969 -14.336 1 97.19 140 MET B O 1
ATOM 3204 N N . GLY B 1 141 ? 17.312 -22.125 -13.016 1 97.44 141 GLY B N 1
ATOM 3205 C CA . GLY B 1 141 ? 18.359 -22.422 -12.062 1 97.44 141 GLY B CA 1
ATOM 3206 C C . GLY B 1 141 ? 18.734 -21.25 -11.188 1 97.44 141 GLY B C 1
ATOM 3207 O O . GLY B 1 141 ? 19.859 -21.172 -10.68 1 97.44 141 GLY B O 1
ATOM 3208 N N . LEU B 1 142 ? 17.859 -20.281 -11.062 1 97.75 142 LEU B N 1
ATOM 3209 C CA . LEU B 1 142 ? 18.078 -19.141 -10.172 1 97.75 142 LEU B CA 1
ATOM 3210 C C . LEU B 1 142 ? 17.406 -19.375 -8.82 1 97.75 142 LEU B C 1
ATOM 3212 O O . LEU B 1 142 ? 16.203 -19.688 -8.766 1 97.75 142 LEU B O 1
ATOM 3216 N N . HIS B 1 143 ? 18.125 -19.156 -7.801 1 98.06 143 HIS B N 1
ATOM 3217 C CA . HIS B 1 143 ? 17.625 -19.547 -6.484 1 98.06 143 HIS B CA 1
ATOM 3218 C C . HIS B 1 143 ? 17.391 -18.328 -5.602 1 98.06 143 HIS B C 1
ATOM 3220 O O . HIS B 1 143 ? 16.688 -18.422 -4.586 1 98.06 143 HIS B O 1
ATOM 3226 N N . THR B 1 144 ? 18.031 -17.234 -5.863 1 98.44 144 THR B N 1
ATOM 3227 C CA . THR B 1 144 ? 17.812 -15.945 -5.238 1 98.44 144 THR B CA 1
ATOM 3228 C C . THR B 1 144 ? 17.594 -14.859 -6.293 1 98.44 144 THR B C 1
ATOM 3230 O O . THR B 1 144 ? 18.453 -14.633 -7.141 1 98.44 144 THR B O 1
ATOM 3233 N N . PHE B 1 145 ? 16.391 -14.312 -6.254 1 98.38 145 PHE B N 1
ATOM 3234 C CA . PHE B 1 145 ? 16 -13.344 -7.27 1 98.38 145 PHE B CA 1
ATOM 3235 C C . PHE B 1 145 ? 14.688 -12.68 -6.898 1 98.38 145 PHE B C 1
ATOM 3237 O O . PHE B 1 145 ? 14.055 -13.047 -5.906 1 98.38 145 PHE B O 1
ATOM 3244 N N . THR B 1 146 ? 14.391 -11.625 -7.629 1 98 146 THR B N 1
ATOM 3245 C CA . THR B 1 146 ? 13.062 -11.023 -7.559 1 98 146 THR B CA 1
ATOM 3246 C C . THR B 1 146 ? 12.344 -11.133 -8.898 1 98 146 THR B C 1
ATOM 3248 O O . THR B 1 146 ? 12.891 -10.742 -9.938 1 98 146 THR B O 1
ATOM 3251 N N . LEU B 1 147 ? 11.234 -11.719 -8.852 1 97.19 147 LEU B N 1
ATOM 3252 C CA . LEU B 1 147 ? 10.344 -11.703 -10.008 1 97.19 147 LEU B CA 1
ATOM 3253 C C . LEU B 1 147 ? 9.461 -10.453 -9.992 1 97.19 147 LEU B C 1
ATOM 3255 O O . LEU B 1 147 ? 8.758 -10.195 -9.016 1 97.19 147 LEU B O 1
ATOM 3259 N N . ILE B 1 148 ? 9.523 -9.695 -11.008 1 94.62 148 ILE B N 1
ATOM 3260 C CA . ILE B 1 148 ? 8.641 -8.555 -11.234 1 94.62 148 ILE B CA 1
ATOM 3261 C C . ILE B 1 148 ? 7.633 -8.883 -12.328 1 94.62 148 ILE B C 1
ATOM 3263 O O . ILE B 1 148 ? 7.977 -8.891 -13.516 1 94.62 148 ILE B O 1
ATOM 3267 N N . ASP B 1 149 ? 6.488 -9.172 -11.898 1 90.06 149 ASP B N 1
ATOM 3268 C CA . ASP B 1 149 ? 5.422 -9.328 -12.883 1 90.06 149 ASP B CA 1
ATOM 3269 C C . ASP B 1 149 ? 4.785 -7.977 -13.219 1 90.06 149 ASP B C 1
ATOM 3271 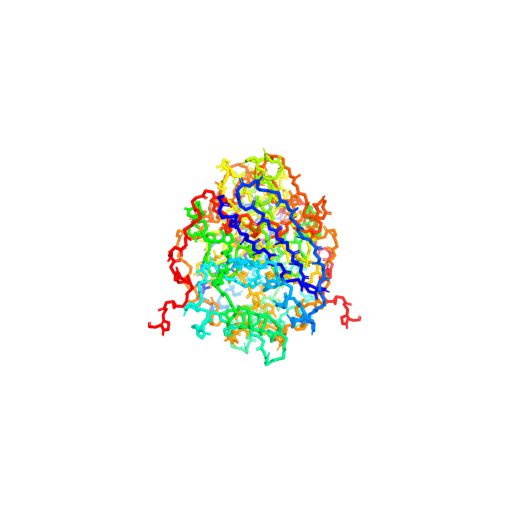O O . ASP B 1 149 ? 4.016 -7.434 -12.414 1 90.06 149 ASP B O 1
ATOM 3275 N N . ASP B 1 150 ? 5.008 -7.457 -14.328 1 82.25 150 ASP B N 1
ATOM 3276 C CA . ASP B 1 150 ? 4.586 -6.113 -14.711 1 82.25 150 ASP B CA 1
ATOM 3277 C C . ASP B 1 150 ? 3.322 -6.16 -15.57 1 82.25 150 ASP B C 1
ATOM 3279 O O . ASP B 1 150 ? 3.115 -5.297 -16.422 1 82.25 150 ASP B O 1
ATOM 3283 N N . GLY B 1 151 ? 2.518 -7.172 -15.383 1 75.38 151 GLY B N 1
ATOM 3284 C CA . GLY B 1 151 ? 1.244 -7.293 -16.078 1 75.38 151 GLY B CA 1
ATOM 3285 C C . GLY B 1 151 ? 0.125 -6.516 -15.406 1 75.38 151 GLY B C 1
ATOM 3286 O O . GLY B 1 151 ? 0.365 -5.473 -14.797 1 75.38 151 GLY B O 1
ATOM 3287 N N . CYS B 1 152 ? -1.138 -6.926 -15.578 1 71.38 152 CYS B N 1
ATOM 3288 C CA . CYS B 1 152 ? -2.324 -6.242 -15.07 1 71.38 152 CYS B CA 1
ATOM 3289 C C . CYS B 1 152 ? -2.275 -6.105 -13.555 1 71.38 152 CYS B C 1
ATOM 3291 O O . CYS B 1 152 ? -2.629 -5.059 -13.016 1 71.38 152 CYS B O 1
ATOM 3293 N N . PHE B 1 153 ? -1.773 -7.207 -12.945 1 77.75 153 PHE B N 1
ATOM 3294 C CA . PHE B 1 153 ? -1.614 -7.188 -11.5 1 77.75 153 PHE B CA 1
ATOM 3295 C C . PHE B 1 153 ? -0.139 -7.219 -11.117 1 77.75 153 PHE B C 1
ATOM 3297 O O . PHE B 1 153 ? 0.4 -8.281 -10.797 1 77.75 153 PHE B O 1
ATOM 3304 N N . THR B 1 154 ? 0.397 -6.047 -11.109 1 84.5 154 THR B N 1
ATOM 3305 C CA . THR B 1 154 ? 1.829 -5.914 -10.867 1 84.5 154 THR B CA 1
ATOM 3306 C C . THR B 1 154 ? 2.203 -6.488 -9.508 1 84.5 154 THR B C 1
ATOM 3308 O O . THR B 1 154 ? 1.51 -6.25 -8.516 1 84.5 154 THR B O 1
ATOM 3311 N N . THR B 1 155 ? 3.264 -7.312 -9.531 1 88.12 155 THR B N 1
ATOM 3312 C CA . THR B 1 155 ? 3.68 -7.992 -8.305 1 88.12 155 THR B CA 1
ATOM 3313 C C . THR B 1 155 ? 5.199 -8.148 -8.266 1 88.12 155 THR B C 1
ATOM 3315 O O . THR B 1 155 ? 5.824 -8.453 -9.281 1 88.12 155 THR B O 1
ATOM 3318 N N . LEU B 1 156 ? 5.738 -7.82 -7.141 1 91.81 156 LEU B N 1
ATOM 3319 C CA . LEU B 1 156 ? 7.117 -8.203 -6.844 1 91.81 156 LEU B CA 1
ATOM 3320 C C . LEU B 1 156 ? 7.16 -9.383 -5.879 1 91.81 156 LEU B C 1
ATOM 3322 O O . LEU B 1 156 ? 6.535 -9.336 -4.816 1 91.81 156 LEU B O 1
ATOM 3326 N N . ILE B 1 157 ? 7.816 -10.43 -6.266 1 93.62 157 ILE B N 1
ATOM 3327 C CA . ILE B 1 157 ? 8.031 -11.586 -5.414 1 93.62 157 ILE B CA 1
ATOM 3328 C C . ILE B 1 157 ? 9.531 -11.812 -5.219 1 93.62 157 ILE B C 1
ATOM 3330 O O . ILE B 1 157 ? 10.266 -12.023 -6.188 1 93.62 157 ILE B O 1
ATOM 3334 N N . GLY B 1 158 ? 9.93 -11.719 -3.959 1 95.69 158 GLY B N 1
ATOM 3335 C CA . GLY B 1 158 ? 11.32 -11.992 -3.619 1 95.69 158 GLY B CA 1
ATOM 3336 C C . GLY B 1 158 ? 11.562 -13.438 -3.219 1 95.69 158 GLY B C 1
ATOM 3337 O O . GLY B 1 158 ? 10.859 -13.977 -2.357 1 95.69 158 GLY B O 1
ATOM 3338 N N . ILE B 1 159 ? 12.492 -14.047 -3.904 1 97.31 159 ILE B N 1
ATOM 3339 C CA . ILE B 1 159 ? 12.891 -15.422 -3.623 1 97.31 159 ILE B CA 1
ATOM 3340 C C . ILE B 1 159 ? 14.312 -15.438 -3.064 1 97.31 159 ILE B C 1
ATOM 3342 O O . ILE B 1 159 ? 15.234 -14.883 -3.67 1 97.31 159 ILE B O 1
ATOM 3346 N N . GLU B 1 160 ? 14.445 -16.016 -1.88 1 97.12 160 GLU B N 1
ATOM 3347 C CA . GLU B 1 160 ? 15.75 -16.25 -1.285 1 97.12 160 GLU B CA 1
ATOM 3348 C C . GLU B 1 160 ? 15.953 -17.734 -0.969 1 97.12 160 GLU B C 1
ATOM 3350 O O . GLU B 1 160 ? 15.195 -18.312 -0.193 1 97.12 160 GLU B O 1
ATOM 3355 N N . ASP B 1 161 ? 17.047 -18.312 -1.585 1 96.94 161 ASP B N 1
ATOM 3356 C CA . ASP B 1 161 ? 17.328 -19.734 -1.386 1 96.94 161 ASP B CA 1
ATOM 3357 C C . ASP B 1 161 ? 16.078 -20.578 -1.626 1 96.94 161 ASP B C 1
ATOM 3359 O O . ASP B 1 161 ? 15.672 -21.344 -0.752 1 96.94 161 ASP B O 1
ATOM 3363 N N . ASP B 1 162 ? 15.328 -20.344 -2.707 1 96.75 162 ASP B N 1
ATOM 3364 C CA . ASP B 1 162 ? 14.195 -21.094 -3.236 1 96.75 162 ASP B CA 1
ATOM 3365 C C . ASP B 1 162 ? 12.93 -20.812 -2.441 1 96.75 162 ASP B C 1
ATOM 3367 O O . ASP B 1 162 ? 11.883 -21.422 -2.688 1 96.75 162 ASP B O 1
ATOM 3371 N N . ALA B 1 163 ? 13.008 -19.875 -1.489 1 95.25 163 ALA B N 1
ATOM 3372 C CA . ALA B 1 163 ? 11.836 -19.578 -0.672 1 95.25 163 ALA B CA 1
ATOM 3373 C C . ALA B 1 163 ? 11.273 -18.188 -1.005 1 95.25 163 ALA B C 1
ATOM 3375 O O . ALA B 1 163 ? 12.031 -17.25 -1.214 1 95.25 163 ALA B O 1
ATOM 3376 N N . ILE B 1 164 ? 9.992 -18.172 -1.059 1 93.31 164 ILE B N 1
ATOM 3377 C CA . ILE B 1 164 ? 9.344 -16.875 -1.185 1 93.31 164 ILE B CA 1
ATOM 3378 C C . ILE B 1 164 ? 9.43 -16.109 0.142 1 93.31 164 ILE B C 1
ATOM 3380 O O . ILE B 1 164 ? 8.828 -16.531 1.136 1 93.31 164 ILE B O 1
ATOM 3384 N N . THR B 1 165 ? 10.117 -14.977 0.145 1 92.81 165 THR B N 1
ATOM 3385 C CA . THR B 1 165 ? 10.398 -14.305 1.409 1 92.81 165 THR B CA 1
ATOM 3386 C C . THR B 1 165 ? 9.719 -12.938 1.453 1 92.81 165 THR B C 1
ATOM 3388 O O . THR B 1 165 ? 9.578 -12.344 2.523 1 92.81 165 THR B O 1
ATOM 3391 N N . LYS B 1 166 ? 9.359 -12.438 0.33 1 90.94 166 LYS B N 1
ATOM 3392 C CA . LYS B 1 166 ? 8.703 -11.141 0.231 1 90.94 166 LYS B CA 1
ATOM 3393 C C . LYS B 1 166 ? 7.727 -11.102 -0.939 1 90.94 166 LYS B C 1
ATOM 3395 O O . LYS B 1 166 ? 7.992 -11.68 -1.996 1 90.94 166 LYS B O 1
ATOM 3400 N N . VAL B 1 167 ? 6.645 -10.453 -0.715 1 88.38 167 VAL B N 1
ATOM 3401 C CA . VAL B 1 167 ? 5.68 -10.266 -1.793 1 88.38 167 VAL B CA 1
ATOM 3402 C C . VAL B 1 167 ? 5.02 -8.891 -1.664 1 88.38 167 VAL B C 1
ATOM 3404 O O . VAL B 1 167 ? 4.566 -8.516 -0.582 1 88.38 167 VAL B O 1
ATOM 3407 N N . ILE B 1 168 ? 5.113 -8.125 -2.699 1 84.5 168 ILE B N 1
ATOM 3408 C CA . ILE B 1 168 ? 4.301 -6.918 -2.83 1 84.5 168 ILE B CA 1
ATOM 3409 C C . ILE B 1 168 ? 3.436 -7.016 -4.086 1 84.5 168 ILE B C 1
ATOM 3411 O O . ILE B 1 168 ? 3.953 -7.02 -5.203 1 84.5 168 ILE B O 1
ATOM 3415 N N . ALA B 1 169 ? 2.223 -7.148 -3.879 1 79.38 169 ALA B N 1
ATOM 3416 C CA . ALA B 1 169 ? 1.29 -7.297 -4.996 1 79.38 169 ALA B CA 1
ATOM 3417 C C . ALA B 1 169 ? 0.463 -6.031 -5.191 1 79.38 169 ALA B C 1
ATOM 3419 O O . ALA B 1 169 ? 0.522 -5.109 -4.371 1 79.38 169 ALA B O 1
ATOM 3420 N N . SER B 1 170 ? -0.237 -6.004 -6.32 1 66.19 170 SER B N 1
ATOM 3421 C CA . SER B 1 170 ? -1.086 -4.859 -6.645 1 66.19 170 SER B CA 1
ATOM 3422 C C . SER B 1 170 ? -2.098 -4.594 -5.535 1 66.19 170 SER B C 1
ATOM 3424 O O . SER B 1 170 ? -2.547 -3.459 -5.355 1 66.19 170 SER B O 1
ATOM 3426 N N . THR B 1 171 ? -2.33 -5.656 -4.883 1 60.84 171 THR B N 1
ATOM 3427 C CA . THR B 1 171 ? -3.227 -5.473 -3.744 1 60.84 171 THR B CA 1
ATOM 3428 C C . THR B 1 171 ? -2.568 -4.613 -2.672 1 60.84 171 THR B C 1
ATOM 3430 O O . THR B 1 171 ? -3.256 -3.928 -1.909 1 60.84 171 THR B O 1
ATOM 3433 N N . TRP B 1 172 ? -1.246 -4.656 -2.588 1 60.28 172 TRP B N 1
ATOM 3434 C CA . TRP B 1 172 ? -0.554 -3.902 -1.549 1 60.28 172 TRP B CA 1
ATOM 3435 C C . TRP B 1 172 ? 0.166 -2.693 -2.141 1 60.28 172 TRP B C 1
ATOM 3437 O O . TRP B 1 172 ? 0.639 -1.824 -1.405 1 60.28 172 TRP B O 1
ATOM 3447 N N . GLY B 1 173 ? -0.046 -2.535 -3.328 1 56.22 173 GLY B N 1
ATOM 3448 C CA . GLY B 1 173 ? 0.629 -1.252 -3.445 1 56.22 173 GLY B CA 1
ATOM 3449 C C . GLY B 1 173 ? 1.006 -0.904 -4.871 1 56.22 173 GLY B C 1
ATOM 3450 O O . GLY B 1 173 ? 1.27 0.26 -5.184 1 56.22 173 GLY B O 1
ATOM 3451 N N . VAL B 1 174 ? 1.175 -1.775 -5.633 1 60.59 174 VAL B N 1
ATOM 3452 C CA . VAL B 1 174 ? 1.633 -1.338 -6.949 1 60.59 174 VAL B CA 1
ATOM 3453 C C . VAL B 1 174 ? 0.463 -1.343 -7.93 1 60.59 174 VAL B C 1
ATOM 3455 O O . VAL B 1 174 ? -0.114 -2.396 -8.211 1 60.59 174 VAL B O 1
ATOM 3458 N N . PRO B 1 175 ? 0.145 -0.041 -8.102 1 63.78 175 PRO B N 1
ATOM 3459 C CA . PRO B 1 175 ? -0.875 -0.039 -9.148 1 63.78 175 PRO B CA 1
ATOM 3460 C C . PRO B 1 175 ? -0.414 -0.75 -10.422 1 63.78 175 PRO B C 1
ATOM 3462 O O . PRO B 1 175 ? 0.775 -0.73 -10.75 1 63.78 175 PRO B O 1
ATOM 3465 N N . GLY B 1 176 ? -1.262 -1.6 -10.906 1 62.56 176 GLY B N 1
ATOM 3466 C CA . GLY B 1 176 ? -0.977 -2.328 -12.133 1 62.56 176 GLY B CA 1
ATOM 3467 C C . GLY B 1 176 ? -1.679 -1.75 -13.344 1 62.56 176 GLY B C 1
ATOM 3468 O O . GLY B 1 176 ? -2.385 -0.745 -13.242 1 62.56 176 GLY B O 1
ATOM 3469 N N . LYS B 1 177 ? -1.399 -2.311 -14.43 1 66.38 177 LYS B N 1
ATOM 3470 C CA . LYS B 1 177 ? -1.908 -1.846 -15.711 1 66.38 177 LYS B CA 1
ATOM 3471 C C . LYS B 1 177 ? -3.43 -1.94 -15.773 1 66.38 177 LYS B C 1
ATOM 3473 O O . LYS B 1 177 ? -4.086 -1.112 -16.406 1 66.38 177 LYS B O 1
ATOM 3478 N N . CYS B 1 178 ? -3.949 -2.932 -15.031 1 64.88 178 CYS B N 1
ATOM 3479 C CA . CYS B 1 178 ? -5.391 -3.141 -15.141 1 64.88 178 CYS B CA 1
ATOM 3480 C C . CYS B 1 178 ? -6.062 -3.047 -13.781 1 64.88 178 CYS B C 1
ATOM 3482 O O . CYS B 1 178 ? -7.211 -3.459 -13.617 1 64.88 178 CYS B O 1
ATOM 3484 N N . SER B 1 179 ? -5.336 -2.734 -12.891 1 64.94 179 SER B N 1
ATOM 3485 C CA . SER B 1 179 ? -5.895 -2.611 -11.547 1 64.94 179 SER B CA 1
ATOM 3486 C C . SER B 1 179 ? -5.242 -1.465 -10.781 1 64.94 179 SER B C 1
ATOM 3488 O O . SER B 1 179 ? -4.02 -1.308 -10.812 1 64.94 179 SER B O 1
ATOM 3490 N N . PRO B 1 180 ? -6.129 -0.759 -10.148 1 64.62 180 PRO B N 1
ATOM 3491 C CA . PRO B 1 180 ? -5.535 0.33 -9.375 1 64.62 180 PRO B CA 1
ATOM 3492 C C . PRO B 1 180 ? -4.824 -0.165 -8.117 1 64.62 180 PRO B C 1
ATOM 3494 O O . PRO B 1 180 ? -4.074 0.588 -7.488 1 64.62 180 PRO B O 1
ATOM 3497 N N . GLY B 1 181 ? -4.996 -1.48 -7.934 1 64.38 181 GLY B N 1
ATOM 3498 C CA . GLY B 1 181 ? -4.406 -1.977 -6.699 1 64.38 181 GLY B CA 1
ATOM 3499 C C . GLY B 1 181 ? -5.078 -1.432 -5.457 1 64.38 181 GLY B C 1
ATOM 3500 O O . GLY B 1 181 ? -6.305 -1.474 -5.336 1 64.38 181 GLY B O 1
ATOM 3501 N N . ARG B 1 182 ? -4.355 -1.006 -4.508 1 63.5 182 ARG B N 1
ATOM 3502 C CA . ARG B 1 182 ? -4.906 -0.448 -3.277 1 63.5 182 ARG B CA 1
ATOM 3503 C C . ARG B 1 182 ? -5.312 1.009 -3.469 1 63.5 182 ARG B C 1
ATOM 3505 O O . ARG B 1 182 ? -4.629 1.764 -4.164 1 63.5 182 ARG B O 1
ATOM 3512 N N . VAL B 1 183 ? -6.445 1.08 -3.084 1 64.75 183 VAL B N 1
ATOM 3513 C CA . VAL B 1 183 ? -6.992 2.432 -3.162 1 64.75 183 VAL B CA 1
ATOM 3514 C C . VAL B 1 183 ? -7.324 2.936 -1.759 1 64.75 183 VAL B C 1
ATOM 3516 O O . VAL B 1 183 ? -7.684 2.15 -0.879 1 64.75 183 VAL B O 1
ATOM 3519 N N . ASP B 1 184 ? -7.012 4.168 -1.588 1 64.25 184 ASP B N 1
ATOM 3520 C CA . ASP B 1 184 ? -7.496 4.785 -0.356 1 64.25 184 ASP B CA 1
ATOM 3521 C C . ASP B 1 184 ? -9 4.566 -0.183 1 64.25 184 ASP B C 1
ATOM 3523 O O . ASP B 1 184 ? -9.789 4.98 -1.03 1 64.25 184 ASP B O 1
ATOM 3527 N N . VAL B 1 185 ? -9.289 3.889 0.879 1 68.69 185 VAL B N 1
ATOM 3528 C CA . VAL B 1 185 ? -10.68 3.49 1.082 1 68.69 185 VAL B CA 1
ATOM 3529 C C . VAL B 1 185 ? -11.555 4.734 1.234 1 68.69 185 VAL B C 1
ATOM 3531 O O . VAL B 1 185 ? -12.742 4.707 0.905 1 68.69 185 VAL B O 1
ATOM 3534 N N . GLU B 1 186 ? -10.969 5.793 1.728 1 65.06 186 GLU B N 1
ATOM 3535 C CA . GLU B 1 186 ? -11.742 7.027 1.851 1 65.06 186 GLU B CA 1
ATOM 3536 C C . GLU B 1 186 ? -12.203 7.531 0.485 1 65.06 186 GLU B C 1
ATOM 3538 O O . GLU B 1 186 ? -13.25 8.164 0.372 1 65.06 186 GLU B O 1
ATOM 3543 N N . LEU B 1 187 ? -11.422 7.156 -0.5 1 66.69 187 LEU B N 1
ATOM 3544 C CA . LEU B 1 187 ? -11.836 7.492 -1.859 1 66.69 187 LEU B CA 1
ATOM 3545 C C . LEU B 1 187 ? -13.023 6.645 -2.295 1 66.69 187 LEU B C 1
ATOM 3547 O O . LEU B 1 187 ? -13.93 7.137 -2.975 1 66.69 187 LEU B O 1
ATOM 3551 N N . CYS B 1 188 ? -12.953 5.453 -1.871 1 69.75 188 CYS B N 1
ATOM 3552 C CA . CYS B 1 188 ? -14.062 4.559 -2.201 1 69.75 188 CYS B CA 1
ATOM 3553 C C . CYS B 1 188 ? -15.359 5.051 -1.586 1 69.75 188 CYS B C 1
ATOM 3555 O O . CYS B 1 188 ? -16.406 5.008 -2.229 1 69.75 188 CYS B O 1
ATOM 3557 N N . LEU B 1 189 ? -15.234 5.531 -0.423 1 69.44 189 LEU B N 1
ATOM 3558 C CA . LEU B 1 189 ? -16.406 6.055 0.274 1 69.44 189 LEU B CA 1
ATOM 3559 C C . LEU B 1 189 ? -16.891 7.348 -0.373 1 69.44 189 LEU B C 1
ATOM 3561 O O . LEU B 1 189 ? -18.094 7.523 -0.597 1 69.44 189 LEU B O 1
ATOM 3565 N N . ALA B 1 190 ? -15.977 8.172 -0.642 1 65.38 190 ALA B N 1
ATOM 3566 C CA . ALA B 1 190 ? -16.312 9.492 -1.17 1 65.38 190 ALA B CA 1
ATOM 3567 C C . ALA B 1 190 ? -16.953 9.383 -2.553 1 65.38 190 ALA B C 1
ATOM 3569 O O . ALA B 1 190 ? -17.891 10.109 -2.867 1 65.38 190 ALA B O 1
ATOM 3570 N N . PHE B 1 191 ? -16.469 8.391 -3.291 1 69 191 PHE B N 1
ATOM 3571 C CA . PHE B 1 191 ? -16.891 8.336 -4.684 1 69 191 PHE B CA 1
ATOM 3572 C C . PHE B 1 191 ? -17.812 7.141 -4.918 1 69 191 PHE B C 1
ATOM 3574 O O . PHE B 1 191 ? -18.312 6.945 -6.027 1 69 191 PHE B O 1
ATOM 3581 N N . LYS B 1 192 ? -18.016 6.535 -3.875 1 73.12 192 LYS B N 1
ATOM 3582 C CA . LYS B 1 192 ? -18.828 5.328 -3.98 1 73.12 192 LYS B CA 1
ATOM 3583 C C . LYS B 1 192 ? -18.297 4.406 -5.074 1 73.12 192 LYS B C 1
ATOM 3585 O O . LYS B 1 192 ? -19.047 3.992 -5.961 1 73.12 192 LYS B O 1
ATOM 3590 N N . TRP B 1 193 ? -17.078 4.34 -5.078 1 73.12 193 TRP B N 1
ATOM 3591 C CA . TRP B 1 193 ? -16.312 3.559 -6.039 1 73.12 193 TRP B CA 1
ATOM 3592 C C . TRP B 1 193 ? -15.461 2.51 -5.332 1 73.12 193 TRP B C 1
ATOM 3594 O O . TRP B 1 193 ? -14.953 2.752 -4.234 1 73.12 193 TRP B O 1
ATOM 3604 N N . PRO B 1 194 ? -15.219 1.327 -5.957 1 71.88 194 PRO B N 1
ATOM 3605 C CA . PRO B 1 194 ? -15.773 0.824 -7.215 1 71.88 194 PRO B CA 1
ATOM 3606 C C . PRO B 1 194 ? -17.172 0.242 -7.047 1 71.88 194 PRO B C 1
ATOM 3608 O O . PRO B 1 194 ? -17.578 -0.106 -5.934 1 71.88 194 PRO B O 1
ATOM 3611 N N . GLN B 1 195 ? -17.891 0.219 -8.195 1 75.69 195 GLN B N 1
ATOM 3612 C CA . GLN B 1 195 ? -19.219 -0.359 -8.18 1 75.69 195 GLN B CA 1
ATOM 3613 C C . GLN B 1 195 ? -19.234 -1.754 -8.805 1 75.69 195 GLN B C 1
ATOM 3615 O O . GLN B 1 195 ? -20.172 -2.527 -8.594 1 75.69 195 GLN B O 1
ATOM 3620 N N . SER B 1 196 ? -18.219 -1.96 -9.594 1 71.25 196 SER B N 1
ATOM 3621 C CA . SER B 1 196 ? -18.078 -3.258 -10.242 1 71.25 196 SER B CA 1
ATOM 3622 C C . SER B 1 196 ? -16.609 -3.58 -10.516 1 71.25 196 SER B C 1
ATOM 3624 O O . SER B 1 196 ? -15.742 -2.701 -10.43 1 71.25 196 SER B O 1
ATOM 3626 N N . LYS B 1 197 ? -16.297 -4.789 -10.828 1 68.06 197 LYS B N 1
ATOM 3627 C CA . LYS B 1 197 ? -14.945 -5.195 -11.195 1 68.06 197 LYS B CA 1
ATOM 3628 C C . LYS B 1 197 ? -14.484 -4.469 -12.461 1 68.06 197 LYS B C 1
ATOM 3630 O O . LYS B 1 197 ? -13.289 -4.191 -12.617 1 68.06 197 LYS B O 1
ATOM 3635 N N . ARG B 1 198 ? -15.406 -4.195 -13.266 1 69.88 198 ARG B N 1
ATOM 3636 C CA . ARG B 1 198 ? -15.086 -3.475 -14.492 1 69.88 198 ARG B CA 1
ATOM 3637 C C . ARG B 1 198 ? -14.469 -2.113 -14.18 1 69.88 198 ARG B C 1
ATOM 3639 O O . ARG B 1 198 ? -13.586 -1.645 -14.914 1 69.88 198 ARG B O 1
ATOM 3646 N N . ASP B 1 199 ? -14.891 -1.585 -13.023 1 72 199 ASP B N 1
ATOM 3647 C CA . ASP B 1 199 ? -14.352 -0.291 -12.617 1 72 199 ASP B CA 1
ATOM 3648 C C . ASP B 1 199 ? -12.867 -0.397 -12.281 1 72 199 ASP B C 1
ATOM 3650 O O . ASP B 1 199 ? -12.109 0.555 -12.484 1 72 199 ASP B O 1
ATOM 3654 N N . LEU B 1 200 ? -12.562 -1.543 -11.914 1 68.81 200 LEU B N 1
ATOM 3655 C CA . LEU B 1 200 ? -11.18 -1.759 -11.508 1 68.81 200 LEU B CA 1
ATOM 3656 C C . LEU B 1 200 ? -10.281 -1.97 -12.719 1 68.81 200 LEU B C 1
ATOM 3658 O O . LEU B 1 200 ? -9.18 -1.419 -12.789 1 68.81 200 LEU B O 1
ATOM 3662 N N . ILE B 1 201 ? -10.773 -2.719 -13.625 1 64.5 201 ILE B N 1
ATOM 3663 C CA . ILE B 1 201 ? -9.984 -3.096 -14.797 1 64.5 201 ILE B CA 1
ATOM 3664 C C . ILE B 1 201 ? -9.812 -1.886 -15.711 1 64.5 201 ILE B C 1
ATOM 3666 O O . ILE B 1 201 ? -8.797 -1.769 -16.406 1 64.5 201 ILE B O 1
ATOM 3670 N N . ASP B 1 202 ? -10.695 -0.981 -15.586 1 62.16 202 ASP B N 1
ATOM 3671 C CA . ASP B 1 202 ? -10.664 0.185 -16.469 1 62.16 202 ASP B CA 1
ATOM 3672 C C . ASP B 1 202 ? -9.742 1.27 -15.898 1 62.16 202 ASP B C 1
ATOM 3674 O O . ASP B 1 202 ? -9.547 2.311 -16.531 1 62.16 202 ASP B O 1
ATOM 3678 N N . CYS B 1 203 ? -9.227 0.928 -14.789 1 62.16 203 CYS B N 1
ATOM 3679 C CA . CYS B 1 203 ? -8.344 1.935 -14.203 1 62.16 203 CYS B CA 1
ATOM 3680 C C . CYS B 1 203 ? -6.973 1.905 -14.859 1 62.16 203 CYS B C 1
ATOM 3682 O O . CYS B 1 203 ? -6.297 0.875 -14.852 1 62.16 203 CYS B O 1
ATOM 3684 N N . ASP B 1 204 ? -6.715 2.609 -15.859 1 63.91 204 ASP B N 1
ATOM 3685 C CA . ASP B 1 204 ? -5.445 2.701 -16.578 1 63.91 204 ASP B CA 1
ATOM 3686 C C . ASP B 1 204 ? -4.395 3.436 -15.75 1 63.91 204 ASP B C 1
ATOM 3688 O O . ASP B 1 204 ? -4.422 4.664 -15.648 1 63.91 204 ASP B O 1
ATOM 3692 N N . VAL B 1 205 ? -3.555 2.689 -15.109 1 71.44 205 VAL B N 1
ATOM 3693 C CA . VAL B 1 205 ? -2.439 3.32 -14.414 1 71.44 205 VAL B CA 1
ATOM 3694 C C . VAL B 1 205 ? -1.304 3.598 -15.391 1 71.44 205 VAL B C 1
ATOM 3696 O O . VAL B 1 205 ? -0.874 2.701 -16.125 1 71.44 205 VAL B O 1
ATOM 3699 N N . PRO B 1 206 ? -0.837 4.812 -15.391 1 76.62 206 PRO B N 1
ATOM 3700 C CA . PRO B 1 206 ? 0.273 5.133 -16.281 1 76.62 206 PRO B CA 1
ATOM 3701 C C . PRO B 1 206 ? 1.52 4.297 -16.016 1 76.62 206 PRO B C 1
ATOM 3703 O O . PRO B 1 206 ? 1.819 3.998 -14.852 1 76.62 206 PRO B O 1
ATOM 3706 N N . ASN B 1 207 ? 2.221 4.031 -17.094 1 82.06 207 ASN B N 1
ATOM 3707 C CA . ASN B 1 207 ? 3.404 3.184 -17 1 82.06 207 ASN B CA 1
ATOM 3708 C C . ASN B 1 207 ? 4.461 3.797 -16.078 1 82.06 207 ASN B C 1
ATOM 3710 O O . ASN B 1 207 ? 5.16 3.08 -15.359 1 82.06 207 ASN B O 1
ATOM 3714 N N . ASP B 1 208 ? 4.547 5.059 -16.141 1 84.06 208 ASP B N 1
ATOM 3715 C CA . ASP B 1 208 ? 5.574 5.719 -15.336 1 84.06 208 ASP B CA 1
ATOM 3716 C C . ASP B 1 208 ? 5.27 5.605 -13.844 1 84.06 208 ASP B C 1
ATOM 3718 O O . ASP B 1 208 ? 6.184 5.551 -13.016 1 84.06 208 ASP B O 1
ATOM 3722 N N . VAL B 1 209 ? 4.008 5.594 -13.492 1 81.44 209 VAL B N 1
ATOM 3723 C CA . VAL B 1 209 ? 3.602 5.41 -12.102 1 81.44 209 VAL B CA 1
ATOM 3724 C C . VAL B 1 209 ? 3.934 3.99 -11.648 1 81.44 209 VAL B C 1
ATOM 3726 O O . VAL B 1 209 ? 4.531 3.793 -10.586 1 81.44 209 VAL B O 1
ATOM 3729 N N . MET B 1 210 ? 3.615 3.086 -12.492 1 83.88 210 MET B N 1
ATOM 3730 C CA . MET B 1 210 ? 3.904 1.688 -12.188 1 83.88 210 MET B CA 1
ATOM 3731 C C . MET B 1 210 ? 5.406 1.467 -12.016 1 83.88 210 MET B C 1
ATOM 3733 O O . MET B 1 210 ? 5.84 0.883 -11.023 1 83.88 210 MET B O 1
ATOM 3737 N N . GLU B 1 211 ? 6.188 1.994 -12.922 1 88.06 211 GLU B N 1
ATOM 3738 C CA . GLU B 1 211 ? 7.637 1.82 -12.891 1 88.06 211 GLU B CA 1
ATOM 3739 C C . GLU B 1 211 ? 8.25 2.52 -11.68 1 88.06 211 GLU B C 1
ATOM 3741 O O . GLU B 1 211 ? 9.227 2.037 -11.109 1 88.06 211 GLU B O 1
ATOM 3746 N N . GLY B 1 212 ? 7.695 3.645 -11.367 1 86.94 212 GLY B N 1
ATOM 3747 C CA . GLY B 1 212 ? 8.156 4.34 -10.18 1 86.94 212 GLY B CA 1
ATOM 3748 C C . GLY B 1 212 ? 8.016 3.512 -8.914 1 86.94 212 GLY B C 1
ATOM 3749 O O . GLY B 1 212 ? 8.945 3.428 -8.117 1 86.94 212 GLY B O 1
ATOM 3750 N N . TRP B 1 213 ? 6.91 2.885 -8.789 1 85.62 213 TRP B N 1
ATOM 3751 C CA . TRP B 1 213 ? 6.668 2.051 -7.617 1 85.62 213 TRP B CA 1
ATOM 3752 C C . TRP B 1 213 ? 7.559 0.811 -7.637 1 85.62 213 TRP B C 1
ATOM 3754 O O . TRP B 1 213 ? 8.07 0.393 -6.598 1 85.62 213 TRP B O 1
ATOM 3764 N N . ILE B 1 214 ? 7.684 0.236 -8.789 1 89.31 214 ILE B N 1
ATOM 3765 C CA . ILE B 1 214 ? 8.562 -0.922 -8.914 1 89.31 214 ILE B CA 1
ATOM 3766 C C . ILE B 1 214 ? 9.969 -0.55 -8.469 1 89.31 214 ILE B C 1
ATOM 3768 O O . ILE B 1 214 ? 10.578 -1.255 -7.66 1 89.31 214 ILE B O 1
ATOM 3772 N N . ASP B 1 215 ? 10.422 0.556 -8.945 1 90.88 215 ASP B N 1
ATOM 3773 C CA . ASP B 1 215 ? 11.773 1.009 -8.602 1 90.88 215 ASP B CA 1
ATOM 3774 C C . ASP B 1 215 ? 11.891 1.307 -7.113 1 90.88 215 ASP B C 1
ATOM 3776 O O . ASP B 1 215 ? 12.93 1.033 -6.5 1 90.88 215 ASP B O 1
ATOM 3780 N N . PHE B 1 216 ? 10.883 1.814 -6.582 1 87.88 216 PHE B N 1
ATOM 3781 C CA . PHE B 1 216 ? 10.859 2.133 -5.16 1 87.88 216 PHE B CA 1
ATOM 3782 C C . PHE B 1 216 ? 10.992 0.869 -4.32 1 87.88 216 PHE B C 1
ATOM 3784 O O . PHE B 1 216 ? 11.805 0.816 -3.395 1 87.88 216 PHE B O 1
ATOM 3791 N N . TYR B 1 217 ? 10.289 -0.155 -4.703 1 89.38 217 TYR B N 1
ATOM 3792 C CA . TYR B 1 217 ? 10.234 -1.366 -3.895 1 89.38 217 TYR B CA 1
ATOM 3793 C C . TYR B 1 217 ? 11.438 -2.262 -4.176 1 89.38 217 TYR B C 1
ATOM 3795 O O . TYR B 1 217 ? 11.859 -3.037 -3.314 1 89.38 217 TYR B O 1
ATOM 3803 N N . LYS B 1 218 ? 11.922 -2.182 -5.379 1 91.25 218 LYS B N 1
ATOM 3804 C CA . LYS B 1 218 ? 13 -3.074 -5.789 1 91.25 218 LYS B CA 1
ATOM 3805 C C . LYS B 1 218 ? 14.164 -3.012 -4.801 1 91.25 218 LYS B C 1
ATOM 3807 O O . LYS B 1 218 ? 14.844 -4.016 -4.566 1 91.25 218 LYS B O 1
ATOM 3812 N N . GLU B 1 219 ? 14.266 -1.892 -4.129 1 90.5 219 GLU B N 1
ATOM 3813 C CA . GLU B 1 219 ? 15.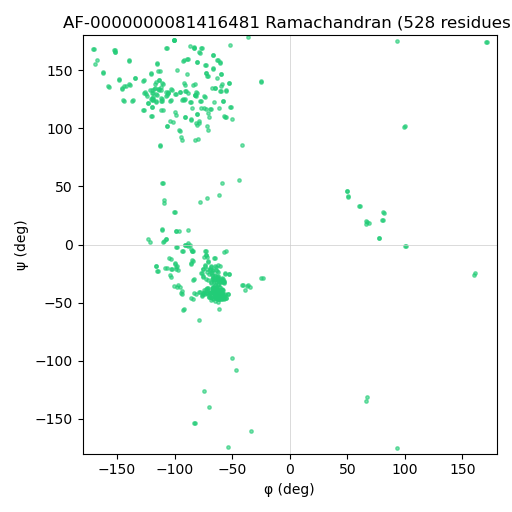367 -1.698 -3.186 1 90.5 219 GLU B CA 1
ATOM 3814 C C . GLU B 1 219 ? 15.227 -2.617 -1.976 1 90.5 219 GLU B C 1
ATOM 3816 O O . GLU B 1 219 ? 16.203 -2.93 -1.307 1 90.5 219 GLU B O 1
ATOM 3821 N N . LEU B 1 220 ? 14.086 -3.105 -1.738 1 92.88 220 LEU B N 1
ATOM 3822 C CA . LEU B 1 220 ? 13.805 -3.92 -0.56 1 92.88 220 LEU B CA 1
ATOM 3823 C C . LEU B 1 220 ? 13.852 -5.406 -0.902 1 92.88 220 LEU B C 1
ATOM 3825 O O . LEU B 1 220 ? 13.688 -6.254 -0.024 1 92.88 220 LEU B O 1
ATOM 3829 N N . PHE B 1 221 ? 14.094 -5.734 -2.186 1 95.44 221 PHE B N 1
ATOM 3830 C CA . PHE B 1 221 ? 14.031 -7.109 -2.664 1 95.44 221 PHE B CA 1
ATOM 3831 C C . PHE B 1 221 ? 15.398 -7.59 -3.127 1 95.44 221 PHE B C 1
ATOM 3833 O O . PHE B 1 221 ? 16.266 -6.781 -3.475 1 95.44 221 PHE B O 1
ATOM 3840 N N . PRO B 1 222 ? 15.602 -8.867 -3.123 1 96.81 222 PRO B N 1
ATOM 3841 C CA . PRO B 1 222 ? 16.906 -9.375 -3.537 1 96.81 222 PRO B CA 1
ATOM 3842 C C . PRO B 1 222 ? 17.141 -9.266 -5.043 1 96.81 222 PRO B C 1
ATOM 3844 O O . PRO B 1 222 ? 16.188 -9.391 -5.824 1 96.81 222 PRO B O 1
ATOM 3847 N N . SER B 1 223 ? 18.328 -9.07 -5.371 1 96.5 223 SER B N 1
ATOM 3848 C CA . SER B 1 223 ? 18.75 -9.117 -6.766 1 96.5 223 SER B CA 1
ATOM 3849 C C . SER B 1 223 ? 19.234 -10.516 -7.145 1 96.5 223 SER B C 1
ATOM 3851 O O . SER B 1 223 ? 19.594 -11.312 -6.277 1 96.5 223 SER B O 1
ATOM 3853 N N . PRO B 1 224 ? 19.219 -10.828 -8.492 1 97.81 224 PRO B N 1
ATOM 3854 C CA . PRO B 1 224 ? 18.812 -10.023 -9.656 1 97.81 224 PRO B CA 1
ATOM 3855 C C . PRO B 1 224 ? 17.297 -9.922 -9.805 1 97.81 224 PRO B C 1
ATOM 3857 O O . PRO B 1 224 ? 16.562 -10.594 -9.086 1 97.81 224 PRO B O 1
ATOM 3860 N N . TYR B 1 225 ? 16.906 -9.039 -10.688 1 97.19 225 TYR B N 1
ATOM 3861 C CA . TYR B 1 225 ? 15.5 -8.812 -11 1 97.19 225 TYR B CA 1
ATOM 3862 C C . TYR B 1 225 ? 15.133 -9.414 -12.352 1 97.19 225 TYR B C 1
ATOM 3864 O O . TYR B 1 225 ? 15.844 -9.211 -13.336 1 97.19 225 TYR B O 1
ATOM 3872 N N . MET B 1 226 ? 14.062 -10.156 -12.32 1 96.06 226 MET B N 1
ATOM 3873 C CA . MET B 1 226 ? 13.539 -10.75 -13.547 1 96.06 226 MET B CA 1
ATOM 3874 C C . MET B 1 226 ? 12.125 -10.25 -13.828 1 96.06 226 MET B C 1
ATOM 3876 O O . MET B 1 226 ? 11.258 -10.305 -12.953 1 96.06 226 MET B O 1
ATOM 3880 N N . ARG B 1 227 ? 11.945 -9.82 -15.031 1 94.88 227 ARG B N 1
ATOM 3881 C CA . ARG B 1 227 ? 10.602 -9.383 -15.406 1 94.88 227 ARG B CA 1
ATOM 3882 C C . ARG B 1 227 ? 9.797 -10.531 -16 1 94.88 227 ARG B C 1
ATOM 3884 O O . ARG B 1 227 ? 10.312 -11.305 -16.812 1 94.88 227 ARG B O 1
ATOM 3891 N N . GLY B 1 228 ? 8.547 -10.562 -15.555 1 92.69 228 GLY B N 1
ATOM 3892 C CA . GLY B 1 228 ? 7.66 -11.586 -16.094 1 92.69 228 GLY B CA 1
ATOM 3893 C C . GLY B 1 228 ? 7.523 -11.531 -17.594 1 92.69 228 GLY B C 1
ATOM 3894 O O . GLY B 1 228 ? 7.406 -12.57 -18.25 1 92.69 228 GLY B O 1
ATOM 3895 N N . SER B 1 229 ? 7.613 -10.359 -18.141 1 89.06 229 SER B N 1
ATOM 3896 C CA . SER B 1 229 ? 7.453 -10.156 -19.578 1 89.06 229 SER B CA 1
ATOM 3897 C C . SER B 1 229 ? 8.641 -10.719 -20.344 1 89.06 229 SER B C 1
ATOM 3899 O O . SER B 1 229 ? 8.562 -10.898 -21.562 1 89.06 229 SER B O 1
ATOM 3901 N N . GLU B 1 230 ? 9.68 -10.992 -19.672 1 91.62 230 GLU B N 1
ATOM 3902 C CA . GLU B 1 230 ? 10.875 -11.516 -20.312 1 91.62 230 GLU B CA 1
ATOM 3903 C C . GLU B 1 230 ? 10.898 -13.039 -20.297 1 91.62 230 GLU B C 1
ATOM 3905 O O . GLU B 1 230 ? 11.742 -13.664 -20.938 1 91.62 230 GLU B O 1
ATOM 3910 N N . LEU B 1 231 ? 9.977 -13.594 -19.656 1 95 231 LEU B N 1
ATOM 3911 C CA . LEU B 1 231 ? 9.93 -15.047 -19.531 1 95 231 LEU B CA 1
ATOM 3912 C C . LEU B 1 231 ? 9.164 -15.672 -20.688 1 95 231 LEU B C 1
ATOM 3914 O O . LEU B 1 231 ? 8.438 -14.977 -21.406 1 95 231 LEU B O 1
ATOM 3918 N N . ASP B 1 232 ? 9.445 -16.953 -20.875 1 94.69 232 ASP B N 1
ATOM 3919 C CA . ASP B 1 232 ? 8.633 -17.719 -21.797 1 94.69 232 ASP B CA 1
ATOM 3920 C C . ASP B 1 232 ? 7.148 -17.594 -21.469 1 94.69 232 ASP B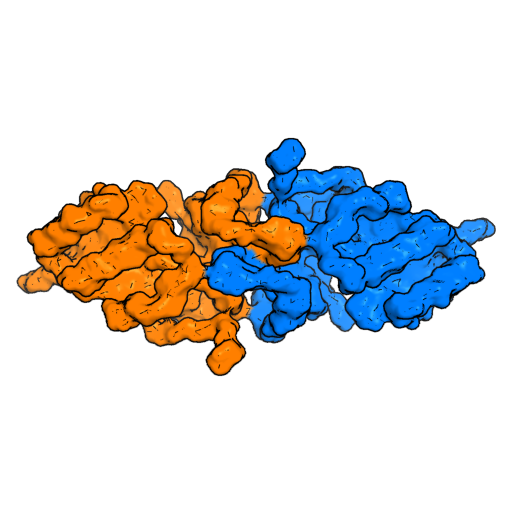 C 1
ATOM 3922 O O . ASP B 1 232 ? 6.766 -17.609 -20.297 1 94.69 232 ASP B O 1
ATOM 3926 N N . GLU B 1 233 ? 6.312 -17.469 -22.531 1 93.44 233 GLU B N 1
ATOM 3927 C CA . GLU B 1 233 ? 4.887 -17.266 -22.312 1 93.44 233 GLU B CA 1
ATOM 3928 C C . GLU B 1 233 ? 4.266 -18.438 -21.547 1 93.44 233 GLU B C 1
ATOM 3930 O O . GLU B 1 233 ? 3.166 -18.312 -21 1 93.44 233 GLU B O 1
ATOM 3935 N N . PHE B 1 234 ? 4.922 -19.562 -21.531 1 96.44 234 PHE B N 1
ATOM 3936 C CA . PHE B 1 234 ? 4.41 -20.75 -20.844 1 96.44 234 PHE B CA 1
ATOM 3937 C C . PHE B 1 234 ? 5.051 -20.906 -19.469 1 96.44 234 PHE B C 1
ATOM 3939 O O . PHE B 1 234 ? 4.863 -21.922 -18.797 1 96.44 234 PHE B O 1
ATOM 3946 N N . SER B 1 235 ? 5.742 -19.906 -19.016 1 96.81 235 SER B N 1
ATOM 3947 C CA . SER B 1 235 ? 6.484 -20.016 -17.766 1 96.81 235 SER B CA 1
ATOM 3948 C C . SER B 1 235 ? 5.555 -20.359 -16.594 1 96.81 235 SER B C 1
ATOM 3950 O O . SER B 1 235 ? 5.875 -21.219 -15.773 1 96.81 235 SER B O 1
ATOM 3952 N N . ALA B 1 236 ? 4.434 -19.734 -16.547 1 95.81 236 ALA B N 1
ATOM 3953 C CA . ALA B 1 236 ? 3.506 -20 -15.453 1 95.81 236 ALA B CA 1
ATOM 3954 C C . ALA B 1 236 ? 2.955 -21.422 -15.539 1 95.81 236 ALA B C 1
ATOM 3956 O O . ALA B 1 236 ? 2.932 -22.141 -14.539 1 95.81 236 ALA B O 1
ATOM 3957 N N . SER B 1 237 ? 2.529 -21.844 -16.703 1 97 237 SER B N 1
ATOM 3958 C CA . SER B 1 237 ? 1.987 -23.188 -16.844 1 97 237 SER B CA 1
ATOM 3959 C C . SER B 1 237 ? 3.062 -24.234 -16.609 1 97 237 SER B C 1
ATOM 3961 O O . SER B 1 237 ? 2.799 -25.281 -16 1 97 237 SER B O 1
ATOM 3963 N N . GLU B 1 238 ? 4.188 -23.969 -17.094 1 98.19 238 GLU B N 1
ATOM 3964 C CA . GLU B 1 238 ? 5.273 -24.922 -16.875 1 98.19 238 GLU B CA 1
ATOM 3965 C C . GLU B 1 238 ? 5.652 -24.984 -15.391 1 98.19 238 GLU B C 1
ATOM 3967 O O . GLU B 1 238 ? 5.891 -26.078 -14.859 1 98.19 238 GLU B O 1
ATOM 3972 N N . GLY B 1 239 ? 5.703 -23.828 -14.766 1 97.75 239 GLY B N 1
ATOM 3973 C CA . GLY B 1 239 ? 5.938 -23.812 -13.336 1 97.75 239 GLY B CA 1
ATOM 3974 C C . GLY B 1 239 ? 4.895 -24.609 -12.555 1 97.75 239 GLY B C 1
ATOM 3975 O O . GLY B 1 239 ? 5.215 -25.266 -11.57 1 97.75 239 GLY B O 1
ATOM 3976 N N . ALA B 1 240 ? 3.721 -24.484 -12.992 1 95.75 240 ALA B N 1
ATOM 3977 C CA . ALA B 1 240 ? 2.635 -25.234 -12.367 1 95.75 240 ALA B CA 1
ATOM 3978 C C . ALA B 1 240 ? 2.805 -26.734 -12.578 1 95.75 240 ALA B C 1
ATOM 3980 O O . ALA B 1 240 ? 2.588 -27.531 -11.656 1 95.75 240 ALA B O 1
ATOM 3981 N N . ALA B 1 241 ? 3.186 -27.156 -13.773 1 97 241 ALA B N 1
ATOM 3982 C CA . ALA B 1 241 ? 3.42 -28.578 -14.062 1 97 241 ALA B CA 1
ATOM 3983 C C . ALA B 1 241 ? 4.535 -29.125 -13.18 1 97 241 ALA B C 1
ATOM 3985 O O . ALA B 1 241 ? 4.422 -30.234 -12.648 1 97 241 ALA B O 1
ATOM 3986 N N . LEU B 1 242 ? 5.523 -28.344 -13.023 1 97 242 LEU B N 1
ATOM 3987 C CA . LEU B 1 242 ? 6.641 -28.75 -12.18 1 97 242 LEU B CA 1
ATOM 3988 C C . LEU B 1 242 ? 6.191 -28.922 -10.734 1 97 242 LEU B C 1
ATOM 3990 O O . LEU B 1 242 ? 6.652 -29.828 -10.039 1 97 242 LEU B O 1
ATOM 3994 N N . TRP B 1 243 ? 5.324 -28.031 -10.336 1 93.38 243 TRP B N 1
ATOM 3995 C CA . TRP B 1 243 ? 4.758 -28.125 -9 1 93.38 243 TRP B CA 1
ATOM 3996 C C . TRP B 1 243 ? 4.156 -29.5 -8.75 1 93.38 243 TRP B C 1
ATOM 3998 O O . TRP B 1 243 ? 4.414 -30.125 -7.719 1 93.38 243 TRP B O 1
ATOM 4008 N N . CYS B 1 244 ? 3.449 -30.062 -9.68 1 90.88 244 CYS B N 1
ATOM 4009 C CA . CYS B 1 244 ? 2.795 -31.359 -9.594 1 90.88 244 CYS B CA 1
ATOM 4010 C C . CYS B 1 244 ? 3.812 -32.5 -9.672 1 90.88 244 CYS B C 1
ATOM 4012 O O . CYS B 1 244 ? 3.52 -33.625 -9.281 1 90.88 244 CYS B O 1
ATOM 4014 N N . CYS B 1 245 ? 4.965 -32.188 -10.156 1 94 245 CYS B N 1
ATOM 4015 C CA . CYS B 1 245 ? 6.043 -33.156 -10.172 1 94 245 CYS B CA 1
ATOM 4016 C C . CYS B 1 245 ? 6.797 -33.188 -8.844 1 94 245 CYS B C 1
ATOM 4018 O O . CYS B 1 245 ? 7.766 -33.906 -8.68 1 94 245 CYS B O 1
ATOM 4020 N N . GLY B 1 246 ? 6.43 -32.25 -7.934 1 90.62 246 GLY B N 1
ATOM 4021 C CA . GLY B 1 246 ? 7.043 -32.219 -6.617 1 90.62 246 GLY B CA 1
ATOM 4022 C C . GLY B 1 246 ? 8.125 -31.156 -6.484 1 90.62 246 GLY B C 1
ATOM 4023 O O . GLY B 1 246 ? 8.758 -31.031 -5.434 1 90.62 246 GLY B O 1
ATOM 4024 N N . LEU B 1 247 ? 8.344 -30.469 -7.566 1 94.56 247 LEU B N 1
ATOM 4025 C CA . LEU B 1 247 ? 9.312 -29.375 -7.535 1 94.56 247 LEU B CA 1
ATOM 4026 C C . LEU B 1 247 ? 8.633 -28.062 -7.172 1 94.56 247 LEU B C 1
ATOM 4028 O O . LEU B 1 247 ? 7.879 -27.5 -7.973 1 94.56 247 LEU B O 1
ATOM 4032 N N . ARG B 1 248 ? 8.945 -27.625 -5.98 1 92.25 248 ARG B N 1
ATOM 4033 C CA . ARG B 1 248 ? 8.266 -26.453 -5.434 1 92.25 248 ARG B CA 1
ATOM 4034 C C . ARG B 1 248 ? 9.25 -25.547 -4.699 1 92.25 248 ARG B C 1
ATOM 4036 O O . ARG B 1 248 ? 10.336 -26 -4.305 1 92.25 248 ARG B O 1
ATOM 4043 N N . PRO B 1 249 ? 8.805 -24.266 -4.59 1 92.69 249 PRO B N 1
ATOM 4044 C CA . PRO B 1 249 ? 9.602 -23.422 -3.691 1 92.69 249 PRO B CA 1
ATOM 4045 C C . PRO B 1 249 ? 9.625 -23.953 -2.26 1 92.69 249 PRO B C 1
ATOM 4047 O O . PRO B 1 249 ? 8.727 -24.703 -1.854 1 92.69 249 PRO B O 1
ATOM 4050 N N . LYS B 1 250 ? 10.633 -23.578 -1.584 1 91.69 250 LYS B N 1
ATOM 4051 C CA . LYS B 1 250 ? 10.773 -24.016 -0.198 1 91.69 250 LYS B CA 1
ATOM 4052 C C . LYS B 1 250 ? 9.75 -23.328 0.703 1 91.69 250 LYS B C 1
ATOM 4054 O O . LYS B 1 250 ? 9.367 -22.188 0.458 1 91.69 250 LYS B O 1
ATOM 4059 N N . HIS B 1 251 ? 9.258 -24.062 1.712 1 83.5 251 HIS B N 1
ATOM 4060 C CA . HIS B 1 251 ? 8.469 -23.562 2.838 1 83.5 251 HIS B CA 1
ATOM 4061 C C . HIS B 1 251 ? 7.109 -23.047 2.379 1 83.5 251 HIS B C 1
ATOM 4063 O O . HIS B 1 251 ? 6.582 -22.094 2.945 1 83.5 251 HIS B O 1
ATOM 4069 N N . ILE B 1 252 ? 6.75 -23.438 1.258 1 77.5 252 ILE B N 1
ATOM 4070 C CA . ILE B 1 252 ? 5.387 -23.109 0.853 1 77.5 252 ILE B CA 1
ATOM 4071 C C . ILE B 1 252 ? 4.41 -24.109 1.474 1 77.5 252 ILE B C 1
ATOM 4073 O O . ILE B 1 252 ? 4.625 -25.328 1.4 1 77.5 252 ILE B O 1
ATOM 4077 N N . PHE B 1 253 ? 3.631 -23.594 2.604 1 60.31 253 PHE B N 1
ATOM 4078 C CA . PHE B 1 253 ? 2.77 -24.547 3.299 1 60.31 253 PHE B CA 1
ATOM 4079 C C . PHE B 1 253 ? 1.501 -24.812 2.498 1 60.31 253 PHE B C 1
ATOM 4081 O O . PHE B 1 253 ? 0.924 -23.891 1.914 1 60.31 253 PHE B O 1
ATOM 4088 N N . SER B 1 254 ? 1.384 -25.984 2.141 1 51.84 254 SER B N 1
ATOM 4089 C CA . SER B 1 254 ? 0.127 -26.406 1.531 1 51.84 254 SER B CA 1
ATOM 4090 C C . SER B 1 254 ? -1.018 -26.359 2.537 1 51.84 254 SER B C 1
ATOM 4092 O O . SER B 1 254 ? -2.186 -26.266 2.154 1 51.84 254 SER B O 1
ATOM 4094 N N . SER B 1 255 ? -0.783 -26.5 3.895 1 42.31 255 SER B N 1
ATOM 4095 C CA . SER B 1 255 ? -1.866 -26.797 4.828 1 42.31 255 SER B CA 1
ATOM 4096 C C . SER B 1 255 ? -2.434 -25.516 5.426 1 42.31 255 SER B C 1
ATOM 4098 O O . SER B 1 255 ? -3.4 -25.547 6.191 1 42.31 255 SER B O 1
ATOM 4100 N N . ARG B 1 256 ? -1.646 -24.594 5.734 1 40.53 256 ARG B N 1
ATOM 4101 C CA . ARG B 1 256 ? -2.191 -23.594 6.645 1 40.53 256 ARG B CA 1
ATOM 4102 C C . ARG B 1 256 ? -3.387 -22.891 6.02 1 40.53 256 ARG B C 1
ATOM 4104 O O . ARG B 1 256 ? -3.322 -22.438 4.871 1 40.53 256 ARG B O 1
ATOM 4111 N N . PRO B 1 257 ? -4.555 -23.156 6.809 1 33.88 257 PRO B N 1
ATOM 4112 C CA . PRO B 1 257 ? -5.766 -22.422 6.43 1 33.88 257 PRO B CA 1
ATOM 4113 C C . PRO B 1 257 ? -5.535 -20.922 6.336 1 33.88 257 PRO B C 1
ATOM 4115 O O . PRO B 1 257 ? -4.531 -20.406 6.844 1 33.88 257 PRO B O 1
ATOM 4118 N N . TRP B 1 258 ? -6.535 -20.234 5.844 1 35.72 258 TRP B N 1
ATOM 4119 C CA . TRP B 1 258 ? -6.824 -18.812 5.727 1 35.72 258 TRP B CA 1
ATOM 4120 C C . TRP B 1 258 ? -6.496 -18.078 7.027 1 35.72 258 TRP B C 1
ATOM 4122 O O . TRP B 1 258 ? -6.973 -18.453 8.094 1 35.72 258 TRP B O 1
ATOM 4132 N N . GLY B 1 259 ? -5.523 -18.047 7.59 1 30.2 259 GLY B N 1
ATOM 4133 C CA . GLY B 1 259 ? -5.637 -17.234 8.781 1 30.2 259 GLY B CA 1
ATOM 4134 C C . GLY B 1 259 ? -6.59 -16.062 8.617 1 30.2 259 GLY B C 1
ATOM 4135 O O . GLY B 1 259 ? -7.102 -15.82 7.523 1 30.2 259 GLY B O 1
ATOM 4136 N N . CYS B 1 260 ? -6.488 -14.938 9.539 1 30.67 260 CYS B N 1
ATOM 4137 C CA . CYS B 1 260 ? -7.316 -13.852 10.039 1 30.67 260 CYS B CA 1
ATOM 4138 C C . CYS B 1 260 ? -7.75 -12.93 8.898 1 30.67 260 CYS B C 1
ATOM 4140 O O . CYS B 1 260 ? -6.977 -12.086 8.445 1 30.67 260 CYS B O 1
ATOM 4142 N N . LEU B 1 261 ? -8.109 -13.023 7.883 1 31.91 261 LEU B N 1
ATOM 4143 C CA . LEU B 1 261 ? -8.82 -11.75 7.824 1 31.91 261 LEU B CA 1
ATOM 4144 C C . LEU B 1 261 ? -9.68 -11.555 9.062 1 31.91 261 LEU B C 1
ATOM 4146 O O . LEU B 1 261 ? -9.578 -10.523 9.734 1 31.91 261 LEU B O 1
ATOM 4150 N N . TRP B 1 262 ? -11.305 -11.68 8.883 1 31.61 262 TRP B N 1
ATOM 4151 C CA . TRP B 1 262 ? -12.383 -11.391 9.82 1 31.61 262 TRP B CA 1
ATOM 4152 C C . TRP B 1 262 ? -12.438 -12.438 10.93 1 31.61 262 TRP B C 1
ATOM 4154 O O . TRP B 1 262 ? -13.031 -13.508 10.75 1 31.61 262 TRP B O 1
ATOM 4164 N N . ASP B 1 263 ? -11.523 -12.875 11.43 1 32.28 263 ASP B N 1
ATOM 4165 C CA . ASP B 1 263 ? -11.852 -13.742 12.562 1 32.28 263 ASP B CA 1
ATOM 4166 C C . ASP B 1 263 ? -13.062 -13.219 13.328 1 32.28 263 ASP B C 1
ATOM 4168 O O . ASP B 1 263 ? -13.5 -13.82 14.305 1 32.28 263 ASP B O 1
ATOM 4172 N N . LYS B 1 264 ? -13.258 -11.914 13.445 1 31.28 264 LYS B N 1
ATOM 4173 C CA . LYS B 1 264 ? -14.391 -11.641 14.32 1 31.28 264 LYS B CA 1
ATOM 4174 C C . LYS B 1 264 ? -15.672 -12.258 13.766 1 31.28 264 LYS B C 1
ATOM 4176 O O . LYS B 1 264 ? -16.719 -12.234 14.422 1 31.28 264 LYS B O 1
ATOM 4181 N N . HIS B 1 265 ? -16.031 -12.297 12.484 1 28.33 265 HIS B N 1
ATOM 4182 C CA . HIS B 1 265 ? -17.422 -12.758 12.359 1 28.33 265 HIS B CA 1
ATOM 4183 C C . HIS B 1 265 ? -17.531 -14.258 12.617 1 28.33 265 HIS B C 1
ATOM 4185 O O . HIS B 1 265 ? -18.594 -14.844 12.438 1 28.33 265 HIS B O 1
ATOM 4191 N N . GLY B 1 266 ? -16.469 -15.078 12.719 1 24.7 266 GLY B N 1
ATOM 4192 C CA . GLY B 1 266 ? -17.016 -16.234 13.422 1 24.7 266 GLY B CA 1
ATOM 4193 C C . GLY B 1 266 ? -17 -16.062 14.93 1 24.7 266 GLY B C 1
ATOM 4194 O O . GLY B 1 266 ? -16.188 -15.312 15.477 1 24.7 266 GLY B O 1
#

Secondary structure (DSSP, 8-state):
----EEEEEEE-SS-EEEEEEETTTTEEEEEEEE-TT-HHHHHHHHHHHT--EEEEE-SS-SS-EETTTTT-HHHHHTS-STTTTHHHHHHHHHHHHHSEEEEPPPGGGBTTS-GGGGTT-S-SS-HHHHHHHHHIIIII---SEEEEE-SSS-EEEEEETTEEEEEEETTTT---SS---EEEHHHHHHHT---SHHHHHT----HHHHHHHHHHHHTTSPSSEEEGGGS-TTHHHHHHHHHHTT---BTB-S-----SSS-S--/----EEEEEEE-SS-EEEEEEETTTTEEEEEEEE-TT-HHHHHHHHHHHT--EEEEE-SS-SS-EETTTTT-HHHHHTS-STTTTHHHHHHHHHHHHHSEEEEPPPGGGBTTS-GGGGTT-S-SS-HHHHHHHHHIIIII---SEEEEE-SSS-EEEEEETTEEEEEEETTTT---SS---EEEHHHHHHHT--SSHHHHHT----HHHHHHHHHHHHTTSPSSEEEGGGS-TTHHHHHHHHHHTT---BTB-SS-----SS-S--

Solvent-accessible surface area (backbone atoms only — not comparable to full-atom values): 26744 Å² total; per-residue (Å²): 127,90,73,50,27,17,28,3,30,22,63,53,96,87,27,32,32,41,20,30,27,33,50,79,78,64,42,78,77,43,75,51,80,36,53,78,87,38,53,66,58,50,51,50,48,43,58,72,71,56,50,62,37,36,17,32,14,43,68,58,36,40,42,46,32,40,62,82,50,61,71,45,60,68,77,70,49,46,64,54,68,82,68,71,55,36,54,59,52,49,48,50,50,55,45,42,73,72,38,58,32,36,31,37,32,13,46,55,26,19,67,60,42,59,66,48,74,51,54,63,48,74,41,33,31,38,7,38,56,41,13,32,50,33,24,39,37,72,74,67,65,48,41,49,26,18,43,34,33,77,48,45,68,16,26,41,37,19,28,53,80,40,17,46,53,44,58,47,12,12,42,59,52,30,38,8,50,29,21,54,25,34,34,27,47,66,52,24,56,49,62,61,41,68,84,47,70,66,54,35,50,66,32,71,47,54,66,68,37,35,49,45,46,50,58,62,49,49,75,81,40,48,66,56,77,41,50,50,85,75,46,62,94,52,31,27,8,42,11,16,12,38,39,66,56,68,49,64,53,45,59,57,46,58,69,78,70,80,68,62,67,74,53,73,81,102,127,88,74,49,27,16,28,2,30,22,62,54,97,85,28,30,33,40,19,30,27,32,50,79,78,65,42,78,77,45,75,49,80,35,54,79,86,39,54,65,59,52,50,51,50,43,59,72,72,56,49,61,39,36,18,33,13,44,66,65,46,40,45,40,33,42,64,82,50,58,70,47,60,67,76,72,53,43,66,57,66,83,69,70,51,39,55,59,52,49,49,51,50,57,45,43,73,72,38,57,32,36,31,40,32,14,46,57,30,17,67,59,43,58,66,48,74,50,55,68,48,76,41,35,30,38,7,38,55,39,15,32,51,33,24,39,36,73,74,67,66,48,41,48,26,18,42,34,32,76,49,45,68,16,25,42,37,19,26,52,79,39,17,47,52,43,60,46,11,13,42,57,53,31,38,8,49,30,21,54,26,33,33,28,46,67,52,24,56,52,63,62,39,69,84,46,70,65,54,36,48,66,31,71,47,56,66,67,36,36,50,44,46,49,60,62,49,50,75,81,43,47,65,56,78,40,50,50,84,75,46,63,93,54,31,27,8,42,12,16,13,37,40,66,56,70,52,63,54,46,59,56,47,57,71,62,69,81,68,64,66,70,56,75,81,103

InterPro domains:
  IPR009927 Protein of unknown function DUF1464 [PF07318] (8-192)